Protein AF-A0A1F5WDE4-F1 (afdb_monomer)

InterPro domains:
  IPR002477 Peptidoglycan binding-like [PF01471] (78-134)
  IPR011635 CARDB domain [PF07705] (246-343)
  IPR011635 CARDB domain [PF07705] (358-455)
  IPR013783 Immunoglobulin-like fold [G3DSA:2.60.40.10] (234-352)
  IPR013783 Immunoglobulin-like fold [G3DSA:2.60.40.10] (353-461)
  IPR036365 PGBD-like superfamily [SSF47090] (69-139)
  IPR036366 PGBD superfamily [G3DSA:1.10.101.10] (63-140)

Nearest PDB structures (foldseek):
  3idu-assembly2_B  TM=8.963E-01  e=6.014E-08  Pyrococcus furiosus
  3idu-assembly1_A  TM=8.481E-01  e=1.273E-07  Pyrococcus furiosus
  2l0d-assembly1_A  TM=8.863E-01  e=2.561E-05  Methanosarcina acetivorans
  5axg-assembly1_A  TM=6.428E-01  e=1.672E-03  Thermoanaerobacter pseudethanolicus ATCC 33223
  5x7h-assembly1_A  TM=6.843E-01  e=3.184E-02  Paenibacillus sp. 598K

Foldseek 3Di:
DDDDDDDDDDDPDPDPDDDDDDDDDDDDDDPVVVVVVVVVVVVVVVVVVVVVVVVVVVVVVVLVQLQQDDKDAAADADVNQLSLLCLLLVPCVLQVVSDRPSHCHPSQLSSLLSVCVVVVHHSPSMCDPVNSVVSNVVSCVVVPQPKFKKFQADDPHNVPTFIDIDGPVCVVVRVVVPIGTDGDDDDDDDDDDQQDFDWDKDDWDAQDPQKTFIDIDRPRPNVDCPPPDDGMDGHDHDPPPDPAFWAKAFPDWDWQAQAAPDWIKIKTKMFTQHQAKAAWFWKKWKDKQNHTDDIDTGHGIHHHGGIDIDIDIDHHNDWAKIKMKMFTNPVVPGPHPDPPRRMDIDIGGHDHADQAFWAKAFPDWDWDDFAAQDKTKIKTKIAGQGNHKWAKKKKWKDKQNHTQDMDIDHGIHHHGGIDIDIGIDHHHDFFKMKMKMFIRPVVPGDHPDNPRRMDIDIDGHD

Organism: NCBI:txid1798338

Secondary structure (DSSP, 8-state):
--------------------------S---THHHHHHHHHHHHHHHHHHHHHHHHHHHHHHHHHTT---S-B-TT-BSHHHHHHHHHHHT-TTT-TT----SB--HHHHHHHHHHHHHTT----S-B-HHHHHHHHHHHHHTT---EEEEEE--TT-GGG-EEEEEEGGGHHHHHHTT-EESSPPPP-PPPPS-----EEEPPPPP-BTTEEE--EEETT--S--TTPPPSEEE-PPP-------B-EEEEEEEES--BTTSEEEEEEEEEE-SSSPBPTT-EEEEEETTEEEEEEE--S-B-TT-EEEEEEEEE-SS-EEEEEEEEESTT--S-BS-STTSEEEEEEEEBPPPSS---EEEEEEEEES--TTSEEEEEEEEEE-SSSPB--EEEEEEETTEEEEEEEE-S-B-TT-EEEEEEEEE--SSEEEEEEEETTTT--S--S-STTSEEEEEEEE-

Solvent-accessible surface area (backbone atoms only — not comparable to full-atom values): 26679 Å² total; per-residue (Å²): 136,83,90,85,81,84,87,85,91,90,78,93,73,90,77,80,83,76,84,80,78,85,76,89,77,90,85,83,90,58,79,63,60,60,52,50,50,51,53,51,52,51,53,51,51,50,52,52,50,53,51,51,53,52,53,50,50,55,52,52,54,58,51,66,74,47,61,67,85,72,73,48,45,72,78,45,71,43,70,60,45,24,32,51,30,52,59,43,35,75,37,53,92,48,24,69,80,54,68,66,77,22,56,28,42,73,66,54,31,51,21,44,19,46,48,23,54,76,68,78,38,84,59,73,32,56,38,38,72,71,54,39,52,53,50,48,50,57,70,51,46,78,77,60,60,56,69,40,48,25,17,42,36,50,89,96,40,68,87,68,49,41,66,46,78,43,49,53,86,53,44,65,64,42,48,75,66,66,29,41,87,35,69,56,83,75,81,88,75,83,86,81,70,90,64,70,75,43,73,49,61,56,72,70,46,75,55,53,96,42,32,22,44,38,59,67,46,47,78,63,66,54,87,72,71,92,82,63,73,82,46,65,47,80,41,81,58,73,83,76,78,68,84,81,34,28,22,55,33,50,78,46,76,46,69,66,50,54,38,28,76,37,81,20,40,40,30,40,27,35,33,23,79,17,74,33,69,40,70,49,60,51,39,35,39,36,24,50,72,84,40,80,75,50,73,47,63,41,89,55,65,39,43,52,65,35,66,51,73,49,71,48,77,49,63,40,80,62,57,47,79,42,43,41,34,44,28,46,44,78,80,66,81,66,78,53,78,49,81,83,44,23,62,46,76,47,80,43,72,27,37,73,74,53,80,70,32,14,20,58,27,55,72,44,78,47,68,68,69,71,47,50,76,34,82,24,47,40,35,40,31,36,28,24,75,26,58,9,65,33,57,44,41,32,36,36,38,27,47,70,88,39,83,73,52,71,52,72,48,81,58,71,40,48,49,73,40,71,48,78,46,79,46,77,48,63,42,85,62,67,40,83,42,42,36,38,40,30,44,42,70,76,66,69,52,78,53,76,52,80,85,51,15,60,40,75,48,78,47,64,38,88

Sequence (462 aa):
MKNKLIYGFLAIFIVGLLSLSFVSAENAAPAADLQALVQQLQNQIKELQDQLAKLKTEVQEAKEELKLTKNLRKGLSDDEVKGLQKFLSQYQEIYPEGLITGFYGSLTEKAVKKFQEKFDIPATGLVGPLTREKINESLAREEKEEKIVICHVPLGSPALKHTLTIGKLALEAHLAHGDAIGACPAEPTPAPTPCTESWSCGGWSSCINSAQTRTCADANNCGTTNSKPPLNQSCTPTPVSTPKGTDLEISNLYPAHNYAGQSNNFIAGIMNRGSTVIPKGFVIKFYINNAYIGEYAHPVDLLPGWGGGFGINYTFINPGIYEVKAVVDGNNAVAELSEDNNTIIAKLNIITPSSSLPDLQVTGLSMMHIYANQPNTIIASIKNVGLGTAGSFTAKLYVDGGYVGEETRPGTTSPGSSVGMATKYTFTTVGPHELKVIVDSNSAVVEESEENNVMVRTTYLQ

Mean predicted aligned error: 21.18 Å

Structure (mmCIF, N/CA/C/O backbone):
data_AF-A0A1F5WDE4-F1
#
_entry.id   AF-A0A1F5WDE4-F1
#
loop_
_atom_site.group_PDB
_atom_site.id
_atom_site.type_symbol
_atom_site.label_atom_id
_atom_site.label_alt_id
_atom_site.label_comp_id
_atom_site.label_asym_id
_atom_site.label_entity_id
_atom_site.label_seq_id
_atom_site.pdbx_PDB_ins_code
_atom_site.Cartn_x
_atom_site.Cartn_y
_atom_site.Cartn_z
_atom_site.occupancy
_atom_site.B_iso_or_equiv
_atom_site.auth_seq_id
_atom_site.auth_comp_id
_atom_site.auth_asym_id
_atom_site.auth_atom_id
_atom_site.pdbx_PDB_model_num
ATOM 1 N N . MET A 1 1 ? -43.520 -9.078 1.872 1.00 31.61 1 MET A N 1
ATOM 2 C CA . MET A 1 1 ? -43.748 -9.064 0.412 1.00 31.61 1 MET A CA 1
ATOM 3 C C . MET A 1 1 ? -42.507 -8.505 -0.260 1.00 31.61 1 MET A C 1
ATOM 5 O O . MET A 1 1 ? -42.055 -7.449 0.147 1.00 31.61 1 MET A O 1
ATOM 9 N N . LYS A 1 2 ? -42.009 -9.236 -1.264 1.00 34.47 2 LYS A N 1
ATOM 10 C CA . LYS A 1 2 ? -40.993 -8.858 -2.266 1.00 34.47 2 LYS A CA 1
ATOM 11 C C . LYS A 1 2 ? -39.571 -8.568 -1.758 1.00 34.47 2 LYS A C 1
ATOM 13 O O . LYS A 1 2 ? -39.118 -7.432 -1.720 1.00 34.47 2 LYS A O 1
ATOM 18 N N . ASN A 1 3 ? -38.853 -9.669 -1.525 1.00 29.14 3 ASN A N 1
ATOM 19 C CA . ASN A 1 3 ? -37.402 -9.758 -1.686 1.00 29.14 3 ASN A CA 1
ATOM 20 C C . ASN A 1 3 ? -37.007 -9.484 -3.147 1.00 29.14 3 ASN A C 1
ATOM 22 O O . ASN A 1 3 ? -37.536 -10.120 -4.061 1.00 29.14 3 ASN A O 1
ATOM 26 N N . LYS A 1 4 ? -36.019 -8.611 -3.345 1.00 36.94 4 LYS A N 1
ATOM 27 C CA . LYS A 1 4 ? -35.109 -8.617 -4.497 1.00 36.94 4 LYS A CA 1
ATOM 28 C C . LYS A 1 4 ? -33.691 -8.334 -3.981 1.00 36.94 4 LYS A C 1
ATOM 30 O O . LYS A 1 4 ? -33.322 -7.181 -3.828 1.00 36.94 4 LYS A O 1
ATOM 35 N N . LEU A 1 5 ? -32.923 -9.389 -3.722 1.00 30.73 5 LEU A N 1
ATOM 36 C CA . LEU A 1 5 ? -31.454 -9.392 -3.760 1.00 30.73 5 LEU A CA 1
ATOM 37 C C . LEU A 1 5 ? -31.103 -10.551 -4.706 1.00 30.73 5 LEU A C 1
ATOM 39 O O . LEU A 1 5 ? -31.500 -11.680 -4.441 1.00 30.73 5 LEU A O 1
ATOM 43 N N . ILE A 1 6 ? -30.727 -10.291 -5.960 1.00 33.00 6 ILE A N 1
ATOM 44 C CA . ILE A 1 6 ? -29.409 -9.834 -6.441 1.00 33.00 6 ILE A CA 1
ATOM 45 C C . ILE A 1 6 ? -28.349 -10.909 -6.177 1.00 33.00 6 ILE A C 1
ATOM 47 O O . ILE A 1 6 ? -27.672 -10.923 -5.155 1.00 33.00 6 ILE A O 1
ATOM 51 N N . TYR A 1 7 ? -28.252 -11.812 -7.153 1.00 35.22 7 TYR A N 1
ATOM 52 C CA . TYR A 1 7 ? -27.047 -12.562 -7.482 1.00 35.22 7 TYR A CA 1
ATOM 53 C C . TYR A 1 7 ? -26.042 -11.595 -8.115 1.00 35.22 7 TYR A C 1
ATOM 55 O O . TYR A 1 7 ? -26.404 -10.859 -9.033 1.00 35.22 7 TYR A O 1
ATOM 63 N N . GLY A 1 8 ? -24.788 -11.614 -7.675 1.00 30.58 8 GLY A N 1
ATOM 64 C CA . GLY A 1 8 ? -23.728 -10.857 -8.328 1.00 30.58 8 GLY A CA 1
ATOM 65 C C . GLY A 1 8 ? -22.364 -11.275 -7.816 1.00 30.58 8 GLY A C 1
ATOM 66 O O . GLY A 1 8 ? -21.957 -10.773 -6.785 1.00 30.58 8 GLY A O 1
ATOM 67 N N . PHE A 1 9 ? -21.718 -12.213 -8.513 1.00 33.16 9 PHE A N 1
ATOM 68 C CA . PHE A 1 9 ? -20.261 -12.313 -8.702 1.00 33.16 9 PHE A CA 1
ATOM 69 C C . PHE A 1 9 ? -19.960 -13.562 -9.551 1.00 33.16 9 PHE A C 1
ATOM 71 O O . PHE A 1 9 ? -19.715 -14.627 -9.003 1.00 33.16 9 PHE A O 1
ATOM 78 N N . LEU A 1 10 ? -20.062 -13.442 -10.884 1.00 34.03 10 LEU A N 1
ATOM 79 C CA . LEU A 1 10 ? -19.120 -14.010 -11.870 1.00 34.03 10 LEU A CA 1
ATOM 80 C C . LEU A 1 10 ? -19.593 -13.671 -13.299 1.00 34.03 10 LEU A C 1
ATOM 82 O O . LEU A 1 10 ? -20.362 -14.408 -13.905 1.00 34.03 10 LEU A O 1
ATOM 86 N N . ALA A 1 11 ? -19.155 -12.530 -13.826 1.00 31.77 11 ALA A N 1
ATOM 87 C CA . ALA A 1 11 ? -19.095 -12.260 -15.264 1.00 31.77 11 ALA A CA 1
ATOM 88 C C . ALA A 1 11 ? -18.238 -11.007 -15.479 1.00 31.77 11 ALA A C 1
ATOM 90 O O . ALA A 1 11 ? -18.737 -9.884 -15.474 1.00 31.77 11 ALA A O 1
ATOM 91 N N . ILE A 1 12 ? -16.932 -11.199 -15.650 1.00 39.88 12 ILE A N 1
ATOM 92 C CA . ILE A 1 12 ? -16.099 -10.206 -16.328 1.00 39.88 12 ILE A CA 1
ATOM 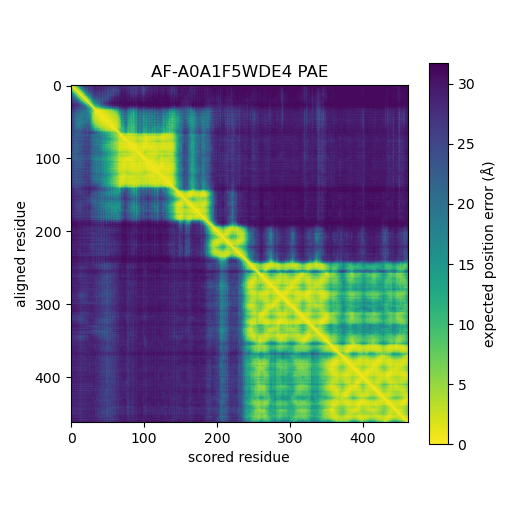93 C C . ILE A 1 12 ? -16.459 -10.337 -17.810 1.00 39.88 12 ILE A C 1
ATOM 95 O O . ILE A 1 12 ? -16.015 -11.260 -18.484 1.00 39.88 12 ILE A O 1
ATOM 99 N N . PHE A 1 13 ? -17.333 -9.456 -18.292 1.00 31.52 13 PHE A N 1
ATOM 100 C CA . PHE A 1 13 ? -17.608 -9.275 -19.714 1.00 31.52 13 PHE A CA 1
ATOM 101 C C . PHE A 1 13 ? -17.116 -7.875 -20.088 1.00 31.52 13 PHE A C 1
ATOM 103 O O . PHE A 1 13 ? -17.825 -6.880 -19.946 1.00 31.52 13 PHE A O 1
ATOM 110 N N . ILE A 1 14 ? -15.858 -7.795 -20.518 1.00 39.03 14 ILE A N 1
ATOM 111 C CA . ILE A 1 14 ? -15.346 -6.638 -21.250 1.00 39.03 14 ILE A CA 1
ATOM 112 C C . ILE A 1 14 ? -15.974 -6.716 -22.644 1.00 39.03 14 ILE A C 1
ATOM 114 O O . ILE A 1 14 ? -15.509 -7.461 -23.499 1.00 39.03 14 ILE A O 1
ATOM 118 N N . VAL A 1 15 ? -17.049 -5.965 -22.872 1.00 41.06 15 VAL A N 1
ATOM 119 C CA . VAL A 1 15 ? -17.476 -5.570 -24.222 1.00 41.06 15 VAL A CA 1
ATOM 120 C C . VAL A 1 15 ? -17.612 -4.054 -24.218 1.00 41.06 15 VAL A C 1
ATOM 122 O O . VAL A 1 15 ? -18.696 -3.490 -24.106 1.00 41.06 15 VAL A O 1
ATOM 125 N N . GLY A 1 16 ? -16.460 -3.390 -24.295 1.00 34.75 16 GLY A N 1
ATOM 126 C CA . GLY A 1 16 ? -16.365 -2.037 -24.820 1.00 34.75 16 GLY A CA 1
ATOM 127 C C . GLY A 1 16 ? -16.233 -2.143 -26.333 1.00 34.75 16 GLY A C 1
ATOM 128 O O . GLY A 1 16 ? -15.166 -2.473 -26.841 1.00 34.75 16 GLY A O 1
ATOM 129 N N . LEU A 1 17 ? -17.342 -1.930 -27.036 1.00 42.53 17 LEU A N 1
ATOM 130 C CA . LEU A 1 17 ? -17.407 -1.818 -28.490 1.00 42.53 17 LEU A CA 1
ATOM 131 C C . LEU A 1 17 ? -16.527 -0.629 -28.930 1.00 42.53 17 LEU A C 1
ATOM 133 O O . LEU A 1 17 ? -16.941 0.522 -28.803 1.00 42.53 17 LEU A O 1
ATOM 137 N N . LEU A 1 18 ? -15.318 -0.881 -29.441 1.00 37.09 18 LEU A N 1
ATOM 138 C CA . LEU A 1 18 ? -14.608 0.118 -30.240 1.00 37.09 18 LEU A CA 1
ATOM 139 C C . LEU A 1 18 ? -15.264 0.159 -31.623 1.00 37.09 18 LEU A C 1
ATOM 141 O O . LEU A 1 18 ? -15.162 -0.784 -32.407 1.00 37.09 18 LEU A O 1
ATOM 145 N N . SER A 1 19 ? -15.945 1.260 -31.928 1.00 40.28 19 SER A N 1
ATOM 146 C CA . SER A 1 19 ? -16.335 1.603 -33.291 1.00 40.28 19 SER A CA 1
ATOM 147 C C . SER A 1 19 ? -15.074 1.882 -34.117 1.00 40.28 19 SER A C 1
ATOM 149 O O . SER A 1 19 ? -14.467 2.944 -33.980 1.00 40.28 19 SER A O 1
ATOM 151 N N . LEU A 1 20 ? -14.670 0.931 -34.962 1.00 38.94 20 LEU A N 1
ATOM 152 C CA . LEU A 1 20 ? -13.635 1.148 -35.972 1.00 38.94 20 LEU A CA 1
ATOM 153 C C . LEU A 1 20 ? -14.230 1.915 -37.157 1.00 38.94 20 LEU A C 1
ATOM 155 O O . LEU A 1 20 ? -14.944 1.355 -37.988 1.00 38.94 20 LEU A O 1
ATOM 159 N N . SER A 1 21 ? -13.907 3.201 -37.247 1.00 33.91 21 SER A N 1
ATOM 160 C CA . SER A 1 21 ? -13.988 3.939 -38.506 1.00 33.91 21 SER A CA 1
ATOM 161 C C . SER A 1 21 ? -12.798 3.528 -39.373 1.00 33.91 21 SER A C 1
ATOM 163 O O . SER A 1 21 ? -11.649 3.763 -39.005 1.00 33.91 21 SER A O 1
ATOM 165 N N . PHE A 1 22 ? -13.068 2.899 -40.517 1.00 33.88 22 PHE A N 1
ATOM 166 C CA . PHE A 1 22 ? -12.050 2.541 -41.502 1.00 33.88 22 PHE A CA 1
ATOM 167 C C . PHE A 1 22 ? -11.510 3.806 -42.182 1.00 33.88 22 PHE A C 1
ATOM 169 O O . PHE A 1 22 ? -12.182 4.400 -43.024 1.00 33.88 22 PHE A O 1
ATOM 176 N N . VAL A 1 23 ? -10.279 4.201 -41.852 1.00 38.50 23 VAL A N 1
ATOM 177 C CA . VAL A 1 23 ? -9.452 5.006 -42.757 1.00 38.50 23 VAL A CA 1
ATOM 178 C C . VAL A 1 23 ? -8.727 4.026 -43.667 1.00 38.50 23 VAL A C 1
ATOM 180 O O . VAL A 1 23 ? -7.985 3.163 -43.205 1.00 38.50 23 VAL A O 1
ATOM 183 N N . SER A 1 24 ? -8.987 4.130 -44.967 1.00 43.12 24 SER A N 1
ATOM 184 C CA . SER A 1 24 ? -8.226 3.394 -45.973 1.00 43.12 24 SER A CA 1
ATOM 185 C C . SER A 1 24 ? -6.853 4.044 -46.103 1.00 43.12 24 SER A C 1
ATOM 187 O O . SER A 1 24 ? -6.768 5.218 -46.459 1.00 43.12 24 SER A O 1
ATOM 189 N N . ALA A 1 25 ? -5.793 3.291 -45.823 1.00 32.91 25 ALA A N 1
ATOM 190 C CA . ALA A 1 25 ? -4.439 3.650 -46.211 1.00 32.91 25 ALA A CA 1
ATOM 191 C C . ALA A 1 25 ? -3.831 2.471 -46.969 1.00 32.91 25 ALA A C 1
ATOM 193 O O . ALA A 1 25 ? -3.690 1.360 -46.464 1.00 32.91 25 ALA A O 1
ATOM 194 N N . GLU A 1 26 ? -3.564 2.740 -48.234 1.00 43.22 26 GLU A N 1
ATOM 195 C CA . GLU A 1 26 ? -2.925 1.871 -49.200 1.00 43.22 26 GLU A CA 1
ATOM 196 C C . GLU A 1 26 ? -1.421 1.742 -48.879 1.00 43.22 26 GLU A C 1
ATOM 198 O O . GLU A 1 26 ? -0.786 2.729 -48.507 1.00 43.22 26 GLU A O 1
ATOM 203 N N . ASN A 1 27 ? -0.874 0.542 -49.126 1.00 42.53 27 ASN A N 1
ATOM 204 C CA . ASN A 1 27 ? 0.539 0.182 -49.365 1.00 42.53 27 ASN A CA 1
ATOM 205 C C . ASN A 1 27 ? 1.353 -0.559 -48.275 1.00 42.53 27 ASN A C 1
ATOM 207 O O . ASN A 1 27 ? 1.664 -0.042 -47.212 1.00 42.53 27 ASN A O 1
ATOM 211 N N . ALA A 1 28 ? 1.793 -1.760 -48.692 1.00 41.56 28 ALA A N 1
ATOM 212 C CA . ALA A 1 28 ? 2.953 -2.560 -48.273 1.00 41.56 28 ALA A CA 1
ATOM 213 C C . ALA A 1 28 ? 3.104 -2.907 -46.776 1.00 41.56 28 ALA A C 1
ATOM 215 O O . ALA A 1 28 ? 3.766 -2.201 -46.024 1.00 41.56 28 ALA A O 1
ATOM 216 N N . ALA A 1 29 ? 2.595 -4.078 -46.372 1.00 41.12 29 ALA A N 1
ATOM 217 C CA . ALA A 1 29 ? 2.851 -4.660 -45.051 1.00 41.12 29 ALA A CA 1
ATOM 218 C C . ALA A 1 29 ? 4.331 -5.092 -44.902 1.00 41.12 29 ALA A C 1
ATOM 220 O O . ALA A 1 29 ? 4.785 -5.951 -45.668 1.00 41.12 29 ALA A O 1
ATOM 221 N N . PRO A 1 30 ? 5.101 -4.550 -43.937 1.00 52.47 30 PRO A N 1
ATOM 222 C CA . PRO A 1 30 ? 6.461 -4.992 -43.669 1.00 52.47 30 PRO A CA 1
ATOM 223 C C . PRO A 1 30 ? 6.475 -6.048 -42.551 1.00 52.47 30 PRO A C 1
ATOM 225 O O . PRO A 1 30 ? 5.633 -6.050 -41.657 1.00 52.47 30 PRO A O 1
ATOM 228 N N . ALA A 1 31 ? 7.492 -6.912 -42.541 1.00 52.69 31 ALA A N 1
ATOM 229 C CA . ALA A 1 31 ? 7.738 -7.945 -41.521 1.00 52.69 31 ALA A CA 1
ATOM 230 C C . ALA A 1 31 ? 7.778 -7.442 -40.051 1.00 52.69 31 ALA A C 1
ATOM 232 O O . ALA A 1 31 ? 7.810 -8.252 -39.124 1.00 52.69 31 ALA A O 1
ATOM 233 N N . ALA A 1 32 ? 7.755 -6.123 -39.837 1.00 53.97 32 ALA A N 1
ATOM 234 C CA . ALA A 1 32 ? 7.656 -5.472 -38.535 1.00 53.97 32 ALA A CA 1
ATOM 235 C C . ALA A 1 32 ? 6.317 -5.739 -37.821 1.00 53.97 32 ALA A C 1
ATOM 237 O O . ALA A 1 32 ? 6.298 -5.850 -36.597 1.00 53.97 32 ALA A O 1
ATOM 238 N N . ASP A 1 33 ? 5.220 -5.917 -38.565 1.00 62.19 33 ASP A N 1
ATOM 239 C CA . ASP A 1 33 ? 3.880 -6.093 -37.979 1.00 62.19 33 ASP A CA 1
ATOM 240 C C . ASP A 1 33 ? 3.717 -7.475 -37.314 1.00 62.19 33 ASP A C 1
ATOM 242 O O . ASP A 1 33 ? 3.095 -7.630 -36.263 1.00 62.19 33 ASP A O 1
ATOM 246 N N . LEU A 1 34 ? 4.377 -8.498 -37.873 1.00 60.53 34 LEU A N 1
ATOM 247 C CA . LEU A 1 34 ? 4.372 -9.849 -37.309 1.00 60.53 34 LEU A CA 1
ATOM 248 C C . LEU A 1 34 ? 5.267 -9.954 -36.064 1.00 60.53 34 LEU A C 1
ATOM 250 O O . LEU A 1 34 ? 4.920 -10.654 -35.116 1.00 60.53 34 LEU A O 1
ATOM 254 N N . GLN A 1 35 ? 6.397 -9.239 -36.036 1.00 76.62 35 GLN A N 1
ATOM 255 C CA . GLN A 1 35 ? 7.259 -9.171 -34.850 1.00 76.62 35 GLN A CA 1
ATOM 256 C C . GLN A 1 35 ? 6.594 -8.404 -33.703 1.00 76.62 35 GLN A C 1
ATOM 258 O O . GLN A 1 35 ? 6.699 -8.832 -32.553 1.00 76.62 35 GLN A O 1
ATOM 263 N N . ALA A 1 36 ? 5.850 -7.335 -34.007 1.00 73.94 36 ALA A N 1
ATOM 264 C CA . ALA A 1 36 ? 5.044 -6.622 -33.020 1.00 73.94 36 ALA A CA 1
ATOM 265 C C . ALA A 1 36 ? 3.968 -7.533 -32.404 1.00 73.94 36 ALA A C 1
ATOM 267 O O . ALA A 1 36 ? 3.820 -7.575 -31.181 1.00 73.94 36 ALA A O 1
ATOM 268 N N . LEU A 1 37 ? 3.289 -8.340 -33.228 1.00 79.81 37 LEU A N 1
ATOM 269 C CA . LEU A 1 37 ? 2.297 -9.302 -32.748 1.00 79.81 37 LEU A CA 1
ATOM 270 C C . LEU A 1 37 ? 2.920 -10.414 -31.887 1.00 79.81 37 LEU A C 1
ATOM 272 O O . LEU A 1 37 ? 2.361 -10.779 -30.853 1.00 79.81 37 LEU A O 1
ATOM 276 N N . VAL A 1 38 ? 4.094 -10.933 -32.264 1.00 84.38 38 VAL A N 1
ATOM 277 C CA . VAL A 1 38 ? 4.822 -11.927 -31.455 1.00 84.38 38 VAL A CA 1
ATOM 278 C C . VAL A 1 38 ? 5.229 -11.340 -30.103 1.00 84.38 38 VAL A C 1
ATOM 280 O O . VAL A 1 38 ? 5.039 -11.999 -29.081 1.00 84.38 38 VAL A O 1
ATOM 283 N N . GLN A 1 39 ? 5.715 -10.097 -30.067 1.00 76.50 39 GLN A N 1
ATOM 284 C CA . GLN A 1 39 ? 6.073 -9.427 -28.815 1.00 76.50 39 GLN A CA 1
ATOM 285 C C . GLN A 1 39 ? 4.845 -9.192 -27.925 1.00 76.50 39 GLN A C 1
ATOM 287 O O . GLN A 1 39 ? 4.905 -9.391 -26.711 1.00 76.50 39 GLN A O 1
ATOM 292 N N . GLN A 1 40 ? 3.710 -8.822 -28.522 1.00 86.38 40 GLN A N 1
ATOM 293 C CA . GLN A 1 40 ? 2.447 -8.668 -27.805 1.00 86.38 40 GLN A CA 1
ATOM 294 C C . GLN A 1 40 ? 1.979 -9.996 -27.194 1.00 86.38 40 GLN A C 1
ATOM 296 O O . GLN A 1 40 ? 1.622 -10.035 -26.016 1.00 86.38 40 GLN A O 1
ATOM 301 N N . LEU A 1 41 ? 2.031 -11.093 -27.955 1.00 85.00 41 LEU A N 1
ATOM 302 C CA . LEU A 1 41 ? 1.676 -12.425 -27.460 1.00 85.00 41 LEU A CA 1
ATOM 303 C C . LEU A 1 41 ? 2.631 -12.896 -26.353 1.00 85.00 41 LEU A C 1
ATOM 305 O O . LEU A 1 41 ? 2.186 -13.480 -25.369 1.00 85.00 41 LEU A O 1
ATOM 309 N N . GLN A 1 42 ? 3.929 -12.602 -26.459 1.00 87.06 42 GLN A N 1
ATOM 310 C CA . GLN A 1 42 ? 4.905 -12.915 -25.410 1.00 87.06 42 GLN A CA 1
ATOM 311 C C . GLN A 1 42 ? 4.627 -12.152 -24.110 1.00 87.06 42 GLN A C 1
ATOM 313 O O . GLN A 1 42 ? 4.688 -12.743 -23.031 1.00 87.06 42 GLN A O 1
ATOM 318 N N . ASN A 1 43 ? 4.260 -10.871 -24.200 1.00 85.88 43 ASN A N 1
ATOM 319 C CA . ASN A 1 43 ? 3.881 -10.076 -23.032 1.00 85.88 43 ASN A CA 1
ATOM 320 C C . ASN A 1 43 ? 2.597 -10.611 -22.380 1.00 85.88 43 ASN A C 1
ATOM 322 O O . ASN A 1 43 ? 2.521 -10.698 -21.157 1.00 85.88 43 ASN A O 1
ATOM 326 N N . GLN A 1 44 ? 1.618 -11.040 -23.184 1.00 87.25 44 GLN A N 1
ATOM 327 C CA . GLN A 1 44 ? 0.400 -11.677 -22.675 1.00 87.25 44 GLN A CA 1
ATOM 328 C C . GLN A 1 44 ? 0.682 -13.019 -21.987 1.00 87.25 44 GLN A C 1
ATOM 330 O O . GLN A 1 44 ? 0.114 -13.293 -20.934 1.00 87.25 44 GLN A O 1
ATOM 335 N N . ILE A 1 45 ? 1.574 -13.850 -22.538 1.00 89.12 45 ILE A N 1
ATOM 336 C CA . ILE A 1 45 ? 1.975 -15.118 -21.907 1.00 89.12 45 ILE A CA 1
ATOM 337 C C . ILE A 1 45 ? 2.656 -14.857 -20.563 1.00 89.12 45 ILE A C 1
ATOM 339 O O . ILE A 1 45 ? 2.364 -15.559 -19.598 1.00 89.12 45 ILE A O 1
ATOM 343 N N . LYS A 1 46 ? 3.525 -13.844 -20.488 1.00 88.25 46 LYS A N 1
ATOM 344 C CA . LYS A 1 46 ? 4.198 -13.465 -19.243 1.00 88.25 46 LYS A CA 1
ATOM 345 C C . LYS A 1 46 ? 3.197 -13.029 -18.172 1.00 88.25 46 LYS A C 1
ATOM 347 O O . LYS A 1 46 ? 3.228 -13.559 -17.070 1.00 88.25 46 LYS A O 1
ATOM 352 N N . GLU A 1 47 ? 2.265 -12.150 -18.528 1.00 88.19 47 GLU A N 1
ATOM 353 C CA . GLU A 1 47 ? 1.207 -11.700 -17.617 1.00 88.19 47 GLU A CA 1
ATOM 354 C C . GLU A 1 47 ? 0.363 -12.880 -17.109 1.00 88.19 47 GLU A C 1
ATOM 356 O O . GLU A 1 47 ? 0.121 -13.019 -15.912 1.00 88.19 47 GLU A O 1
ATOM 361 N N . LEU A 1 48 ? -0.031 -13.795 -18.001 1.00 84.25 48 LEU A N 1
ATOM 362 C CA . LEU A 1 48 ? -0.778 -14.993 -17.612 1.00 84.25 48 LEU A CA 1
ATOM 363 C C . LEU A 1 48 ? 0.037 -15.926 -16.707 1.00 84.25 48 LEU A C 1
ATOM 365 O O . LEU A 1 48 ? -0.529 -16.547 -15.808 1.00 84.25 48 LEU A O 1
ATOM 369 N N . GLN A 1 49 ? 1.349 -16.039 -16.922 1.00 87.62 49 GLN A N 1
ATOM 370 C CA . GLN A 1 49 ? 2.243 -16.822 -16.066 1.00 87.62 49 GLN A CA 1
ATOM 371 C C . GLN A 1 49 ? 2.383 -16.202 -14.671 1.00 87.62 49 GLN A C 1
ATOM 373 O O . GLN A 1 49 ? 2.315 -16.936 -13.682 1.00 87.62 49 GLN A O 1
ATOM 378 N N . ASP A 1 50 ? 2.503 -14.878 -14.586 1.00 83.62 50 ASP A N 1
ATOM 379 C CA . ASP A 1 50 ? 2.587 -14.139 -13.323 1.00 83.62 50 ASP A CA 1
ATOM 380 C C . ASP A 1 50 ? 1.268 -14.246 -12.535 1.00 83.62 50 ASP A C 1
ATOM 382 O O . ASP A 1 50 ? 1.273 -14.530 -11.332 1.00 83.62 50 ASP A O 1
ATOM 386 N N . GLN A 1 51 ? 0.123 -14.157 -13.220 1.00 87.81 51 GLN A N 1
ATOM 387 C CA . GLN A 1 51 ? -1.196 -14.410 -12.628 1.00 87.81 51 GLN A CA 1
ATOM 388 C C . GLN A 1 51 ? -1.329 -15.848 -12.101 1.00 87.81 51 GLN A C 1
ATOM 390 O O . GLN A 1 51 ? -1.835 -16.060 -10.998 1.00 87.81 51 GLN A O 1
ATOM 395 N N . LEU A 1 52 ? -0.839 -16.844 -12.847 1.00 80.81 52 LEU A N 1
ATOM 396 C CA . LEU A 1 52 ? -0.835 -18.250 -12.424 1.00 80.81 52 LEU A CA 1
ATOM 397 C C . LEU A 1 52 ? 0.063 -18.492 -11.206 1.00 80.81 52 LEU A C 1
ATOM 399 O O . LEU A 1 52 ? -0.276 -19.318 -10.358 1.00 80.81 52 LEU A O 1
ATOM 403 N N . ALA A 1 53 ? 1.200 -17.800 -11.114 1.00 80.94 53 ALA A N 1
ATOM 404 C CA . ALA A 1 53 ? 2.093 -17.880 -9.964 1.00 80.94 53 ALA A CA 1
ATOM 405 C C . ALA A 1 53 ? 1.433 -17.286 -8.714 1.00 80.94 53 ALA A C 1
ATOM 407 O O . ALA A 1 53 ? 1.398 -17.943 -7.675 1.00 80.94 53 ALA A O 1
ATOM 408 N N . LYS A 1 54 ? 0.830 -16.099 -8.839 1.00 82.19 54 LYS A N 1
ATOM 409 C CA . LYS A 1 54 ? 0.105 -15.440 -7.747 1.00 82.19 54 LYS A CA 1
ATOM 410 C C . LYS A 1 54 ? -1.058 -16.291 -7.239 1.00 82.19 54 LYS A C 1
ATOM 412 O O . LYS A 1 54 ? -1.149 -16.550 -6.043 1.00 82.19 54 LYS A O 1
ATOM 417 N N . LEU A 1 55 ? -1.893 -16.796 -8.148 1.00 79.50 55 LEU A N 1
ATOM 418 C CA . LEU A 1 55 ? -3.046 -17.619 -7.785 1.00 79.50 55 LEU A CA 1
ATOM 419 C C . LEU A 1 55 ? -2.624 -18.931 -7.106 1.00 79.50 55 LEU A C 1
ATOM 421 O O . LEU A 1 55 ? -3.292 -19.389 -6.185 1.00 79.50 55 LEU A O 1
ATOM 425 N N . LYS A 1 56 ? -1.500 -19.537 -7.516 1.00 75.50 56 LYS A N 1
ATOM 426 C CA . LYS A 1 56 ? -0.950 -20.724 -6.839 1.00 75.50 56 LYS A CA 1
ATOM 427 C C . LYS A 1 56 ? -0.505 -20.422 -5.410 1.00 75.50 56 LYS A C 1
ATOM 429 O O . LYS A 1 56 ? -0.764 -21.242 -4.534 1.00 75.50 56 LYS A O 1
ATOM 434 N N . THR A 1 57 ? 0.132 -19.277 -5.175 1.00 70.81 57 THR A N 1
ATOM 435 C CA . THR A 1 57 ? 0.531 -18.847 -3.827 1.00 70.81 57 THR A CA 1
ATOM 436 C C . THR A 1 57 ? -0.692 -18.599 -2.947 1.00 70.81 57 THR A C 1
ATOM 438 O O . THR A 1 57 ? -0.765 -19.149 -1.855 1.00 70.81 57 THR A O 1
ATOM 441 N N . GLU A 1 58 ? -1.703 -17.890 -3.455 1.00 73.38 58 GLU A N 1
ATOM 442 C CA . GLU A 1 58 ? -2.960 -17.645 -2.729 1.00 73.38 58 GLU A CA 1
ATOM 443 C C . GLU A 1 58 ? -3.710 -18.952 -2.408 1.00 73.38 58 GLU A C 1
ATOM 445 O O . GLU A 1 58 ? -4.263 -19.111 -1.320 1.00 73.38 58 GLU A O 1
ATOM 450 N N . VAL A 1 59 ? -3.703 -19.927 -3.326 1.00 71.88 59 VAL A N 1
ATOM 451 C CA . VAL A 1 59 ? -4.267 -21.267 -3.085 1.00 71.88 59 VAL A CA 1
ATOM 452 C C . VAL A 1 59 ? -3.479 -22.021 -2.013 1.00 71.88 59 VAL A C 1
ATOM 454 O O . VAL A 1 59 ? -4.093 -22.698 -1.189 1.00 71.88 59 VAL A O 1
ATOM 457 N N . GLN A 1 60 ? -2.148 -21.905 -1.997 1.00 61.84 60 GLN A N 1
ATOM 458 C CA . GLN A 1 60 ? -1.306 -22.547 -0.987 1.00 61.84 60 GLN A CA 1
ATOM 459 C C . GLN A 1 60 ? -1.531 -21.939 0.404 1.00 61.84 60 GLN A C 1
ATOM 461 O O . GLN A 1 60 ? -1.700 -22.675 1.374 1.00 61.84 60 GLN A O 1
ATOM 466 N N . GLU A 1 61 ? -1.609 -20.611 0.500 1.00 63.66 61 GLU A N 1
ATOM 467 C CA . GLU A 1 61 ? -1.882 -19.890 1.750 1.00 63.66 61 GLU A CA 1
ATOM 468 C C . GLU A 1 61 ? -3.288 -20.213 2.285 1.00 63.66 61 GLU A C 1
ATOM 470 O O . GLU A 1 61 ? -3.446 -20.577 3.450 1.00 63.66 61 GLU A O 1
ATOM 475 N N . ALA A 1 62 ? -4.303 -20.235 1.413 1.00 60.03 62 ALA A N 1
ATOM 476 C CA . ALA A 1 62 ? -5.665 -20.629 1.779 1.00 60.03 62 ALA A CA 1
ATOM 477 C C . ALA A 1 62 ? -5.803 -22.118 2.169 1.00 60.03 62 ALA A C 1
ATOM 479 O O . ALA A 1 62 ? -6.803 -22.509 2.780 1.00 60.03 62 ALA A O 1
ATOM 480 N N . LYS A 1 63 ? -4.839 -22.968 1.789 1.00 59.38 63 LYS A N 1
ATOM 481 C CA . LYS A 1 63 ? -4.800 -24.397 2.134 1.00 59.38 63 LYS A CA 1
ATOM 482 C C . LYS A 1 63 ? -4.170 -24.638 3.506 1.00 59.38 63 LYS A C 1
ATOM 484 O O . LYS A 1 63 ? -4.663 -25.490 4.245 1.00 59.38 63 LYS A O 1
ATOM 489 N N . GLU A 1 64 ? -3.150 -23.863 3.869 1.00 57.06 64 GLU A N 1
ATOM 490 C CA . GLU A 1 64 ? -2.559 -23.871 5.216 1.00 57.06 64 GLU A CA 1
ATOM 491 C C . GLU A 1 64 ? -3.561 -23.378 6.280 1.00 57.06 64 GLU A C 1
ATOM 493 O O . GLU A 1 64 ? -3.644 -23.955 7.366 1.00 57.06 64 GLU A O 1
ATOM 498 N N . GLU A 1 65 ? -4.421 -22.408 5.944 1.00 58.12 65 GLU A N 1
ATOM 499 C CA . GLU A 1 65 ? -5.521 -21.953 6.816 1.00 58.12 65 GLU A CA 1
ATOM 500 C C . GLU A 1 65 ? -6.655 -22.986 6.999 1.00 58.12 65 GLU A C 1
ATOM 502 O O . GLU A 1 65 ? -7.456 -22.875 7.928 1.00 58.12 65 GLU A O 1
ATOM 507 N N . LEU A 1 66 ? -6.741 -24.020 6.151 1.00 63.75 66 LEU A N 1
ATOM 508 C CA . LEU A 1 66 ? -7.828 -25.010 6.181 1.00 63.75 66 LEU A CA 1
ATOM 509 C C . LEU A 1 66 ? -7.558 -26.199 7.122 1.00 63.75 66 LEU A C 1
ATOM 511 O O . LEU A 1 66 ? -8.384 -27.110 7.237 1.00 63.75 66 LEU A O 1
ATOM 515 N N . LYS A 1 67 ? -6.405 -26.231 7.797 1.00 76.75 67 LYS A N 1
ATOM 516 C CA . LYS A 1 67 ? -6.046 -27.337 8.687 1.00 76.75 67 LYS A CA 1
ATOM 517 C C . LYS A 1 67 ? -6.888 -27.292 9.956 1.00 76.75 67 LYS A C 1
ATOM 519 O O . LYS A 1 67 ? -6.779 -26.383 10.772 1.00 76.75 67 LYS A O 1
ATOM 524 N N . LEU A 1 68 ? -7.685 -28.332 10.171 1.00 85.25 68 LEU A N 1
ATOM 525 C CA . LEU A 1 68 ? -8.446 -28.468 11.406 1.00 85.25 68 LEU A CA 1
ATOM 526 C C . LEU A 1 68 ? -7.475 -28.828 12.538 1.00 85.25 68 LEU A C 1
ATOM 528 O O . LEU A 1 68 ? -6.703 -29.787 12.404 1.00 85.25 68 LEU A O 1
ATOM 532 N N . THR A 1 69 ? -7.523 -28.105 13.661 1.00 86.62 69 THR A N 1
ATOM 533 C CA . THR A 1 69 ? -6.618 -28.296 14.812 1.00 86.62 69 THR A CA 1
ATOM 534 C C . THR A 1 69 ? -7.347 -28.630 16.110 1.00 86.62 69 THR A C 1
ATOM 536 O O . THR A 1 69 ? -6.817 -29.383 16.933 1.00 86.62 69 THR A O 1
ATOM 539 N N . LYS A 1 70 ? -8.593 -28.172 16.280 1.00 88.44 70 LYS A N 1
ATOM 540 C CA . LYS A 1 70 ? -9.405 -28.423 17.486 1.00 88.44 70 LYS A CA 1
ATOM 541 C C . LYS A 1 70 ? -10.589 -29.345 17.209 1.00 88.44 70 LYS A C 1
ATOM 543 O O . LYS A 1 70 ? -10.817 -29.791 16.086 1.00 88.44 70 LYS A O 1
ATOM 548 N N . ASN A 1 71 ? -11.282 -29.756 18.272 1.00 91.38 71 ASN A N 1
ATOM 549 C CA . ASN A 1 71 ? -12.467 -30.602 18.141 1.00 91.38 71 ASN A CA 1
ATOM 550 C C . ASN A 1 71 ? -13.688 -29.729 17.835 1.00 91.38 71 ASN A C 1
ATOM 552 O O . ASN A 1 71 ? -13.966 -28.797 18.591 1.00 91.38 71 ASN A O 1
ATOM 556 N N . LEU A 1 72 ? -14.444 -30.061 16.786 1.00 93.19 72 LEU A N 1
ATOM 557 C CA . LEU A 1 72 ? -15.613 -29.282 16.362 1.00 93.19 72 LEU A CA 1
ATOM 558 C C . LEU A 1 72 ? -16.913 -30.029 16.661 1.00 93.19 72 LEU A C 1
ATOM 560 O O . LEU A 1 72 ? -17.028 -31.226 16.400 1.00 93.19 72 LEU A O 1
ATOM 564 N N . ARG A 1 73 ? -17.903 -29.320 17.207 1.00 92.75 73 ARG A N 1
ATOM 565 C CA . ARG A 1 73 ? -19.207 -29.865 17.600 1.00 92.75 73 ARG A CA 1
ATOM 566 C C . ARG A 1 73 ? -20.318 -28.856 17.354 1.00 92.75 73 ARG A C 1
ATOM 568 O O . ARG A 1 73 ? -20.063 -27.656 17.265 1.00 92.75 73 ARG A O 1
ATOM 575 N N . LYS A 1 74 ? -21.553 -29.353 17.345 1.00 91.94 74 LYS A N 1
ATOM 576 C CA . LYS A 1 74 ? -22.760 -28.532 17.241 1.00 91.94 74 LYS A CA 1
ATOM 577 C C . LYS A 1 74 ? -22.765 -27.380 18.250 1.00 91.94 74 LYS A C 1
ATOM 579 O O . LYS A 1 74 ? -22.489 -27.588 19.431 1.00 91.94 74 LYS A O 1
ATOM 584 N N . GLY A 1 75 ? -23.120 -26.189 17.773 1.00 86.94 75 GLY A N 1
ATOM 585 C CA . GLY A 1 75 ? -23.194 -24.963 18.568 1.00 86.94 75 GLY A CA 1
ATOM 586 C C . GLY A 1 75 ? -21.922 -24.111 18.559 1.00 86.94 75 GLY A C 1
ATOM 587 O O . GLY A 1 75 ? -21.955 -23.012 19.100 1.00 86.94 75 GLY A O 1
ATOM 588 N N . LEU A 1 76 ? -20.824 -24.577 17.953 1.00 91.31 76 LEU A N 1
ATOM 589 C CA . LEU A 1 76 ? -19.618 -23.763 17.765 1.00 91.31 76 LEU A CA 1
ATOM 590 C C . LEU A 1 76 ? -19.736 -22.852 16.538 1.00 91.31 76 LEU A C 1
ATOM 592 O O . LEU A 1 76 ? -20.274 -23.271 15.513 1.00 91.31 76 LEU A O 1
ATOM 596 N N . SER A 1 77 ? -19.180 -21.644 16.643 1.00 92.81 77 SER A N 1
ATOM 597 C CA . SER A 1 77 ? -19.003 -20.702 15.533 1.00 92.81 77 SER A CA 1
ATOM 598 C C . SER A 1 77 ? -17.552 -20.245 15.478 1.00 92.81 77 SER A C 1
ATOM 600 O O . SER A 1 77 ? -17.109 -19.581 16.412 1.00 92.81 77 SER A O 1
ATOM 602 N N . ASP A 1 78 ? -16.821 -20.595 14.423 1.00 89.12 78 ASP A N 1
ATOM 603 C CA . ASP A 1 78 ? -15.444 -20.142 14.196 1.00 89.12 78 ASP A CA 1
ATOM 604 C C . ASP A 1 78 ? -14.972 -20.428 12.755 1.00 89.12 78 ASP A C 1
ATOM 606 O O . ASP A 1 78 ? -15.693 -21.015 11.940 1.00 89.12 78 ASP A O 1
ATOM 610 N N . ASP A 1 79 ? -13.743 -20.014 12.442 1.00 87.69 79 ASP A N 1
ATOM 611 C CA . ASP A 1 79 ? -13.144 -20.192 11.117 1.00 87.69 79 ASP A CA 1
ATOM 612 C C . ASP A 1 79 ? -12.789 -21.654 10.792 1.00 87.69 79 ASP A C 1
ATOM 614 O O . ASP A 1 79 ? -12.861 -22.054 9.631 1.00 87.69 79 ASP A O 1
ATOM 618 N N . GLU A 1 80 ? -12.523 -22.510 11.787 1.00 89.81 80 GLU A N 1
ATOM 619 C CA . GLU A 1 80 ? -12.313 -23.947 11.546 1.00 89.81 80 GLU A CA 1
ATOM 620 C C . GLU A 1 80 ? -13.627 -24.656 11.185 1.00 89.81 80 GLU A C 1
ATOM 622 O O . GLU A 1 80 ? -13.637 -25.574 10.364 1.00 89.81 80 GLU A O 1
ATOM 627 N N . VAL A 1 81 ? -14.767 -24.210 11.724 1.00 92.88 81 VAL A N 1
ATOM 628 C CA . VAL A 1 81 ? -16.097 -24.658 11.281 1.00 92.88 81 VAL A CA 1
ATOM 629 C C . VAL A 1 81 ? -16.353 -24.234 9.836 1.00 92.88 81 VAL A C 1
ATOM 631 O O . VAL A 1 81 ? -16.900 -25.014 9.052 1.00 92.88 81 VAL A O 1
ATOM 634 N N . LYS A 1 82 ? -15.933 -23.023 9.461 1.00 91.00 82 LYS A N 1
ATOM 635 C CA . LYS A 1 82 ? -15.998 -22.537 8.077 1.00 91.00 82 LYS A CA 1
ATOM 636 C C . LYS A 1 82 ? -15.146 -23.412 7.156 1.00 91.00 82 LYS A C 1
ATOM 638 O O . LYS A 1 82 ? -15.613 -23.824 6.092 1.00 91.00 82 LYS A O 1
ATOM 643 N N . GLY A 1 83 ? -13.946 -23.771 7.607 1.00 89.00 83 GLY A N 1
ATOM 644 C CA . GLY A 1 83 ? -13.052 -24.686 6.910 1.00 89.00 83 GLY A CA 1
ATOM 645 C C . GLY A 1 83 ? -13.637 -26.088 6.736 1.00 89.00 83 GLY A C 1
ATOM 646 O O . GLY A 1 83 ? -13.690 -26.616 5.625 1.00 89.00 83 GLY A O 1
ATOM 647 N N . LEU A 1 84 ? -14.191 -26.657 7.807 1.00 91.38 84 LEU A N 1
ATOM 648 C CA . LEU A 1 84 ? -14.905 -27.932 7.776 1.00 91.38 84 LEU A CA 1
ATOM 649 C C . LEU A 1 84 ? -16.064 -27.915 6.767 1.00 91.38 84 LEU A C 1
ATOM 651 O O . LEU A 1 84 ? -16.215 -28.846 5.981 1.00 91.38 84 LEU A O 1
ATOM 655 N N . GLN A 1 85 ? -16.893 -26.869 6.779 1.00 93.44 85 GLN A N 1
ATOM 656 C CA . GLN A 1 85 ? -18.032 -26.739 5.866 1.00 93.44 85 GLN A CA 1
ATOM 657 C C . GLN A 1 85 ? -17.586 -26.619 4.409 1.00 93.44 85 GLN A C 1
ATOM 659 O O . GLN A 1 85 ? -18.194 -27.242 3.539 1.00 93.44 85 GLN A O 1
ATOM 664 N N . LYS A 1 86 ? -16.507 -25.872 4.150 1.00 89.38 86 LYS A N 1
ATOM 665 C CA . LYS A 1 86 ? -15.887 -25.768 2.826 1.00 89.38 86 LYS A CA 1
ATOM 666 C C . LYS A 1 86 ? -15.396 -27.130 2.339 1.00 89.38 86 LYS A C 1
ATOM 668 O O . LYS A 1 86 ? -15.728 -27.515 1.223 1.00 89.38 86 LYS A O 1
ATOM 673 N N . PHE A 1 87 ? -14.707 -27.896 3.183 1.00 89.12 87 PHE A N 1
ATOM 674 C CA . PHE A 1 87 ? -14.280 -29.257 2.847 1.00 89.12 87 PHE A CA 1
ATOM 675 C C . PHE A 1 87 ? -15.477 -30.173 2.545 1.00 89.12 87 PHE A C 1
ATOM 677 O O . PHE A 1 87 ? -15.543 -30.799 1.492 1.00 89.12 87 PHE A O 1
ATOM 684 N N . LEU A 1 88 ? -16.476 -30.209 3.432 1.00 88.88 88 LEU A N 1
ATOM 685 C CA . LEU A 1 88 ? -17.656 -31.058 3.254 1.00 88.88 88 LEU A CA 1
ATOM 686 C C . LEU A 1 88 ? -18.486 -30.673 2.019 1.00 88.88 88 LEU A C 1
ATOM 688 O O . LEU A 1 88 ? -19.079 -31.556 1.403 1.00 88.88 88 LEU A O 1
ATOM 692 N N . SER A 1 89 ? -18.501 -29.391 1.631 1.00 87.94 89 SER A N 1
ATOM 693 C CA . SER A 1 89 ? -19.226 -28.894 0.449 1.00 87.94 89 SER A CA 1
ATOM 694 C C . SER A 1 89 ? -18.731 -29.487 -0.872 1.00 87.94 89 SER A C 1
ATOM 696 O O . SER A 1 89 ? -19.481 -29.512 -1.844 1.00 87.94 89 SER A O 1
ATOM 698 N N . GLN A 1 90 ? -17.509 -30.030 -0.902 1.00 83.94 90 GLN A N 1
ATOM 699 C CA . GLN A 1 90 ? -16.972 -30.736 -2.069 1.00 83.94 90 GLN A CA 1
ATOM 700 C C . GLN A 1 90 ? -17.699 -32.065 -2.328 1.00 83.94 90 GLN A C 1
ATOM 702 O O . GLN A 1 90 ? -17.684 -32.588 -3.440 1.00 83.94 90 GLN A O 1
ATOM 707 N N . TYR A 1 91 ? -18.363 -32.616 -1.310 1.00 84.12 91 TYR A N 1
ATOM 708 C CA . TYR A 1 91 ? -19.063 -33.889 -1.375 1.00 84.12 91 TYR A CA 1
ATOM 709 C C . TYR A 1 91 ? -20.570 -33.652 -1.372 1.00 84.12 91 TYR A C 1
ATOM 711 O O . TYR A 1 91 ? -21.226 -33.767 -0.336 1.00 84.12 91 TYR A O 1
ATOM 719 N N . GLN A 1 92 ? -21.141 -33.363 -2.540 1.00 84.44 92 GLN A N 1
ATOM 720 C CA . GLN A 1 92 ? -22.564 -33.028 -2.673 1.00 84.44 92 GLN A CA 1
ATOM 721 C C . GLN A 1 92 ? -23.512 -34.132 -2.147 1.00 84.44 92 GLN A C 1
ATOM 723 O O . GLN A 1 92 ? -24.601 -33.839 -1.666 1.00 84.44 92 GLN A O 1
ATOM 728 N N . GLU A 1 93 ? -23.089 -35.400 -2.145 1.00 85.81 93 GLU A N 1
ATOM 729 C CA . GLU A 1 93 ? -23.838 -36.521 -1.542 1.00 85.81 93 GLU A CA 1
ATOM 730 C C . GLU A 1 93 ? -23.861 -36.484 0.005 1.00 85.81 93 GLU A C 1
ATOM 732 O O . GLU A 1 93 ? -24.810 -36.941 0.662 1.00 85.81 93 GLU A O 1
ATOM 737 N N . ILE A 1 94 ? -22.803 -35.929 0.600 1.00 88.75 94 ILE A N 1
ATOM 738 C CA . ILE A 1 94 ? -22.593 -35.834 2.049 1.00 88.75 94 ILE A CA 1
ATOM 739 C C . ILE A 1 94 ? -23.218 -34.545 2.582 1.00 88.75 94 ILE A C 1
ATOM 741 O O . ILE A 1 94 ? -23.975 -34.598 3.554 1.00 88.75 94 ILE A O 1
ATOM 745 N N . TYR A 1 95 ? -22.943 -33.415 1.925 1.00 92.06 95 TYR A N 1
ATOM 746 C CA . TYR A 1 95 ? -23.396 -32.085 2.321 1.00 92.06 95 TYR A CA 1
ATOM 747 C C . TYR A 1 95 ? -24.048 -31.328 1.149 1.00 92.06 95 TYR A C 1
ATOM 749 O O . TYR A 1 95 ? -23.475 -30.366 0.633 1.00 92.06 95 TYR A O 1
ATOM 757 N N . PRO A 1 96 ? -25.247 -31.751 0.707 1.00 84.69 96 PRO A N 1
ATOM 758 C CA . PRO A 1 96 ? -25.918 -31.171 -0.458 1.00 84.69 96 PRO A CA 1
ATOM 759 C C . PRO A 1 96 ? -26.282 -29.698 -0.272 1.00 84.69 96 PRO A C 1
ATOM 761 O O . PRO A 1 96 ? -26.418 -28.970 -1.250 1.00 84.69 96 PRO A O 1
ATOM 764 N N . GLU A 1 97 ? -26.452 -29.252 0.973 1.00 89.06 97 GLU A N 1
ATOM 765 C CA . GLU A 1 97 ? -26.781 -27.866 1.283 1.00 89.06 97 GLU A CA 1
ATOM 766 C C . GLU A 1 97 ? -25.597 -26.920 1.035 1.00 89.06 97 GLU A C 1
ATOM 768 O O . GLU A 1 97 ? -25.821 -25.742 0.770 1.00 89.06 97 GLU A O 1
ATOM 773 N N . GLY A 1 98 ? -24.352 -27.409 1.125 1.00 85.88 98 GLY A N 1
ATOM 774 C CA . GLY A 1 98 ? -23.142 -26.655 0.770 1.00 85.88 98 GLY A CA 1
ATOM 775 C C . GLY A 1 98 ? -22.943 -25.326 1.514 1.00 85.88 98 GLY A C 1
ATOM 776 O O . GLY A 1 98 ? -22.188 -24.473 1.055 1.00 85.88 98 GLY A O 1
ATOM 777 N N . LEU A 1 99 ? -23.626 -25.107 2.643 1.00 88.62 99 LEU A N 1
ATOM 778 C CA . LEU A 1 99 ? -23.615 -23.823 3.344 1.00 88.62 99 LEU A CA 1
ATOM 779 C C . LEU A 1 99 ? -22.321 -23.644 4.152 1.00 88.62 99 LEU A C 1
ATOM 781 O O . LEU A 1 99 ? -22.042 -24.422 5.068 1.00 88.62 99 LEU A O 1
ATOM 785 N N . ILE A 1 100 ? -21.574 -22.578 3.859 1.00 92.56 100 ILE A N 1
ATOM 786 C CA . ILE A 1 100 ? -20.323 -22.201 4.537 1.00 92.56 100 ILE A CA 1
ATOM 787 C C . ILE A 1 100 ? -20.590 -20.963 5.400 1.00 92.56 100 ILE A C 1
ATOM 789 O O . ILE A 1 100 ? -20.298 -19.829 5.029 1.00 92.56 100 ILE A O 1
ATOM 793 N N . THR A 1 101 ? -21.231 -21.180 6.543 1.00 91.44 101 THR A N 1
ATOM 794 C CA . THR A 1 101 ? -21.688 -20.111 7.447 1.00 91.44 101 THR A CA 1
ATOM 795 C C . THR A 1 101 ? -20.707 -19.820 8.577 1.00 91.44 101 THR A C 1
ATOM 797 O O . THR A 1 101 ? -20.834 -18.794 9.235 1.00 91.44 101 THR A O 1
ATOM 800 N N . GLY A 1 102 ? -19.760 -20.726 8.837 1.00 89.94 102 GLY A N 1
ATOM 801 C CA . GLY A 1 102 ? -18.908 -20.679 10.026 1.00 89.94 102 GLY A CA 1
ATOM 802 C C . GLY A 1 102 ? -19.616 -21.120 11.311 1.00 89.94 102 GLY A C 1
ATOM 803 O O . GLY A 1 102 ? -18.976 -21.160 12.352 1.00 89.94 102 GLY A O 1
ATOM 804 N N . PHE A 1 103 ? -20.904 -21.494 11.262 1.00 93.56 103 PHE A N 1
ATOM 805 C CA . PHE A 1 103 ? -21.661 -22.009 12.408 1.00 93.56 103 PHE A CA 1
ATOM 806 C C . PHE A 1 103 ? -21.978 -23.499 12.268 1.00 93.56 103 PHE A C 1
ATOM 808 O O . PHE A 1 103 ? -22.580 -23.938 11.286 1.00 93.56 103 PHE A O 1
ATOM 815 N N . TYR A 1 104 ? -21.635 -24.285 13.287 1.00 94.25 104 TYR A N 1
ATOM 816 C CA . TYR A 1 104 ? -21.844 -25.725 13.314 1.00 94.25 104 TYR A CA 1
ATOM 817 C C . TYR A 1 104 ? -23.284 -26.023 13.754 1.00 94.25 104 TYR A C 1
ATOM 819 O O . TYR A 1 104 ? -23.577 -26.286 14.925 1.00 94.25 104 TYR A O 1
ATOM 827 N N . GLY A 1 105 ? -24.199 -25.989 12.786 1.00 91.69 105 GLY A N 1
ATOM 828 C CA . GLY A 1 105 ? -25.616 -26.300 12.972 1.00 91.69 105 GLY A CA 1
ATOM 829 C C . GLY A 1 105 ? -25.966 -27.784 12.800 1.00 91.69 105 GLY A C 1
ATOM 830 O O . GLY A 1 105 ? -25.107 -28.652 12.648 1.00 91.69 105 GLY A O 1
ATOM 831 N N . SER A 1 106 ? -27.267 -28.085 12.782 1.00 92.62 106 SER A N 1
ATOM 832 C CA . SER A 1 106 ? -27.794 -29.444 12.562 1.00 92.62 106 SER A CA 1
ATOM 833 C C . SER A 1 106 ? -27.440 -30.026 11.189 1.00 92.62 106 SER A C 1
ATOM 835 O O . SER A 1 106 ? -27.235 -31.233 11.077 1.00 92.62 106 SER A O 1
ATOM 837 N N . LEU A 1 107 ? -27.348 -29.187 10.153 1.00 92.56 107 LEU A N 1
ATOM 838 C CA . LEU A 1 107 ? -26.984 -29.615 8.799 1.00 92.56 107 LEU A CA 1
ATOM 839 C C . LEU A 1 107 ? -25.513 -30.037 8.724 1.00 92.56 107 LEU A C 1
ATOM 841 O O . LEU A 1 107 ? -25.207 -31.109 8.210 1.00 92.56 107 LEU A O 1
ATOM 845 N N . THR A 1 108 ? -24.616 -29.252 9.326 1.00 94.75 108 THR A N 1
ATOM 846 C CA . THR A 1 108 ? -23.189 -29.591 9.426 1.00 94.75 108 THR A CA 1
ATOM 847 C C . THR A 1 108 ? -22.975 -30.855 10.259 1.00 94.75 108 THR A C 1
ATOM 849 O O . THR A 1 108 ? -22.209 -31.722 9.858 1.00 94.75 108 THR A O 1
ATOM 852 N N . GLU A 1 109 ? -23.713 -31.027 11.362 1.00 95.62 109 GLU A N 1
ATOM 853 C CA . GLU A 1 109 ? -23.684 -32.259 12.168 1.00 95.62 109 GLU A CA 1
ATOM 854 C C . GLU A 1 109 ? -24.086 -33.492 11.355 1.00 95.62 109 GLU A C 1
ATOM 856 O O . GLU A 1 109 ? -23.420 -34.527 11.405 1.00 95.62 109 GLU A O 1
ATOM 861 N N . LYS A 1 110 ? -25.167 -33.381 10.577 1.00 94.56 110 LYS A N 1
ATOM 862 C CA . LYS A 1 110 ? -25.647 -34.458 9.708 1.00 94.56 110 LYS A CA 1
ATOM 863 C C . LYS A 1 110 ? -24.622 -34.803 8.625 1.00 94.56 110 LYS A C 1
ATOM 865 O O . LYS A 1 110 ? -24.385 -35.982 8.377 1.00 94.56 110 LYS A O 1
ATOM 870 N N . ALA A 1 111 ? -24.000 -33.793 8.019 1.00 94.62 111 ALA A N 1
ATOM 871 C CA . ALA A 1 111 ? -22.938 -33.979 7.036 1.00 94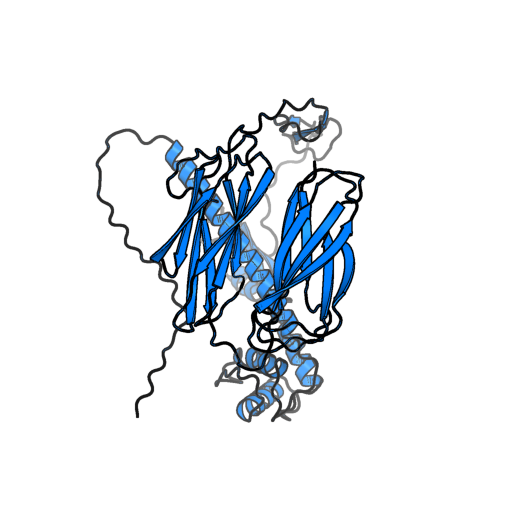.62 111 ALA A CA 1
ATOM 872 C C . ALA A 1 111 ? -21.704 -34.662 7.647 1.00 94.62 111 ALA A C 1
ATOM 874 O O . ALA A 1 111 ? -21.165 -35.592 7.055 1.00 94.62 111 ALA A O 1
ATOM 875 N N . VAL A 1 112 ? -21.298 -34.277 8.862 1.00 95.69 112 VAL A N 1
ATOM 876 C CA . VAL A 1 112 ? -20.184 -34.931 9.563 1.00 95.69 112 VAL A CA 1
ATOM 877 C C . VAL A 1 112 ? -20.500 -36.384 9.900 1.00 95.69 112 VAL A C 1
ATOM 879 O O . VAL A 1 112 ? -19.633 -37.227 9.704 1.00 95.69 112 VAL A O 1
ATOM 882 N N . LYS A 1 113 ? -21.724 -36.713 10.335 1.00 93.56 113 LYS A N 1
ATOM 883 C CA . LYS A 1 113 ? -22.120 -38.115 10.573 1.00 93.56 113 LYS A CA 1
ATOM 884 C C . LYS A 1 113 ? -22.028 -38.950 9.300 1.00 93.56 113 LYS A C 1
ATOM 886 O O . LYS A 1 113 ? -21.384 -39.989 9.313 1.00 93.56 113 LYS A O 1
ATOM 891 N N . LYS A 1 114 ? -22.560 -38.447 8.184 1.00 93.69 114 LYS A N 1
ATOM 892 C CA . LYS A 1 114 ? -22.446 -39.108 6.874 1.00 93.69 114 LYS A CA 1
ATOM 893 C C . LYS A 1 114 ? -20.997 -39.275 6.417 1.00 93.69 114 LYS A C 1
ATOM 895 O O . LYS A 1 114 ? -20.639 -40.302 5.854 1.00 93.69 114 LYS A O 1
ATOM 900 N N . PHE A 1 115 ? -20.162 -38.260 6.635 1.00 93.94 115 PHE A N 1
ATOM 901 C CA . PHE A 1 115 ? -18.735 -38.345 6.343 1.00 93.94 115 PHE A CA 1
ATOM 902 C C . PHE A 1 115 ? -18.074 -39.434 7.194 1.00 93.94 115 PHE A C 1
ATOM 904 O O . PHE A 1 115 ? -17.360 -40.276 6.666 1.00 93.94 115 PHE A O 1
ATOM 911 N N . GLN A 1 116 ? -18.350 -39.453 8.496 1.00 95.50 116 GLN A N 1
ATOM 912 C CA . GLN A 1 116 ? -17.834 -40.467 9.410 1.00 95.50 116 GLN A CA 1
ATOM 913 C C . GLN A 1 116 ? -18.256 -41.877 8.979 1.00 95.50 116 GLN A C 1
ATOM 915 O O . GLN A 1 116 ? -17.392 -42.735 8.852 1.00 95.50 116 GLN A O 1
ATOM 920 N N . GLU A 1 117 ? -19.533 -42.084 8.646 1.00 93.38 117 GLU A N 1
ATOM 921 C CA . GLU A 1 117 ? -20.050 -43.353 8.110 1.00 93.38 117 GLU A CA 1
ATOM 922 C C . GLU A 1 117 ? -19.324 -43.774 6.828 1.00 93.38 117 GLU A C 1
ATOM 924 O O . GLU A 1 117 ? -18.917 -44.923 6.702 1.00 93.38 117 GLU A O 1
ATOM 929 N N . LYS A 1 118 ? -19.109 -42.841 5.891 1.00 91.25 118 LYS A N 1
ATOM 930 C CA . LYS A 1 118 ? -18.435 -43.121 4.613 1.00 91.25 118 LYS A CA 1
ATOM 931 C C . LYS A 1 118 ? -16.980 -43.568 4.779 1.00 91.25 118 LYS A C 1
ATOM 933 O O . LYS A 1 118 ? -16.464 -44.266 3.912 1.00 91.25 118 LYS A O 1
ATOM 938 N N . PHE A 1 119 ? -16.316 -43.133 5.846 1.00 88.50 119 PHE A N 1
ATOM 939 C CA . PHE A 1 119 ? -14.908 -43.429 6.115 1.00 88.50 119 PHE A CA 1
ATOM 940 C C . PHE A 1 119 ? -14.712 -44.387 7.300 1.00 88.50 119 PHE A C 1
ATOM 942 O O . PHE A 1 119 ? -13.622 -44.418 7.869 1.00 88.50 119 PHE A O 1
ATOM 949 N N . ASP A 1 120 ? -15.749 -45.145 7.672 1.00 91.69 120 ASP A N 1
ATOM 950 C CA . ASP A 1 120 ? -15.726 -46.142 8.753 1.00 91.69 120 ASP A CA 1
ATOM 951 C C . ASP A 1 120 ? -15.287 -45.577 10.123 1.00 91.69 120 ASP A C 1
ATOM 953 O O . ASP A 1 120 ? -14.680 -46.252 10.956 1.00 91.69 120 ASP A O 1
A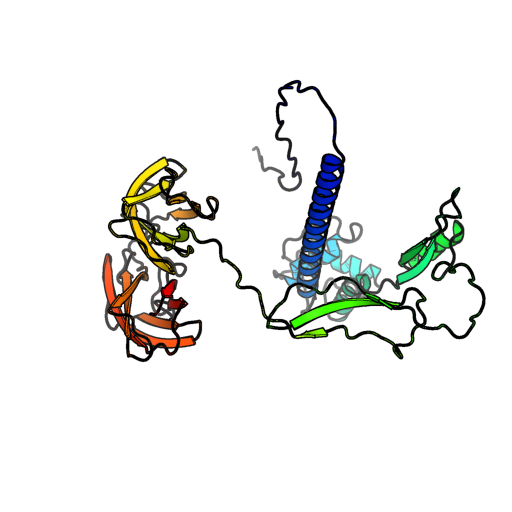TOM 957 N N . ILE A 1 121 ? -15.614 -44.309 10.381 1.00 92.56 121 ILE A N 1
ATOM 958 C CA . ILE A 1 121 ? -15.403 -43.620 11.658 1.00 92.56 121 ILE A CA 1
ATOM 959 C C . ILE A 1 121 ? -16.723 -43.645 12.445 1.00 92.56 121 ILE A C 1
ATOM 961 O O . ILE A 1 121 ? -17.787 -43.461 11.851 1.00 92.56 121 ILE A O 1
ATOM 965 N N . PRO A 1 122 ? -16.711 -43.798 13.786 1.00 91.31 122 PRO A N 1
ATOM 966 C CA . PRO A 1 122 ? -17.931 -43.702 14.583 1.00 91.31 122 PRO A CA 1
ATOM 967 C C . PRO A 1 122 ? -18.721 -42.411 14.302 1.00 91.31 122 PRO A C 1
ATOM 969 O O . PRO A 1 122 ? -18.225 -41.305 14.542 1.00 91.31 122 PRO A O 1
ATOM 972 N N . ALA A 1 123 ? -19.963 -42.570 13.829 1.00 92.62 123 ALA A N 1
ATOM 973 C CA . ALA A 1 123 ? -20.870 -41.517 13.354 1.00 92.62 123 ALA A CA 1
ATOM 974 C C . ALA A 1 123 ? -21.473 -40.664 14.487 1.00 92.62 123 ALA A C 1
ATOM 976 O O . ALA A 1 123 ? -22.685 -40.524 14.656 1.00 92.62 123 ALA A O 1
ATOM 977 N N . THR A 1 124 ? -20.605 -40.104 15.320 1.00 89.56 124 THR A N 1
ATOM 978 C CA . THR A 1 124 ? -20.970 -39.332 16.512 1.00 89.56 124 THR A CA 1
ATOM 979 C C . THR A 1 124 ? -21.441 -37.918 16.177 1.00 89.56 124 THR A C 1
ATOM 981 O O . THR A 1 124 ? -22.138 -37.298 16.977 1.00 89.56 124 THR A O 1
ATOM 984 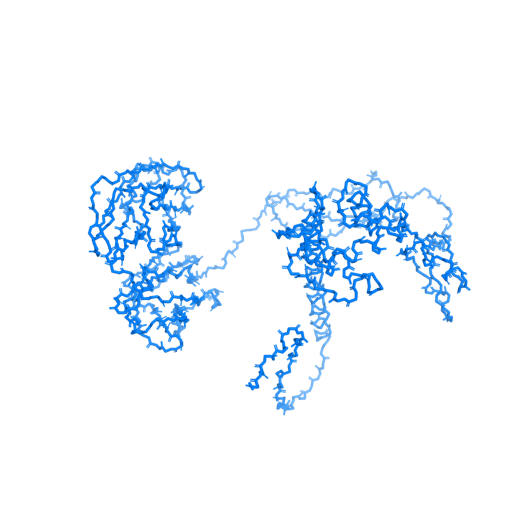N N . GLY A 1 125 ? -21.076 -37.387 15.005 1.00 87.88 125 GLY A N 1
ATOM 985 C CA . GLY A 1 125 ? -21.276 -35.979 14.650 1.00 87.88 125 GLY A CA 1
ATOM 986 C C . GLY A 1 125 ? -20.333 -35.024 15.381 1.00 87.88 125 GLY A C 1
ATOM 987 O O . GLY A 1 125 ? -20.480 -33.813 15.266 1.00 87.88 125 GLY A O 1
ATOM 988 N N . LEU A 1 126 ? -19.367 -35.548 16.139 1.00 92.31 126 LEU A N 1
ATOM 989 C CA . LEU A 1 126 ? -18.275 -34.790 16.737 1.00 92.31 126 LEU A CA 1
ATOM 990 C C . LEU A 1 126 ? -17.044 -34.925 15.841 1.00 92.31 126 LEU A C 1
ATOM 992 O O . LEU A 1 126 ? -16.581 -36.037 15.601 1.00 92.31 126 LEU A O 1
ATOM 996 N N . VAL A 1 127 ? -16.460 -33.810 15.403 1.00 93.12 127 VAL A N 1
ATOM 997 C CA . VAL A 1 127 ? -15.158 -33.818 14.722 1.00 93.12 127 VAL A CA 1
ATOM 998 C C . VAL A 1 127 ? -14.071 -33.934 15.785 1.00 93.12 127 VAL A C 1
ATOM 1000 O O . VAL A 1 127 ? -13.523 -32.938 16.250 1.00 93.12 127 VAL A O 1
ATOM 1003 N N . GLY A 1 128 ? -13.830 -35.162 16.239 1.00 88.44 128 GLY A N 1
ATOM 1004 C CA . GLY A 1 128 ? -12.747 -35.505 17.160 1.00 88.44 128 GLY A CA 1
ATOM 1005 C C . GLY A 1 128 ? -11.431 -35.815 16.432 1.00 88.44 128 GLY A C 1
ATOM 1006 O O . GLY A 1 128 ? -11.366 -35.688 15.208 1.00 88.44 128 GLY A O 1
ATOM 1007 N N . PRO A 1 129 ? -10.392 -36.279 17.154 1.00 88.19 129 PRO A N 1
ATOM 1008 C CA . PRO A 1 129 ? -9.071 -36.553 16.585 1.00 88.19 129 PRO A CA 1
ATOM 1009 C C . PRO A 1 129 ? -9.088 -37.461 15.347 1.00 88.19 129 PRO A C 1
ATOM 1011 O O . PRO A 1 129 ? -8.478 -37.103 14.349 1.00 88.19 129 PRO A O 1
ATOM 1014 N N . LEU A 1 130 ? -9.855 -38.559 15.365 1.00 88.56 13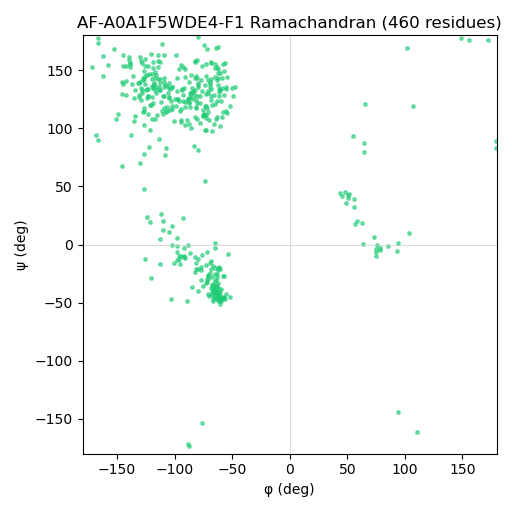0 LEU A N 1
ATOM 1015 C CA . LEU A 1 130 ? -9.949 -39.500 14.235 1.00 88.56 130 LEU A CA 1
ATOM 1016 C C . LEU A 1 130 ? -10.578 -38.866 12.986 1.00 88.56 130 LEU A C 1
ATOM 1018 O O . LEU A 1 130 ? -10.085 -39.016 11.873 1.00 88.56 130 LEU A O 1
ATOM 1022 N N . THR A 1 131 ? -11.672 -38.118 13.162 1.00 92.12 131 THR A N 1
ATOM 1023 C CA . THR A 1 131 ? -12.333 -37.418 12.050 1.00 92.12 131 THR A CA 1
ATOM 1024 C C . THR A 1 131 ? -11.444 -36.311 11.498 1.00 92.12 131 THR A C 1
ATOM 1026 O O . THR A 1 131 ? -11.346 -36.145 10.288 1.00 92.12 131 THR A O 1
ATOM 1029 N N . ARG A 1 132 ? -10.758 -35.580 12.380 1.00 90.81 132 ARG A N 1
ATOM 1030 C CA . ARG A 1 132 ? -9.829 -34.512 12.013 1.00 90.81 132 ARG A CA 1
ATOM 1031 C C . ARG A 1 132 ? -8.623 -35.034 11.244 1.00 90.81 132 ARG A C 1
ATOM 1033 O O . ARG A 1 132 ? -8.266 -34.451 10.228 1.00 90.81 132 ARG A O 1
ATOM 1040 N N . GLU A 1 133 ? -8.027 -36.129 11.703 1.00 86.75 133 GLU A N 1
ATOM 1041 C CA . GLU A 1 133 ? -6.934 -36.800 11.002 1.00 86.75 133 GLU A CA 1
ATOM 1042 C C . GLU A 1 133 ? -7.364 -37.194 9.589 1.00 86.75 133 GLU A C 1
ATOM 1044 O O . GLU A 1 133 ? -6.670 -36.860 8.633 1.00 86.75 133 GLU A O 1
ATOM 1049 N N . LYS A 1 134 ? -8.560 -37.778 9.430 1.00 88.56 134 LYS A N 1
ATOM 1050 C CA . LYS A 1 134 ? -9.055 -38.175 8.109 1.00 88.56 134 LYS A CA 1
ATOM 1051 C C . LYS A 1 134 ? -9.321 -36.999 7.169 1.00 88.56 134 LYS A C 1
ATOM 1053 O O . LYS A 1 134 ? -9.031 -37.083 5.975 1.00 88.56 134 LYS A O 1
ATOM 1058 N N . ILE A 1 135 ? -9.873 -35.905 7.692 1.00 87.62 135 ILE A N 1
ATOM 1059 C CA . ILE A 1 135 ? -10.118 -34.682 6.916 1.00 87.62 135 ILE A CA 1
ATOM 1060 C C . ILE A 1 135 ? -8.788 -34.049 6.503 1.00 87.62 135 ILE A C 1
ATOM 1062 O O . ILE A 1 135 ? -8.590 -33.782 5.322 1.00 87.62 135 ILE A O 1
ATOM 1066 N N . ASN A 1 136 ? -7.846 -33.891 7.435 1.00 84.81 136 ASN A N 1
ATOM 1067 C CA . ASN A 1 136 ? -6.525 -33.338 7.139 1.00 84.81 136 ASN A CA 1
ATOM 1068 C C . ASN A 1 136 ? -5.735 -34.230 6.159 1.00 84.81 136 ASN A C 1
ATOM 1070 O O . ASN A 1 136 ? -5.060 -33.709 5.277 1.00 84.81 136 ASN A O 1
ATOM 1074 N N . GLU A 1 137 ? -5.858 -35.561 6.248 1.00 82.19 137 GLU A N 1
ATOM 1075 C CA . GLU A 1 137 ? -5.305 -36.498 5.257 1.00 82.19 137 GLU A CA 1
ATOM 1076 C C . GLU A 1 137 ? -5.933 -36.277 3.872 1.00 82.19 137 GLU A C 1
ATOM 1078 O O . GLU A 1 137 ? -5.226 -36.250 2.868 1.00 82.19 137 GLU A O 1
ATOM 1083 N N . SER A 1 138 ? -7.254 -36.085 3.813 1.00 80.31 138 SER A N 1
ATOM 1084 C CA . SER A 1 138 ? -7.986 -35.855 2.562 1.00 80.31 138 SER A CA 1
ATOM 1085 C C . SER A 1 138 ? -7.595 -34.524 1.912 1.00 80.31 138 SER A C 1
ATOM 1087 O O . SER A 1 138 ? -7.418 -34.479 0.699 1.00 80.31 138 SER A O 1
ATOM 1089 N N . LEU A 1 139 ? -7.368 -33.478 2.714 1.00 74.81 139 LEU A N 1
ATOM 1090 C CA . LEU A 1 139 ? -6.842 -32.182 2.266 1.00 74.81 139 LEU A CA 1
ATOM 1091 C C . LEU A 1 139 ? -5.390 -32.276 1.761 1.00 74.81 139 LEU A C 1
ATOM 1093 O O . LEU A 1 139 ? -5.010 -31.596 0.809 1.00 74.81 139 LEU A O 1
ATOM 1097 N N . ALA A 1 140 ? -4.578 -33.150 2.362 1.00 66.00 140 ALA A N 1
ATOM 1098 C CA . ALA A 1 140 ? -3.201 -33.401 1.934 1.00 66.00 140 ALA A CA 1
ATOM 1099 C C . ALA A 1 140 ? -3.104 -34.335 0.709 1.00 66.00 140 ALA A C 1
ATOM 1101 O O . ALA A 1 140 ? -2.096 -34.336 0.003 1.00 66.00 140 ALA A O 1
ATOM 1102 N N . ARG A 1 141 ? -4.135 -35.141 0.422 1.00 59.47 141 ARG A N 1
ATOM 1103 C CA . ARG A 1 141 ? -4.116 -36.131 -0.669 1.00 59.47 141 ARG A CA 1
ATOM 1104 C C . ARG A 1 141 ? -4.112 -35.508 -2.066 1.00 59.47 141 ARG A C 1
ATOM 1106 O O . ARG A 1 141 ? -3.574 -36.134 -2.973 1.00 59.47 141 ARG A O 1
ATOM 1113 N N . GLU A 1 142 ? -4.606 -34.278 -2.226 1.00 55.19 142 GLU A N 1
ATOM 1114 C CA . GLU A 1 142 ? -4.485 -33.516 -3.483 1.00 55.19 142 GLU A CA 1
ATOM 1115 C C . GLU A 1 142 ? -3.018 -33.229 -3.873 1.00 55.19 142 GLU A C 1
ATOM 1117 O O . GLU A 1 142 ? -2.723 -33.005 -5.042 1.00 55.19 142 GLU A O 1
ATOM 1122 N N . GLU A 1 143 ? -2.068 -33.303 -2.931 1.00 53.09 143 GLU A N 1
ATOM 1123 C CA . GLU A 1 143 ? -0.625 -33.160 -3.207 1.00 53.09 143 GLU A CA 1
ATOM 1124 C C . GLU A 1 143 ? 0.090 -34.489 -3.489 1.00 53.09 143 GLU A C 1
ATOM 1126 O O . GLU A 1 143 ? 1.239 -34.491 -3.930 1.00 53.09 143 GLU A O 1
ATOM 1131 N N . LYS A 1 144 ? -0.578 -35.628 -3.265 1.00 48.53 144 LYS A N 1
ATOM 1132 C CA . LYS A 1 144 ? -0.020 -36.979 -3.442 1.00 48.53 144 LYS A CA 1
ATOM 1133 C C . LYS A 1 144 ? -0.651 -37.748 -4.600 1.00 48.53 144 LYS A C 1
ATOM 1135 O O . LYS A 1 144 ? -0.636 -38.980 -4.594 1.00 48.53 144 LYS A O 1
ATOM 1140 N N . GLU A 1 145 ? -1.184 -37.067 -5.612 1.00 60.28 145 GLU A N 1
ATOM 1141 C CA . GLU A 1 145 ? -1.371 -37.751 -6.887 1.00 60.28 145 GLU A CA 1
ATOM 1142 C C . GLU A 1 145 ? 0.018 -38.122 -7.420 1.00 60.28 145 GLU A C 1
ATOM 1144 O O . GLU A 1 145 ? 0.817 -37.259 -7.782 1.00 60.28 145 GLU A O 1
ATOM 1149 N N . GLU A 1 146 ? 0.341 -39.416 -7.384 1.00 71.38 146 GLU A N 1
ATOM 1150 C CA . GLU A 1 146 ? 1.584 -39.941 -7.935 1.00 71.38 146 GLU A CA 1
ATOM 1151 C C . GLU A 1 146 ? 1.610 -39.579 -9.423 1.00 71.38 146 GLU A C 1
ATOM 1153 O O . GLU A 1 146 ? 0.789 -40.056 -10.208 1.00 71.38 146 GLU A O 1
ATOM 1158 N N . LYS A 1 147 ? 2.495 -38.657 -9.797 1.00 81.38 147 LYS A N 1
ATOM 1159 C CA . LYS A 1 147 ? 2.631 -38.214 -11.182 1.00 81.38 147 LYS A CA 1
ATOM 1160 C C . LYS A 1 147 ? 3.537 -39.180 -11.923 1.00 81.38 147 LYS A C 1
ATOM 1162 O O . LYS A 1 147 ? 4.618 -39.509 -11.441 1.00 81.38 147 LYS A O 1
ATOM 1167 N N . ILE A 1 148 ? 3.104 -39.609 -13.101 1.00 87.25 148 ILE A N 1
ATOM 1168 C CA . ILE A 1 148 ? 3.866 -40.494 -13.975 1.00 87.25 148 ILE A CA 1
ATOM 1169 C C . ILE A 1 148 ? 4.166 -39.791 -15.295 1.00 87.25 148 ILE A C 1
ATOM 1171 O O . ILE A 1 148 ? 3.332 -39.073 -15.848 1.00 87.25 148 ILE A O 1
ATOM 1175 N N . VAL A 1 149 ? 5.389 -39.985 -15.778 1.00 89.50 149 VAL A N 1
ATOM 1176 C CA . VAL A 1 149 ? 5.825 -39.505 -17.088 1.00 89.50 149 VAL A CA 1
ATOM 1177 C C . VAL A 1 149 ? 5.464 -40.553 -18.134 1.00 89.50 149 VAL A C 1
ATOM 1179 O O . VAL A 1 149 ? 5.786 -41.731 -17.960 1.00 89.50 149 VAL A O 1
ATOM 1182 N N . ILE A 1 150 ? 4.826 -40.124 -19.218 1.00 92.06 150 ILE A N 1
ATOM 1183 C CA . ILE A 1 150 ? 4.472 -40.963 -20.364 1.00 92.06 150 ILE A CA 1
ATOM 1184 C C . ILE A 1 150 ? 4.956 -40.332 -21.674 1.00 92.06 150 ILE A C 1
ATOM 1186 O O . ILE A 1 150 ? 5.121 -39.114 -21.776 1.00 92.06 150 ILE A O 1
ATOM 1190 N N . CYS A 1 151 ? 5.149 -41.163 -22.691 1.00 89.75 151 CYS A N 1
ATOM 1191 C CA . CYS A 1 151 ? 5.321 -40.764 -24.073 1.00 89.75 151 CYS A CA 1
ATOM 1192 C C . CYS A 1 151 ? 3.952 -40.840 -24.738 1.00 89.75 151 CYS A C 1
ATOM 1194 O O . CYS A 1 151 ? 3.447 -41.937 -24.986 1.00 89.75 151 CYS A O 1
ATOM 1196 N N . HIS A 1 152 ? 3.359 -39.676 -24.983 1.00 87.25 152 HIS A N 1
ATOM 1197 C CA . HIS A 1 152 ? 2.064 -39.569 -25.630 1.00 87.25 152 HIS A CA 1
ATOM 1198 C C . HIS A 1 152 ? 2.222 -39.622 -27.149 1.00 87.25 152 HIS A C 1
ATOM 1200 O O . HIS A 1 152 ? 3.053 -38.898 -27.707 1.00 87.25 152 HIS A O 1
ATOM 1206 N N . VAL A 1 153 ? 1.432 -40.462 -27.818 1.00 87.75 153 VAL A N 1
ATOM 1207 C CA . VAL A 1 153 ? 1.468 -40.675 -29.269 1.00 87.75 153 VAL A CA 1
ATOM 1208 C C . VAL A 1 153 ? 0.091 -40.346 -29.863 1.00 87.75 153 VAL A C 1
ATOM 1210 O O . VAL A 1 153 ? -0.810 -41.185 -29.843 1.00 87.75 153 VAL A O 1
ATOM 1213 N N . PRO A 1 154 ? -0.100 -39.141 -30.437 1.00 83.25 154 PRO A N 1
ATOM 1214 C CA . PRO A 1 154 ? -1.387 -38.741 -30.998 1.00 83.25 154 PRO A CA 1
ATOM 1215 C C . PRO A 1 154 ? -1.857 -39.663 -32.134 1.00 83.25 154 PRO A C 1
ATOM 1217 O O . PRO A 1 154 ? -1.114 -39.947 -33.083 1.00 83.25 154 PRO A O 1
ATOM 1220 N N . LEU A 1 155 ? -3.126 -40.080 -32.080 1.00 76.44 155 LEU A N 1
ATOM 1221 C CA . LEU A 1 155 ? -3.753 -40.889 -33.127 1.00 76.44 155 LEU A CA 1
ATOM 1222 C C . LEU A 1 155 ? -3.719 -40.145 -34.471 1.00 76.44 155 LEU A C 1
ATOM 1224 O O . LEU A 1 155 ? -4.204 -39.023 -34.594 1.00 76.44 155 LEU A O 1
ATOM 1228 N N . GLY A 1 156 ? -3.130 -40.778 -35.487 1.00 73.31 156 GLY A N 1
ATOM 1229 C CA . GLY A 1 156 ? -2.962 -40.192 -36.821 1.00 73.31 156 GLY A CA 1
ATOM 1230 C C . GLY A 1 156 ? -1.712 -39.322 -36.997 1.00 73.31 156 GLY A C 1
ATOM 1231 O O . GLY A 1 156 ? -1.466 -38.847 -38.102 1.00 73.31 156 GLY A O 1
ATOM 1232 N N . SER A 1 157 ? -0.885 -39.122 -35.962 1.00 76.69 157 SER A N 1
ATOM 1233 C CA . SER A 1 157 ? 0.404 -38.416 -36.085 1.00 76.69 157 SER A CA 1
ATOM 1234 C C . SER A 1 157 ? 1.491 -38.969 -35.144 1.00 76.69 157 SER A C 1
ATOM 1236 O O . SER A 1 157 ? 1.956 -38.255 -34.254 1.00 76.69 157 SER A O 1
ATOM 1238 N N . PRO A 1 158 ? 1.979 -40.210 -35.364 1.00 78.44 158 PRO A N 1
ATOM 1239 C CA . PRO A 1 158 ? 2.964 -40.850 -34.480 1.00 78.44 158 PRO A CA 1
ATOM 1240 C C . PRO A 1 158 ? 4.318 -40.127 -34.391 1.00 78.44 158 PRO A C 1
ATOM 1242 O O . PRO A 1 158 ? 5.055 -40.291 -33.421 1.00 78.44 158 PRO A O 1
ATOM 1245 N N . ALA A 1 159 ? 4.649 -39.314 -35.399 1.00 74.81 159 ALA A N 1
ATOM 1246 C CA . ALA A 1 159 ? 5.868 -38.508 -35.437 1.00 74.81 159 ALA A CA 1
ATOM 1247 C C . ALA A 1 159 ? 5.840 -37.309 -34.468 1.00 74.81 159 ALA A C 1
ATOM 1249 O O . ALA A 1 159 ? 6.893 -36.781 -34.133 1.00 74.81 159 ALA A O 1
ATOM 1250 N N . LEU A 1 160 ? 4.658 -36.899 -33.988 1.00 79.25 160 LEU A N 1
ATOM 1251 C CA . LEU A 1 160 ? 4.485 -35.801 -33.024 1.00 79.25 160 LEU A CA 1
ATOM 1252 C C . LEU A 1 160 ? 4.466 -36.289 -31.569 1.00 79.25 160 LEU A C 1
ATOM 1254 O O . LEU A 1 160 ? 3.910 -35.621 -30.690 1.00 79.25 160 LEU A O 1
ATOM 1258 N N . LYS A 1 161 ? 5.051 -37.468 -31.319 1.00 83.31 161 LYS A N 1
ATOM 1259 C CA . LYS A 1 161 ? 5.167 -38.024 -29.973 1.00 83.31 161 LYS A CA 1
ATOM 1260 C C . LYS A 1 161 ? 5.867 -37.025 -29.051 1.00 83.31 161 LYS A C 1
ATOM 1262 O O . LYS A 1 161 ? 6.892 -36.447 -29.415 1.00 83.31 161 LYS A O 1
ATOM 1267 N N . HIS A 1 162 ? 5.324 -36.820 -27.861 1.00 87.62 162 HIS A N 1
ATOM 1268 C CA . HIS A 1 162 ? 5.907 -35.904 -26.888 1.00 87.62 162 HIS A CA 1
ATOM 1269 C C . HIS A 1 162 ? 5.720 -36.414 -25.463 1.00 87.62 162 HIS A C 1
ATOM 1271 O O . HIS A 1 162 ? 4.806 -37.176 -25.154 1.00 87.62 162 HIS A O 1
ATOM 1277 N N . THR A 1 163 ? 6.631 -36.003 -24.589 1.00 89.88 163 THR A N 1
ATOM 1278 C CA . THR A 1 163 ? 6.642 -36.425 -23.191 1.00 89.88 163 THR A CA 1
ATOM 1279 C C . THR A 1 163 ? 5.639 -35.596 -22.386 1.00 89.88 163 THR A C 1
ATOM 1281 O O . THR A 1 163 ? 5.740 -34.370 -22.364 1.00 89.88 163 THR A O 1
ATOM 1284 N N . LEU A 1 164 ? 4.703 -36.258 -21.701 1.00 87.06 164 LEU A N 1
ATOM 1285 C CA . LEU A 1 164 ? 3.721 -35.645 -20.800 1.00 87.06 164 LEU A CA 1
ATOM 1286 C C . LEU A 1 164 ? 3.890 -36.165 -19.368 1.00 87.06 164 LEU A C 1
ATOM 1288 O O . LEU A 1 164 ? 4.296 -37.306 -19.156 1.00 87.06 164 LEU A O 1
ATOM 1292 N N . THR A 1 165 ? 3.519 -35.342 -18.386 1.00 89.00 165 THR A N 1
ATOM 1293 C CA . THR A 1 165 ? 3.397 -35.747 -16.977 1.00 89.00 165 THR A CA 1
ATOM 1294 C C . THR A 1 165 ? 1.923 -35.740 -16.596 1.00 89.00 165 THR A C 1
ATOM 1296 O O . THR A 1 165 ? 1.300 -34.679 -16.576 1.00 89.00 165 THR A O 1
ATOM 1299 N N . ILE A 1 166 ? 1.376 -36.911 -16.278 1.00 85.00 166 ILE A N 1
ATOM 1300 C CA . ILE A 1 166 ? -0.040 -37.102 -15.943 1.00 85.00 166 ILE A CA 1
ATOM 1301 C C . ILE A 1 166 ? -0.195 -37.673 -14.532 1.00 85.00 166 ILE A C 1
ATOM 1303 O O . ILE A 1 166 ? 0.755 -38.197 -13.946 1.00 85.00 166 ILE A O 1
ATOM 1307 N N . GLY A 1 167 ? -1.402 -37.597 -13.981 1.00 83.00 167 GLY A N 1
ATOM 1308 C CA . GLY A 1 167 ? -1.756 -38.329 -12.770 1.00 83.00 167 GLY A CA 1
ATOM 1309 C C . GLY A 1 167 ? -1.823 -39.838 -13.015 1.00 83.00 167 GLY A C 1
ATOM 1310 O O . GLY A 1 167 ? -2.337 -40.275 -14.045 1.00 83.00 167 GLY A O 1
ATOM 1311 N N . LYS A 1 168 ? -1.332 -40.664 -12.080 1.00 82.19 168 LYS A N 1
ATOM 1312 C CA . LYS A 1 168 ? -1.311 -42.136 -12.218 1.00 82.19 168 LYS A CA 1
ATOM 1313 C C . LYS A 1 168 ? -2.692 -42.755 -12.452 1.00 82.19 168 LYS A C 1
ATOM 1315 O O . LYS A 1 168 ? -2.776 -43.789 -13.105 1.00 82.19 168 LYS A O 1
ATOM 1320 N N . LEU A 1 169 ? -3.772 -42.117 -11.995 1.00 80.56 169 LEU A N 1
ATOM 1321 C CA . LEU A 1 169 ? -5.145 -42.566 -12.266 1.00 80.56 169 LEU A CA 1
ATOM 1322 C C . LEU A 1 169 ? -5.521 -42.484 -13.755 1.00 80.56 169 LEU A C 1
ATOM 1324 O O . LEU A 1 169 ? -6.365 -43.248 -14.212 1.00 80.56 169 LEU A O 1
ATOM 1328 N N . ALA A 1 170 ? -4.880 -41.598 -14.521 1.00 84.12 170 ALA A N 1
ATOM 1329 C CA . ALA A 1 170 ? -5.102 -41.456 -15.957 1.00 84.12 170 ALA A CA 1
ATOM 1330 C C . ALA A 1 170 ? -4.229 -42.402 -16.805 1.00 84.12 170 ALA A C 1
ATOM 1332 O O . ALA A 1 170 ? -4.420 -42.472 -18.020 1.00 84.12 170 ALA A O 1
ATOM 1333 N N . LEU A 1 171 ? -3.285 -43.131 -16.194 1.00 86.50 171 LEU A N 1
ATOM 1334 C CA . LEU A 1 171 ? -2.316 -43.972 -16.904 1.00 86.50 171 LEU A CA 1
ATOM 1335 C C . LEU A 1 171 ? -2.983 -45.083 -17.720 1.00 86.50 171 LEU A C 1
ATOM 1337 O O . LEU A 1 171 ? -2.646 -45.265 -18.884 1.00 86.50 171 LEU A O 1
ATOM 1341 N N . GLU A 1 172 ? -3.943 -45.793 -17.127 1.00 85.56 172 GLU A N 1
ATOM 1342 C CA . GLU A 1 172 ? -4.673 -46.889 -17.782 1.00 85.56 172 GLU A CA 1
ATOM 1343 C C . GLU A 1 172 ? -5.335 -46.432 -19.091 1.00 85.56 172 GLU A C 1
ATOM 1345 O O . GLU A 1 172 ? -5.231 -47.105 -20.114 1.00 85.56 172 GLU A O 1
ATOM 1350 N N . ALA A 1 173 ? -5.950 -45.245 -19.087 1.00 84.00 173 ALA A N 1
ATOM 1351 C CA . ALA A 1 173 ? -6.602 -44.688 -20.269 1.00 84.00 173 ALA A CA 1
ATOM 1352 C C . ALA A 1 173 ? -5.599 -44.313 -21.376 1.00 84.00 173 ALA A C 1
ATOM 1354 O O . ALA A 1 173 ? -5.870 -44.544 -22.551 1.00 84.00 173 ALA A O 1
ATOM 1355 N N . HIS A 1 174 ? -4.433 -43.774 -21.011 1.00 83.31 174 HIS A N 1
ATOM 1356 C CA . HIS A 1 174 ? -3.388 -43.407 -21.975 1.00 83.31 174 HIS A CA 1
ATOM 1357 C C . HIS A 1 174 ? -2.729 -44.656 -22.583 1.00 83.31 174 HIS A C 1
ATOM 1359 O O . HIS A 1 174 ? -2.576 -44.752 -23.802 1.00 83.31 174 HIS A O 1
ATOM 1365 N N . LEU A 1 175 ? -2.434 -45.668 -21.758 1.00 86.94 175 LEU A N 1
ATOM 1366 C CA . LEU A 1 175 ? -1.919 -46.959 -22.225 1.00 86.94 175 LEU A CA 1
ATOM 1367 C C . LEU A 1 175 ? -2.895 -47.657 -23.183 1.00 86.94 175 LEU A C 1
ATOM 1369 O O . LEU A 1 175 ? -2.471 -48.230 -24.185 1.00 86.94 175 LEU A O 1
ATOM 1373 N N . ALA A 1 176 ? -4.203 -47.570 -22.920 1.00 82.81 176 ALA A N 1
ATOM 1374 C CA . ALA A 1 176 ? -5.232 -48.151 -23.780 1.00 82.81 176 ALA A CA 1
ATOM 1375 C C . ALA A 1 176 ? -5.305 -47.511 -25.182 1.00 82.81 176 ALA A C 1
ATOM 1377 O O . ALA A 1 176 ? -5.829 -48.134 -26.105 1.00 82.81 176 ALA A O 1
ATOM 1378 N N . HIS A 1 177 ? -4.771 -46.296 -25.361 1.00 74.38 177 HIS A N 1
ATOM 1379 C CA . HIS A 1 177 ? -4.812 -45.549 -26.623 1.00 74.38 177 HIS A CA 1
ATOM 1380 C C . HIS A 1 177 ? -3.441 -45.422 -27.317 1.00 74.38 177 HIS A C 1
ATOM 1382 O O . HIS A 1 177 ? -3.333 -44.704 -28.310 1.00 74.38 177 HIS A O 1
ATOM 1388 N N . GLY A 1 178 ? -2.432 -46.184 -26.871 1.00 77.44 178 GLY A N 1
ATOM 1389 C CA . GLY A 1 178 ? -1.151 -46.339 -27.576 1.00 77.44 178 GLY A CA 1
ATOM 1390 C C . GLY A 1 178 ? 0.028 -45.558 -26.993 1.00 77.44 178 GLY A C 1
ATOM 1391 O O . GLY A 1 178 ? 1.091 -45.527 -27.616 1.00 77.44 178 GLY A O 1
ATOM 1392 N N . ASP A 1 179 ? -0.132 -44.968 -25.808 1.00 90.06 179 ASP A N 1
ATOM 1393 C CA . ASP A 1 179 ? 0.952 -44.283 -25.106 1.00 90.06 179 ASP A CA 1
ATOM 1394 C C . ASP A 1 179 ? 1.859 -45.274 -24.364 1.00 90.06 179 ASP A C 1
ATOM 1396 O O . ASP A 1 179 ? 1.468 -46.397 -24.040 1.00 90.06 179 ASP A O 1
ATOM 1400 N N . ALA A 1 180 ? 3.087 -44.851 -24.063 1.00 89.12 180 ALA A N 1
ATOM 1401 C CA . ALA A 1 180 ? 4.062 -45.666 -23.340 1.00 89.12 180 ALA A CA 1
ATOM 1402 C C . ALA A 1 180 ? 4.490 -45.004 -22.026 1.00 89.12 180 ALA A C 1
ATOM 1404 O O . ALA A 1 180 ? 4.601 -43.784 -21.942 1.00 89.12 180 ALA A O 1
ATOM 1405 N N . ILE A 1 181 ? 4.781 -45.805 -20.998 1.00 88.75 181 ILE A N 1
ATOM 1406 C CA . ILE A 1 181 ? 5.383 -45.302 -19.753 1.00 88.75 181 ILE A CA 1
ATOM 1407 C C . ILE A 1 181 ? 6.826 -44.859 -20.024 1.00 88.75 181 ILE A C 1
ATOM 1409 O O . ILE A 1 181 ? 7.598 -45.593 -20.641 1.00 88.75 181 ILE A O 1
ATOM 1413 N N . GLY A 1 182 ? 7.201 -43.692 -19.497 1.00 87.38 182 GLY A N 1
ATOM 1414 C CA . GLY A 1 182 ? 8.529 -43.096 -19.646 1.00 87.38 182 GLY A CA 1
ATOM 1415 C C . GLY A 1 182 ? 8.574 -41.983 -20.693 1.00 87.38 182 GLY A C 1
ATOM 1416 O O . GLY A 1 182 ? 7.631 -41.771 -21.444 1.00 87.38 182 GLY A O 1
ATOM 1417 N N . ALA A 1 183 ? 9.675 -41.232 -20.732 1.00 84.56 183 ALA A N 1
ATOM 1418 C CA . ALA A 1 183 ? 9.869 -40.196 -21.745 1.00 84.56 183 ALA A CA 1
ATOM 1419 C C . ALA A 1 183 ? 9.972 -40.806 -23.153 1.00 84.56 183 ALA A C 1
ATOM 1421 O O . ALA A 1 183 ? 10.439 -41.935 -23.315 1.00 84.56 183 ALA A O 1
ATOM 1422 N N . CYS A 1 184 ? 9.577 -40.056 -24.186 1.00 84.81 184 CYS A N 1
ATOM 1423 C CA . CYS A 1 184 ? 9.729 -40.533 -25.558 1.00 84.81 184 CYS A CA 1
ATOM 1424 C C . CYS A 1 184 ? 11.210 -40.798 -25.889 1.00 84.81 184 CYS A C 1
ATOM 1426 O O . CYS A 1 184 ? 12.047 -39.933 -25.619 1.00 84.81 184 CYS A O 1
ATOM 1428 N N . PRO A 1 185 ? 11.558 -41.954 -26.493 1.00 78.75 185 PRO A N 1
ATOM 1429 C CA . PRO A 1 185 ? 12.938 -42.252 -26.851 1.00 78.75 185 PRO A CA 1
ATOM 1430 C C . PRO A 1 185 ? 13.431 -41.238 -27.885 1.00 78.75 185 PRO A C 1
ATOM 1432 O O . PRO A 1 185 ? 12.815 -41.087 -28.950 1.00 78.75 185 PRO A O 1
ATOM 1435 N N . ALA A 1 186 ? 14.526 -40.554 -27.546 1.00 64.56 186 ALA A N 1
ATOM 1436 C CA . ALA A 1 186 ? 15.301 -39.756 -28.485 1.00 64.56 186 ALA A CA 1
ATOM 1437 C C . ALA A 1 186 ? 15.863 -40.685 -29.573 1.00 64.56 186 ALA A C 1
ATOM 1439 O O . ALA A 1 186 ? 16.284 -41.805 -29.276 1.00 64.56 186 ALA A O 1
ATOM 1440 N N . GLU A 1 187 ? 15.816 -40.254 -30.833 1.00 58.16 187 GLU A N 1
ATOM 1441 C CA . GLU A 1 187 ? 16.357 -41.038 -31.947 1.00 58.16 187 GLU A CA 1
ATOM 1442 C C . GLU A 1 187 ? 17.859 -41.320 -31.749 1.00 58.16 187 GLU A C 1
ATOM 1444 O O . GLU A 1 187 ? 18.581 -40.461 -31.235 1.00 58.16 187 GLU A O 1
ATOM 1449 N N . PRO A 1 188 ? 18.352 -42.513 -32.132 1.00 49.44 188 PRO A N 1
ATOM 1450 C CA . PRO A 1 188 ? 19.740 -42.886 -31.908 1.00 49.44 188 PRO A CA 1
ATOM 1451 C C . PRO A 1 188 ? 20.667 -42.154 -32.887 1.00 49.44 188 PRO A C 1
ATOM 1453 O O . PRO A 1 188 ? 20.698 -42.453 -34.080 1.00 49.44 188 PRO A O 1
ATOM 1456 N N . THR A 1 189 ? 21.475 -41.230 -32.374 1.00 48.06 189 THR A N 1
ATOM 1457 C CA . THR A 1 189 ? 22.688 -40.744 -33.043 1.00 48.06 189 THR A CA 1
ATOM 1458 C C . THR A 1 189 ? 23.857 -41.724 -32.823 1.00 48.06 189 THR A C 1
ATOM 1460 O O . THR A 1 189 ? 23.942 -42.351 -31.763 1.00 48.06 189 THR A O 1
ATOM 1463 N N . PRO A 1 190 ? 24.761 -41.905 -33.808 1.00 42.00 190 PRO A N 1
ATOM 1464 C CA . PRO A 1 190 ? 25.828 -42.905 -33.739 1.00 42.00 190 PRO A CA 1
ATOM 1465 C C . PRO A 1 190 ? 26.955 -42.527 -32.756 1.00 42.00 190 PRO A C 1
ATOM 1467 O O . PRO A 1 190 ? 27.177 -41.355 -32.464 1.00 42.00 190 PRO A O 1
ATOM 1470 N N . ALA A 1 191 ? 27.662 -43.550 -32.252 1.00 41.34 191 ALA A N 1
ATOM 1471 C CA . ALA A 1 191 ? 28.689 -43.472 -31.204 1.00 41.34 191 ALA A CA 1
ATOM 1472 C C . ALA A 1 191 ? 29.936 -42.631 -31.586 1.00 41.34 191 ALA A C 1
ATOM 1474 O O . ALA A 1 191 ? 30.270 -42.538 -32.770 1.00 41.34 191 ALA A O 1
ATOM 1475 N N . PRO A 1 192 ? 30.647 -42.039 -30.601 1.00 48.97 192 PRO A N 1
ATOM 1476 C CA . PRO A 1 192 ? 31.436 -40.833 -30.817 1.00 48.97 192 PRO A CA 1
ATOM 1477 C C . PRO A 1 192 ? 32.905 -41.119 -31.155 1.00 48.97 192 PRO A C 1
ATOM 1479 O O . PRO A 1 192 ? 33.609 -41.850 -30.457 1.00 48.97 192 PRO A O 1
ATOM 1482 N N . THR A 1 193 ? 33.401 -40.447 -32.189 1.00 54.53 193 THR A N 1
ATOM 1483 C CA . THR A 1 193 ? 34.787 -39.965 -32.247 1.00 54.53 193 THR A CA 1
ATOM 1484 C C . THR A 1 193 ? 35.060 -39.055 -31.042 1.00 54.53 193 THR A C 1
ATOM 1486 O O . THR A 1 193 ? 34.127 -38.396 -30.577 1.00 54.53 193 THR A O 1
A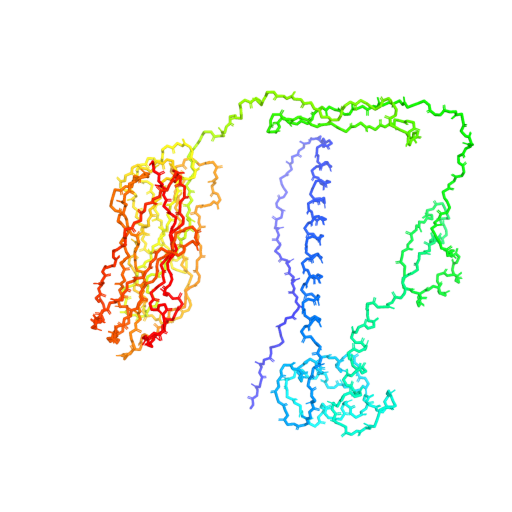TOM 1489 N N . PRO A 1 194 ? 36.300 -38.979 -30.509 1.00 61.91 194 PRO A N 1
ATOM 1490 C CA . PRO A 1 194 ? 36.606 -38.047 -29.428 1.00 61.91 194 PRO A CA 1
ATOM 1491 C C . PRO A 1 194 ? 36.212 -36.641 -29.878 1.00 61.91 194 PRO A C 1
ATOM 1493 O O . PRO A 1 194 ? 36.711 -36.126 -30.878 1.00 61.91 194 PRO A O 1
ATOM 1496 N N . CYS A 1 195 ? 35.228 -36.084 -29.182 1.00 67.62 195 CYS A N 1
ATOM 1497 C CA . CYS A 1 195 ? 34.594 -34.841 -29.563 1.00 67.62 195 CYS A CA 1
ATOM 1498 C C . CYS A 1 195 ? 35.553 -33.696 -29.232 1.00 67.62 195 CYS A C 1
ATOM 1500 O O . CYS A 1 195 ? 35.861 -33.447 -28.067 1.00 67.62 195 CYS A O 1
ATOM 1502 N N . THR A 1 196 ? 36.074 -33.039 -30.265 1.00 73.75 196 THR A N 1
ATOM 1503 C CA . THR A 1 196 ? 36.867 -31.820 -30.105 1.00 73.75 196 THR A CA 1
ATOM 1504 C C . THR A 1 196 ? 35.906 -30.650 -29.932 1.00 73.75 196 THR A C 1
ATOM 1506 O O . THR A 1 196 ? 35.111 -30.370 -30.832 1.00 73.75 196 THR A O 1
ATOM 1509 N N . GLU A 1 197 ? 35.974 -29.977 -28.782 1.00 78.00 197 GLU A N 1
ATOM 1510 C CA . GLU A 1 197 ? 35.132 -28.815 -28.475 1.00 78.00 197 GLU A CA 1
ATOM 1511 C C . GLU A 1 197 ? 35.314 -27.718 -29.538 1.00 78.00 197 GLU A C 1
ATOM 1513 O O . GLU A 1 197 ? 36.437 -27.305 -29.833 1.00 78.00 197 GLU A O 1
ATOM 1518 N N . SER A 1 198 ? 34.210 -27.219 -30.096 1.00 83.06 198 SER A N 1
ATOM 1519 C CA . SER A 1 198 ? 34.198 -26.128 -31.074 1.00 83.06 198 SER A CA 1
ATOM 1520 C C . SER A 1 198 ? 33.329 -24.993 -30.547 1.00 83.06 198 SER A C 1
ATOM 1522 O O . SER A 1 198 ? 32.142 -24.880 -30.859 1.00 83.06 198 SER A O 1
ATOM 1524 N N . TRP A 1 199 ? 33.926 -24.145 -29.714 1.00 82.75 199 TRP A N 1
ATOM 1525 C CA . TRP A 1 199 ? 33.214 -23.078 -29.022 1.00 82.75 199 TRP A CA 1
ATOM 1526 C C . TRP A 1 199 ? 32.819 -21.936 -29.957 1.00 82.75 199 TRP A C 1
ATOM 1528 O O . TRP A 1 199 ? 33.668 -21.236 -30.506 1.00 82.75 199 TRP A O 1
ATOM 1538 N N . SER A 1 200 ? 31.514 -21.697 -30.054 1.00 84.19 200 SER A N 1
ATOM 1539 C CA . SER A 1 200 ? 30.942 -20.482 -30.622 1.00 84.19 200 SER A CA 1
ATOM 1540 C C . SER A 1 200 ? 30.452 -19.597 -29.481 1.00 84.19 200 SER A C 1
ATOM 1542 O O . SER A 1 200 ? 29.575 -19.978 -28.702 1.00 84.19 200 SER A O 1
ATOM 1544 N N . CYS A 1 201 ? 31.057 -18.422 -29.337 1.00 87.50 201 CYS A N 1
ATOM 1545 C CA . CYS A 1 201 ? 30.679 -17.463 -28.309 1.00 87.50 201 CYS A CA 1
ATOM 1546 C C . CYS A 1 201 ? 29.833 -16.344 -28.903 1.00 87.50 201 CYS A C 1
ATOM 1548 O O . CYS A 1 201 ? 30.191 -15.771 -29.931 1.00 87.50 201 CYS A O 1
ATOM 1550 N N . GLY A 1 202 ? 28.751 -15.993 -28.208 1.00 82.31 202 GLY A N 1
ATOM 1551 C CA . GLY A 1 202 ? 28.033 -14.750 -28.460 1.00 82.31 202 GLY A CA 1
ATOM 1552 C C . GLY A 1 202 ? 28.900 -13.526 -28.152 1.00 82.31 202 GLY A C 1
ATOM 1553 O O . GLY A 1 202 ? 29.975 -13.628 -27.548 1.00 82.31 202 GLY A O 1
ATOM 1554 N N . GLY A 1 203 ? 28.413 -12.353 -28.558 1.00 86.25 203 GLY A N 1
ATOM 1555 C CA . GLY A 1 203 ? 29.014 -11.083 -28.158 1.00 86.25 203 GLY A CA 1
ATOM 1556 C C . GLY A 1 203 ? 29.053 -10.926 -26.635 1.00 86.25 203 GLY A C 1
ATOM 1557 O O . GLY A 1 203 ? 28.265 -11.532 -25.907 1.00 86.25 203 GLY A O 1
ATOM 1558 N N . TRP A 1 204 ? 29.987 -10.111 -26.153 1.00 85.50 204 TRP A N 1
ATOM 1559 C CA . TRP A 1 204 ? 30.026 -9.703 -24.751 1.00 85.50 204 TRP A CA 1
ATOM 1560 C C . TRP A 1 204 ? 28.776 -8.896 -24.384 1.00 85.50 204 TRP A C 1
ATOM 1562 O O . TRP A 1 204 ? 28.302 -8.085 -25.179 1.00 85.50 204 TRP A O 1
ATOM 1572 N N . SER A 1 205 ? 28.258 -9.113 -23.176 1.00 80.31 205 SER A N 1
ATOM 1573 C CA . SER A 1 205 ? 27.146 -8.361 -22.601 1.00 80.31 205 SER A CA 1
ATOM 1574 C C . SER A 1 205 ? 27.507 -6.886 -22.431 1.00 80.31 205 SER A C 1
ATOM 1576 O O . SER A 1 205 ? 28.672 -6.488 -22.508 1.00 80.31 205 SER A O 1
ATOM 1578 N N . SER A 1 206 ? 26.514 -6.061 -22.109 1.00 76.19 206 SER A N 1
ATOM 1579 C CA . SER A 1 206 ? 26.764 -4.705 -21.618 1.00 76.19 206 SER A CA 1
ATOM 1580 C C . SER A 1 206 ? 27.691 -4.734 -20.398 1.00 76.19 206 SER A C 1
ATOM 1582 O O . SER A 1 206 ? 27.637 -5.660 -19.585 1.00 76.19 206 SER A O 1
ATOM 1584 N N . CYS A 1 207 ? 28.561 -3.729 -20.297 1.00 77.88 207 CYS A N 1
ATOM 1585 C CA . CYS A 1 207 ? 29.486 -3.573 -19.181 1.00 77.88 207 CYS A CA 1
ATOM 1586 C C . CYS A 1 207 ? 28.717 -3.130 -17.929 1.00 77.88 207 CYS A C 1
ATOM 1588 O O . CYS A 1 207 ? 28.217 -2.007 -17.885 1.00 77.88 207 CYS A O 1
ATOM 1590 N N . ILE A 1 208 ? 28.614 -4.002 -16.924 1.00 69.44 208 ILE A N 1
ATOM 1591 C CA . ILE A 1 208 ? 27.933 -3.734 -15.649 1.00 69.44 208 ILE A CA 1
ATOM 1592 C C . ILE A 1 208 ? 28.954 -3.963 -14.531 1.00 69.44 208 ILE A C 1
ATOM 1594 O O . ILE A 1 208 ? 29.594 -5.010 -14.494 1.00 69.44 208 ILE A O 1
ATOM 1598 N N . ASN A 1 209 ? 29.138 -2.992 -13.628 1.00 71.62 209 ASN A N 1
ATOM 1599 C CA . ASN A 1 209 ? 30.106 -3.076 -12.518 1.00 71.62 209 ASN A CA 1
ATOM 1600 C C . ASN A 1 209 ? 31.528 -3.491 -12.962 1.00 71.62 209 ASN A C 1
ATOM 1602 O O . ASN A 1 209 ? 32.174 -4.319 -12.322 1.00 71.62 209 ASN A O 1
ATOM 1606 N N . SER A 1 210 ? 32.004 -2.933 -14.081 1.00 76.25 210 SER A N 1
ATOM 1607 C CA . SER A 1 210 ? 33.315 -3.229 -14.689 1.00 76.25 210 SER A CA 1
ATOM 1608 C C . SER A 1 210 ? 33.518 -4.678 -15.162 1.00 76.25 210 SER A C 1
ATOM 1610 O O . SER A 1 210 ? 34.655 -5.089 -15.407 1.00 76.25 210 SER A O 1
ATOM 1612 N N . ALA A 1 211 ? 32.437 -5.444 -15.346 1.00 79.25 211 ALA A N 1
ATOM 1613 C CA . ALA A 1 211 ? 32.470 -6.799 -15.887 1.00 79.25 211 ALA A CA 1
ATOM 1614 C C . ALA A 1 211 ? 31.499 -6.973 -17.068 1.00 79.25 211 ALA A C 1
ATOM 1616 O O . ALA A 1 211 ? 30.384 -6.450 -17.077 1.00 79.25 211 ALA A O 1
ATOM 1617 N N . GLN A 1 212 ? 31.929 -7.740 -18.069 1.00 83.94 212 GLN A N 1
ATOM 1618 C CA . GLN A 1 212 ? 31.077 -8.261 -19.137 1.00 83.94 212 GLN A CA 1
ATOM 1619 C C . GLN A 1 212 ? 31.071 -9.775 -19.078 1.00 83.94 212 GLN A C 1
ATOM 1621 O O . GLN A 1 212 ? 32.102 -10.402 -18.819 1.00 83.94 212 GLN A O 1
ATOM 1626 N N . THR A 1 213 ? 29.918 -10.353 -19.376 1.00 84.62 213 THR A N 1
ATOM 1627 C CA . THR A 1 213 ? 29.748 -11.793 -19.495 1.00 84.62 213 THR A CA 1
ATOM 1628 C C . THR A 1 213 ? 29.405 -12.146 -20.933 1.00 84.62 213 THR A C 1
ATOM 1630 O O . THR A 1 213 ? 28.876 -11.332 -21.684 1.00 84.62 213 THR A O 1
ATOM 1633 N N . ARG A 1 214 ? 29.735 -13.353 -21.371 1.00 87.06 214 ARG A N 1
ATOM 1634 C CA . ARG A 1 214 ? 29.249 -13.883 -22.646 1.00 87.06 214 ARG A CA 1
ATOM 1635 C C . ARG A 1 214 ? 28.866 -15.331 -22.475 1.00 87.06 214 ARG A C 1
ATOM 1637 O O . ARG A 1 214 ? 29.403 -16.034 -21.621 1.00 87.06 214 ARG A O 1
ATOM 1644 N N . THR A 1 215 ? 27.978 -15.794 -23.334 1.00 84.12 215 THR A N 1
ATOM 1645 C CA . THR A 1 215 ? 27.636 -17.207 -23.422 1.00 84.12 215 THR A CA 1
ATOM 1646 C C . THR A 1 215 ? 28.431 -17.834 -24.552 1.00 84.12 215 THR A C 1
ATOM 1648 O O . THR A 1 215 ? 28.376 -17.372 -25.691 1.00 84.12 215 THR A O 1
ATOM 1651 N N . CYS A 1 216 ? 29.161 -18.895 -24.237 1.00 82.81 216 CYS A N 1
ATOM 1652 C CA . CYS A 1 216 ? 29.771 -19.757 -25.234 1.00 82.81 216 CYS A CA 1
ATOM 1653 C C . CYS A 1 216 ? 29.028 -21.084 -25.230 1.00 82.81 216 CYS A C 1
ATOM 1655 O O . CYS A 1 216 ? 28.868 -21.693 -24.169 1.00 82.81 216 CYS A O 1
ATOM 1657 N N . ALA A 1 217 ? 28.581 -21.504 -26.405 1.00 83.06 217 ALA A N 1
ATOM 1658 C CA . ALA A 1 217 ? 28.046 -22.832 -26.634 1.00 83.06 217 ALA A CA 1
ATOM 1659 C C . ALA A 1 217 ? 29.107 -23.638 -27.380 1.00 83.06 217 ALA A C 1
ATOM 1661 O O . ALA A 1 217 ? 29.724 -23.145 -28.327 1.00 83.06 217 ALA A O 1
ATOM 1662 N N . ASP A 1 218 ? 29.345 -24.863 -26.934 1.00 81.19 218 ASP A N 1
ATOM 1663 C CA . ASP A 1 218 ? 30.120 -25.805 -27.723 1.00 81.19 218 ASP A CA 1
ATOM 1664 C C . ASP A 1 218 ? 29.220 -26.289 -28.856 1.00 81.19 218 ASP A C 1
ATOM 1666 O O . ASP A 1 218 ? 28.233 -26.974 -28.609 1.00 81.19 218 ASP A O 1
ATOM 1670 N N . ALA A 1 219 ? 29.533 -25.916 -30.096 1.00 79.56 219 ALA A N 1
ATOM 1671 C CA . ALA A 1 219 ? 28.737 -26.314 -31.252 1.00 79.56 219 ALA A CA 1
ATOM 1672 C C . ALA A 1 219 ? 28.681 -27.842 -31.422 1.00 79.56 219 ALA A C 1
ATOM 1674 O O . ALA A 1 219 ? 27.751 -28.353 -32.042 1.00 79.56 219 ALA A O 1
ATOM 1675 N N . ASN A 1 220 ? 29.647 -28.562 -30.842 1.00 76.38 220 ASN A N 1
ATOM 1676 C CA . ASN A 1 220 ? 29.730 -30.015 -30.897 1.00 76.38 220 ASN A CA 1
ATOM 1677 C C . ASN A 1 220 ? 29.154 -30.703 -29.643 1.00 76.38 220 ASN A C 1
ATOM 1679 O O . ASN A 1 220 ? 29.123 -31.931 -29.601 1.00 76.38 220 ASN A O 1
ATOM 1683 N N . ASN A 1 221 ? 28.671 -29.944 -28.644 1.00 73.88 221 ASN A N 1
ATOM 1684 C CA . ASN A 1 221 ? 28.085 -30.449 -27.393 1.00 73.88 221 ASN A CA 1
ATOM 1685 C C . ASN A 1 221 ? 28.901 -31.584 -26.731 1.00 73.88 221 ASN A C 1
ATOM 1687 O O . ASN A 1 221 ? 28.341 -32.551 -26.212 1.00 73.88 221 ASN A O 1
ATOM 1691 N N . CYS A 1 222 ? 30.230 -31.466 -26.713 1.00 75.88 222 CYS A N 1
ATOM 1692 C CA . CYS A 1 222 ? 31.147 -32.517 -26.274 1.00 75.88 222 CYS A CA 1
ATOM 1693 C C . CYS A 1 222 ? 31.078 -32.827 -24.766 1.00 75.88 222 CYS A C 1
ATOM 1695 O O . CYS A 1 222 ? 31.619 -33.836 -24.320 1.00 75.88 222 CYS A O 1
ATOM 1697 N N . GLY A 1 223 ? 30.440 -31.967 -23.961 1.00 70.25 223 GLY A N 1
ATOM 1698 C CA . GLY A 1 223 ? 30.256 -32.155 -22.514 1.00 70.25 223 GLY A CA 1
ATOM 1699 C C . GLY A 1 223 ? 31.510 -31.915 -21.663 1.00 70.25 223 GLY A C 1
ATOM 1700 O O . GLY A 1 223 ? 31.436 -31.949 -20.436 1.00 70.25 223 GLY A O 1
ATOM 1701 N N . THR A 1 224 ? 32.650 -31.637 -22.293 1.00 72.69 224 THR A N 1
ATOM 1702 C CA . THR A 1 224 ? 33.910 -31.261 -21.645 1.00 72.69 224 THR A CA 1
ATOM 1703 C C . THR A 1 224 ? 34.106 -29.734 -21.674 1.00 72.69 224 THR A C 1
ATOM 1705 O O . THR A 1 224 ? 33.417 -29.020 -22.403 1.00 72.69 224 THR A O 1
ATOM 1708 N N . THR A 1 225 ? 35.003 -29.194 -20.837 1.00 77.69 225 THR A N 1
ATOM 1709 C CA . THR A 1 225 ? 35.317 -27.744 -20.785 1.00 77.69 225 THR A CA 1
ATOM 1710 C C . THR A 1 225 ? 36.805 -27.444 -20.982 1.00 77.69 225 THR A C 1
ATOM 1712 O O . THR A 1 225 ? 37.301 -26.420 -20.512 1.00 77.69 225 THR A O 1
ATOM 1715 N N . ASN A 1 226 ? 37.536 -28.350 -21.627 1.00 73.50 226 ASN A N 1
ATOM 1716 C CA . ASN A 1 226 ? 38.995 -28.340 -21.720 1.00 73.50 226 ASN A CA 1
ATOM 1717 C C . ASN A 1 226 ? 39.538 -27.169 -22.555 1.00 73.50 226 ASN A C 1
ATOM 1719 O O . ASN A 1 226 ? 40.649 -26.713 -22.304 1.00 73.50 226 ASN A O 1
ATOM 1723 N N . SER A 1 227 ? 38.770 -26.669 -23.528 1.00 77.12 227 SER A N 1
ATOM 1724 C CA . SER A 1 227 ? 39.138 -25.547 -24.410 1.00 77.12 227 SER A CA 1
ATOM 1725 C C . SER A 1 227 ? 38.153 -24.375 -24.319 1.00 77.12 227 SER A C 1
ATOM 1727 O O . SER A 1 227 ? 38.092 -23.541 -25.224 1.00 77.12 227 SER A O 1
ATOM 1729 N N . LYS A 1 228 ? 37.363 -24.304 -23.237 1.00 82.75 228 LYS A N 1
ATOM 1730 C CA . LYS A 1 228 ? 36.294 -23.312 -23.080 1.00 82.75 228 LYS A CA 1
ATOM 1731 C C . LYS A 1 228 ? 36.845 -21.882 -23.004 1.00 82.75 228 LYS A C 1
ATOM 1733 O O . LYS A 1 228 ? 37.594 -21.573 -22.075 1.00 82.75 228 LYS A O 1
ATOM 1738 N N . PRO A 1 229 ? 36.443 -20.976 -23.916 1.00 83.88 229 PRO A N 1
ATOM 1739 C CA . PRO A 1 229 ? 36.836 -19.579 -23.846 1.00 83.88 229 PRO A CA 1
ATOM 1740 C C . PRO A 1 229 ? 36.316 -18.912 -22.563 1.00 83.88 229 PRO A C 1
ATOM 1742 O O . PRO A 1 229 ? 35.249 -19.283 -22.063 1.00 83.88 229 PRO A O 1
ATOM 1745 N N . PRO A 1 230 ? 37.015 -17.887 -22.042 1.00 82.38 230 PRO A N 1
ATOM 1746 C CA . PRO A 1 230 ? 36.590 -17.184 -20.838 1.00 82.38 230 PRO A CA 1
ATOM 1747 C C . PRO A 1 230 ? 35.200 -16.579 -21.036 1.00 82.38 230 PRO A C 1
ATOM 1749 O O . PRO A 1 230 ? 34.918 -15.971 -22.075 1.00 82.38 230 PRO A O 1
ATOM 1752 N N . LEU A 1 231 ? 34.344 -16.766 -20.031 1.00 86.94 231 LEU A N 1
ATOM 1753 C CA . LEU A 1 231 ? 32.969 -16.263 -20.020 1.00 86.94 231 LEU A CA 1
ATOM 1754 C C . LEU A 1 231 ? 32.841 -14.884 -19.377 1.00 86.94 231 LEU A C 1
ATOM 1756 O O . LEU A 1 231 ? 31.785 -14.279 -19.502 1.00 86.94 231 LEU A O 1
ATOM 1760 N N . ASN A 1 232 ? 33.901 -14.400 -18.726 1.00 85.88 232 ASN A N 1
ATOM 1761 C CA . ASN A 1 232 ? 33.941 -13.115 -18.037 1.00 85.88 232 ASN A CA 1
ATOM 1762 C C . ASN A 1 232 ? 35.180 -12.332 -18.479 1.00 85.88 232 ASN A C 1
ATOM 1764 O O . ASN A 1 232 ? 36.260 -12.917 -18.600 1.00 85.88 232 ASN A O 1
ATOM 1768 N N . GLN A 1 233 ? 35.035 -11.022 -18.675 1.00 86.19 233 GLN A N 1
ATOM 1769 C CA . GLN A 1 233 ? 36.158 -10.107 -18.877 1.00 86.19 233 GLN A CA 1
ATOM 1770 C C . GLN A 1 233 ? 35.917 -8.767 -18.183 1.00 86.19 233 GLN A C 1
ATOM 1772 O O . GLN A 1 233 ? 34.773 -8.342 -18.003 1.00 86.19 233 GLN A O 1
ATOM 1777 N N . SER A 1 234 ? 37.007 -8.093 -17.825 1.00 84.25 234 SER A N 1
ATOM 1778 C CA . SER A 1 234 ? 36.973 -6.725 -17.315 1.00 84.25 234 SER A CA 1
ATOM 1779 C C . SER A 1 234 ? 36.625 -5.750 -18.438 1.00 84.25 234 SER A C 1
ATOM 1781 O O . SER A 1 234 ? 37.106 -5.891 -19.562 1.00 84.25 234 SER A O 1
ATOM 1783 N N . CYS A 1 235 ? 35.835 -4.731 -18.127 1.00 77.19 235 CYS A N 1
ATOM 1784 C CA . CYS A 1 235 ? 35.477 -3.664 -19.055 1.00 77.19 235 CYS A CA 1
ATOM 1785 C C . CYS A 1 235 ? 35.496 -2.311 -18.343 1.00 77.19 235 CYS A C 1
ATOM 1787 O O . CYS A 1 235 ? 35.314 -2.226 -17.130 1.00 77.19 235 CYS A O 1
ATOM 1789 N N . THR A 1 236 ? 35.683 -1.242 -19.107 1.00 68.69 236 THR A N 1
ATOM 1790 C CA . THR A 1 236 ? 35.461 0.130 -18.649 1.00 68.69 236 THR A CA 1
ATOM 1791 C C . THR A 1 236 ? 34.040 0.536 -19.041 1.00 68.69 236 THR A C 1
ATOM 1793 O O . THR A 1 236 ? 33.745 0.561 -20.240 1.00 68.69 236 THR A O 1
ATOM 1796 N N . PRO A 1 237 ? 33.133 0.820 -18.084 1.00 59.47 237 PRO A N 1
ATOM 1797 C CA . PRO A 1 237 ? 31.774 1.218 -18.423 1.00 59.47 237 PRO A CA 1
ATOM 1798 C C . PRO A 1 237 ? 31.807 2.516 -19.227 1.00 59.47 237 PRO A C 1
ATOM 1800 O O . PRO A 1 237 ? 32.433 3.501 -18.833 1.00 59.47 237 PRO A O 1
ATOM 1803 N N . THR A 1 238 ? 31.143 2.505 -20.382 1.00 51.94 238 THR A N 1
ATOM 1804 C CA . THR A 1 238 ? 30.847 3.724 -21.135 1.00 51.94 238 THR A CA 1
ATOM 1805 C C . THR A 1 238 ? 29.973 4.610 -20.243 1.00 51.94 238 THR A C 1
ATOM 1807 O O . THR A 1 238 ? 29.046 4.077 -19.629 1.00 51.94 238 THR A O 1
ATOM 1810 N N . PRO A 1 239 ? 30.244 5.922 -20.112 1.00 51.94 239 PRO A N 1
ATOM 1811 C CA . PRO A 1 239 ? 29.417 6.789 -19.283 1.00 51.94 239 PRO A CA 1
ATOM 1812 C C . PRO A 1 239 ? 27.974 6.725 -19.787 1.00 51.94 239 PRO A C 1
ATOM 1814 O O . PRO A 1 239 ? 27.682 7.126 -20.913 1.00 51.94 239 PRO A O 1
ATOM 1817 N N . VAL A 1 240 ? 27.084 6.172 -18.961 1.00 46.91 240 VAL A N 1
ATOM 1818 C CA . VAL A 1 240 ? 25.645 6.189 -19.206 1.00 46.91 240 VAL A CA 1
ATOM 1819 C C . VAL A 1 240 ? 25.237 7.655 -19.192 1.00 46.91 240 VAL A C 1
ATOM 1821 O O . VAL A 1 240 ? 25.285 8.300 -18.146 1.00 46.91 240 VAL A O 1
ATOM 1824 N N . SER A 1 241 ? 24.872 8.207 -20.348 1.00 49.09 241 SER A N 1
ATOM 1825 C CA . SER A 1 241 ? 24.130 9.460 -20.368 1.00 49.09 241 SER A CA 1
ATOM 1826 C C . SER A 1 241 ? 22.759 9.160 -19.772 1.00 49.09 241 SER A C 1
ATOM 1828 O O . SER A 1 241 ? 21.885 8.622 -20.452 1.00 49.09 241 SER A O 1
ATOM 1830 N N . THR A 1 242 ? 22.583 9.445 -18.485 1.00 57.34 242 THR A N 1
ATOM 1831 C CA . THR A 1 242 ? 21.247 9.536 -17.904 1.00 57.34 242 THR A CA 1
ATOM 1832 C C . THR A 1 242 ? 20.451 10.560 -18.717 1.00 57.34 242 THR A C 1
ATOM 1834 O O . THR A 1 242 ? 21.010 11.605 -19.075 1.00 57.34 242 THR A O 1
ATOM 1837 N N . PRO A 1 243 ? 19.184 10.277 -19.070 1.00 58.66 243 PRO A N 1
ATOM 1838 C CA . PRO A 1 243 ? 18.336 11.264 -19.722 1.00 58.66 243 PRO A CA 1
ATOM 1839 C C . PRO A 1 243 ? 18.305 12.519 -18.854 1.00 58.66 243 PRO A C 1
ATOM 1841 O O . PRO A 1 243 ? 17.839 12.494 -17.716 1.00 58.66 243 PRO A O 1
ATOM 1844 N N . LYS A 1 244 ? 18.886 13.607 -19.362 1.00 73.38 244 LYS A N 1
ATOM 1845 C CA . LYS A 1 244 ? 18.910 14.879 -18.654 1.00 73.38 244 LYS A CA 1
ATOM 1846 C C . LYS A 1 244 ? 17.579 15.575 -18.910 1.00 73.38 244 LYS A C 1
ATOM 1848 O O . LYS A 1 244 ? 17.347 16.020 -20.028 1.00 73.38 244 LYS A O 1
ATOM 1853 N N . GLY A 1 245 ? 16.736 15.678 -17.890 1.00 81.62 245 GLY A N 1
ATOM 1854 C CA . GLY A 1 245 ? 15.411 16.289 -18.012 1.00 81.62 245 GLY A CA 1
ATOM 1855 C C . GLY A 1 245 ? 14.768 16.591 -16.664 1.00 81.62 245 GLY A C 1
ATOM 1856 O O . GLY A 1 245 ? 15.346 16.307 -15.611 1.00 81.62 245 GLY A O 1
ATOM 1857 N N . THR A 1 246 ? 13.626 17.264 -16.697 1.00 87.31 246 THR A N 1
ATOM 1858 C CA . THR A 1 246 ? 12.725 17.481 -15.557 1.00 87.31 246 THR A CA 1
ATOM 1859 C C . THR A 1 246 ? 11.777 16.289 -15.443 1.00 87.31 246 THR A C 1
ATOM 1861 O O . THR A 1 246 ? 11.429 15.696 -16.457 1.00 87.31 246 THR A O 1
ATOM 1864 N N . ASP A 1 247 ? 11.399 15.906 -14.228 1.00 87.88 247 ASP A N 1
ATOM 1865 C CA . ASP A 1 247 ? 10.419 14.837 -13.980 1.00 87.88 247 ASP A CA 1
ATOM 1866 C C . ASP A 1 247 ? 9.730 15.166 -12.659 1.00 87.88 247 ASP A C 1
ATOM 1868 O O . ASP A 1 247 ? 10.374 15.178 -11.611 1.00 87.88 247 ASP A O 1
ATOM 1872 N N . LEU A 1 248 ? 8.474 15.572 -12.732 1.00 88.50 248 LEU A N 1
ATOM 1873 C CA . LEU A 1 248 ? 7.611 15.971 -11.640 1.00 88.50 248 LEU A CA 1
ATOM 1874 C C . LEU A 1 248 ? 6.736 14.771 -11.291 1.00 88.50 248 LEU A C 1
ATOM 1876 O O . LEU A 1 248 ? 6.152 14.103 -12.128 1.00 88.50 248 LEU A O 1
ATOM 1880 N N . GLU A 1 249 ? 6.665 14.466 -10.008 1.00 89.06 249 GLU A N 1
ATOM 1881 C CA . GLU A 1 249 ? 5.894 13.336 -9.519 1.00 89.06 249 GLU A CA 1
ATOM 1882 C C . GLU A 1 249 ? 5.038 13.800 -8.353 1.00 89.06 249 GLU A C 1
ATOM 1884 O O . GLU A 1 249 ? 5.503 14.523 -7.462 1.00 89.06 249 GLU A O 1
ATOM 1889 N N . ILE A 1 250 ? 3.796 13.326 -8.307 1.00 87.19 250 ILE A N 1
ATOM 1890 C CA . ILE A 1 250 ? 2.975 13.424 -7.107 1.00 87.19 250 ILE A CA 1
ATOM 1891 C C . ILE A 1 250 ? 3.159 12.166 -6.238 1.00 87.19 250 ILE A C 1
ATOM 1893 O O . ILE A 1 250 ? 2.646 11.086 -6.503 1.00 87.19 250 ILE A O 1
ATOM 1897 N N . SER A 1 251 ? 3.942 12.314 -5.173 1.00 79.81 251 SER A N 1
ATOM 1898 C CA . SER A 1 251 ? 4.384 11.220 -4.297 1.00 79.81 251 SER A CA 1
ATOM 1899 C C . SER A 1 251 ? 3.318 10.721 -3.316 1.00 79.81 251 SER A C 1
ATOM 1901 O O . SER A 1 251 ? 3.342 9.562 -2.907 1.00 79.81 251 SER A O 1
ATOM 1903 N N . ASN A 1 252 ? 2.408 11.594 -2.875 1.00 76.62 252 ASN A N 1
ATOM 1904 C CA . ASN A 1 252 ? 1.358 11.252 -1.917 1.00 76.62 252 ASN A CA 1
ATOM 1905 C C . ASN A 1 252 ? 0.222 12.280 -1.923 1.00 76.62 252 ASN A C 1
ATOM 1907 O O . ASN A 1 252 ? 0.370 13.413 -2.385 1.00 76.62 252 ASN A O 1
ATOM 1911 N N . LEU A 1 253 ? -0.918 11.863 -1.379 1.00 80.25 253 LEU A N 1
ATOM 1912 C CA . LEU A 1 253 ? -2.066 12.712 -1.106 1.00 80.25 253 LEU A CA 1
ATOM 1913 C C . LEU A 1 253 ? -2.583 12.368 0.289 1.00 80.25 253 LEU A C 1
ATOM 1915 O O . LEU A 1 253 ? -3.179 11.312 0.494 1.00 80.25 253 LEU A O 1
ATOM 1919 N N . TYR A 1 254 ? -2.334 13.256 1.246 1.00 70.19 254 TYR A N 1
ATOM 1920 C CA . TYR A 1 254 ? -2.787 13.104 2.623 1.00 70.19 254 TYR A CA 1
ATOM 1921 C C . TYR A 1 254 ? -3.999 14.002 2.873 1.00 70.19 254 TYR A C 1
ATOM 1923 O O . TYR A 1 254 ? -3.890 15.223 2.714 1.00 70.19 254 TYR A O 1
ATOM 1931 N N . PRO A 1 255 ? -5.147 13.470 3.315 1.00 62.03 255 PRO A N 1
ATOM 1932 C CA . PRO A 1 255 ? -6.117 14.291 4.015 1.00 62.03 255 PRO A CA 1
ATOM 1933 C C . PRO A 1 255 ? -5.658 14.499 5.460 1.00 62.03 255 PRO A C 1
ATOM 1935 O O . PRO A 1 255 ? -5.367 13.553 6.190 1.00 62.03 255 PRO A O 1
ATOM 1938 N N . ALA A 1 256 ? -5.615 15.753 5.890 1.00 55.38 256 ALA A N 1
ATOM 1939 C CA . ALA A 1 256 ? -5.304 16.107 7.264 1.00 55.38 256 ALA A CA 1
ATOM 1940 C C . ALA A 1 256 ? -6.500 15.938 8.221 1.00 55.38 256 ALA A C 1
ATOM 1942 O O . ALA A 1 256 ? -6.293 16.157 9.402 1.00 55.38 256 ALA A O 1
ATOM 1943 N N . HIS A 1 257 ? -7.733 15.746 7.715 1.00 66.38 257 HIS A N 1
ATOM 1944 C CA . HIS A 1 257 ? -9.023 15.639 8.435 1.00 66.38 257 HIS A CA 1
ATOM 1945 C C . HIS A 1 257 ? -10.047 14.991 7.464 1.00 66.38 257 HIS A C 1
ATOM 1947 O O . HIS A 1 257 ? -9.989 15.299 6.270 1.00 66.38 257 HIS A O 1
ATOM 1953 N N . ASN A 1 258 ? -10.987 14.152 7.930 1.00 73.19 258 ASN A N 1
ATOM 1954 C CA . ASN A 1 258 ? -12.057 13.554 7.100 1.00 73.19 258 ASN A CA 1
ATOM 1955 C C . ASN A 1 258 ? -13.458 13.794 7.697 1.00 73.19 258 ASN A C 1
ATOM 1957 O O . ASN A 1 258 ? -14.273 12.878 7.815 1.00 73.19 258 ASN A O 1
ATOM 1961 N N . TYR A 1 259 ? -13.750 15.036 8.083 1.00 83.56 259 TYR A N 1
ATOM 1962 C CA . TYR A 1 259 ? -14.981 15.377 8.797 1.00 83.56 259 TYR A CA 1
ATOM 1963 C C . TYR A 1 259 ? -15.912 16.268 7.983 1.00 83.56 259 TYR A C 1
ATOM 1965 O O . TYR A 1 259 ? -15.516 17.300 7.427 1.00 83.56 259 TYR A O 1
ATOM 1973 N N . ALA A 1 260 ? -17.189 15.892 7.960 1.00 84.38 260 ALA A N 1
ATOM 1974 C CA . ALA A 1 260 ? -18.246 16.747 7.445 1.00 84.38 260 ALA A CA 1
ATOM 1975 C C . ALA A 1 260 ? -18.447 17.959 8.372 1.00 84.38 260 ALA A C 1
ATOM 1977 O O . ALA A 1 260 ? -18.354 17.857 9.595 1.00 84.38 260 ALA A O 1
ATOM 1978 N N . GLY A 1 261 ? -18.723 19.122 7.786 1.00 82.06 261 GLY A N 1
ATOM 1979 C CA . GLY A 1 261 ? -18.943 20.384 8.494 1.00 82.06 261 GLY A CA 1
ATOM 1980 C C . GLY A 1 261 ? -17.670 21.092 8.970 1.00 82.06 261 GLY A C 1
ATOM 1981 O O . GLY A 1 261 ? -17.764 22.215 9.460 1.00 82.06 261 GLY A O 1
ATOM 1982 N N . GLN A 1 262 ? -16.491 20.488 8.797 1.00 80.12 262 GLN A N 1
ATOM 1983 C CA . GLN A 1 262 ? -15.200 21.083 9.148 1.00 80.12 262 GLN A CA 1
ATOM 1984 C C . GLN A 1 262 ? -14.354 21.390 7.904 1.00 80.12 262 GLN A C 1
ATOM 1986 O O . GLN A 1 262 ? -14.544 20.799 6.842 1.00 80.12 262 GLN A O 1
ATOM 1991 N N . SER A 1 263 ? -13.405 22.322 8.034 1.00 82.50 263 SER A N 1
ATOM 1992 C CA . SER A 1 263 ? -12.421 22.605 6.983 1.00 82.50 263 SER A CA 1
ATOM 1993 C C . SER A 1 263 ? -11.367 21.499 6.956 1.00 82.50 263 SER A C 1
ATOM 1995 O O . SER A 1 263 ? -10.539 21.418 7.862 1.00 82.50 263 SER A O 1
ATOM 1997 N N . ASN A 1 264 ? -11.364 20.687 5.901 1.00 81.31 264 ASN A N 1
ATOM 1998 C CA . ASN A 1 264 ? -10.395 19.614 5.698 1.00 81.31 264 ASN A CA 1
ATOM 1999 C C . ASN A 1 264 ? -9.238 20.134 4.843 1.00 81.31 264 ASN A C 1
ATOM 2001 O O . ASN A 1 264 ? -9.470 20.801 3.837 1.00 81.31 264 ASN A O 1
ATOM 2005 N N . ASN A 1 265 ? -7.997 19.855 5.240 1.00 79.81 265 ASN A N 1
ATOM 2006 C CA . ASN A 1 265 ? -6.808 20.272 4.497 1.00 79.81 265 ASN A CA 1
ATOM 2007 C C . ASN A 1 265 ? -6.249 19.079 3.706 1.00 79.81 265 ASN A C 1
ATOM 2009 O O . ASN A 1 265 ? -5.905 18.061 4.303 1.00 79.81 265 ASN A O 1
ATOM 2013 N N . PHE A 1 266 ? -6.191 19.190 2.380 1.00 79.75 266 PHE A N 1
ATOM 2014 C CA . PHE A 1 266 ? -5.675 18.157 1.476 1.00 79.75 266 PHE A CA 1
ATOM 2015 C C . PHE A 1 266 ? -4.285 18.531 1.034 1.00 79.75 266 PHE A C 1
ATOM 2017 O O . PHE A 1 266 ? -4.150 19.536 0.344 1.00 79.75 266 PHE A O 1
ATOM 2024 N N . ILE A 1 267 ? -3.288 17.724 1.383 1.00 80.00 267 ILE A N 1
ATOM 2025 C CA . ILE A 1 267 ? -1.888 17.983 1.057 1.00 80.00 267 ILE A CA 1
ATOM 2026 C C . ILE A 1 267 ? -1.432 16.989 -0.006 1.00 80.00 267 ILE A C 1
ATOM 2028 O O . ILE A 1 267 ? -1.389 15.787 0.245 1.00 80.00 267 ILE A O 1
ATOM 2032 N N . ALA A 1 268 ? -1.059 17.499 -1.176 1.00 85.44 268 ALA A N 1
ATOM 2033 C CA . ALA A 1 268 ? -0.351 16.749 -2.204 1.00 85.44 268 ALA A CA 1
ATOM 2034 C C . ALA A 1 268 ? 1.161 16.906 -2.009 1.00 85.44 268 ALA A C 1
ATOM 2036 O O . ALA A 1 268 ? 1.667 18.031 -2.007 1.00 85.44 268 ALA A O 1
ATOM 2037 N N . GLY A 1 269 ? 1.888 15.804 -1.839 1.00 83.31 269 GLY A N 1
ATOM 2038 C CA . GLY A 1 269 ? 3.347 15.807 -1.829 1.00 83.31 269 GLY A CA 1
ATOM 2039 C C . GLY A 1 269 ? 3.892 15.682 -3.238 1.00 83.31 269 GLY A C 1
ATOM 2040 O O . GLY A 1 269 ? 3.575 14.730 -3.943 1.00 83.31 269 GLY A O 1
ATOM 2041 N N . ILE A 1 270 ? 4.747 16.613 -3.627 1.00 86.38 270 ILE A N 1
ATOM 2042 C CA . ILE A 1 270 ? 5.317 16.719 -4.969 1.00 86.38 270 ILE A CA 1
ATOM 2043 C C . ILE A 1 270 ? 6.814 16.525 -4.879 1.00 86.38 270 ILE A C 1
ATOM 2045 O O . ILE A 1 270 ? 7.420 16.977 -3.907 1.00 86.38 270 ILE A O 1
ATOM 2049 N N . MET A 1 271 ? 7.413 15.913 -5.892 1.00 84.75 271 MET A N 1
ATOM 2050 C CA . MET A 1 271 ? 8.849 15.727 -5.975 1.00 84.75 271 MET A CA 1
ATOM 2051 C C . MET A 1 271 ? 9.365 15.899 -7.408 1.00 84.75 271 MET A C 1
ATOM 2053 O O . MET A 1 271 ? 8.746 15.421 -8.346 1.00 84.75 271 MET A O 1
ATOM 2057 N N . ASN A 1 272 ? 10.526 16.539 -7.570 1.00 88.00 272 ASN A N 1
ATOM 2058 C CA . ASN A 1 272 ? 11.285 16.519 -8.818 1.00 88.00 272 ASN A CA 1
ATOM 2059 C C . ASN A 1 272 ? 12.223 15.299 -8.827 1.00 88.00 272 ASN A C 1
ATOM 2061 O O . ASN A 1 272 ? 13.249 15.294 -8.145 1.00 88.00 272 ASN A O 1
ATOM 2065 N N . ARG A 1 273 ? 11.878 14.257 -9.578 1.00 84.44 273 ARG A N 1
ATOM 2066 C CA . ARG A 1 273 ? 12.705 13.068 -9.846 1.00 84.44 273 ARG A CA 1
ATOM 2067 C C . ARG A 1 273 ? 13.720 13.277 -10.969 1.00 84.44 273 ARG A C 1
ATOM 2069 O O . ARG A 1 273 ? 14.622 12.457 -11.144 1.00 84.44 273 ARG A O 1
ATOM 2076 N N . GLY A 1 274 ? 13.601 14.382 -11.695 1.00 85.06 274 GLY A N 1
ATOM 2077 C CA . GLY A 1 274 ? 14.458 14.719 -12.817 1.00 85.06 274 GLY A CA 1
ATOM 2078 C C . GLY A 1 274 ? 15.839 15.181 -12.373 1.00 85.06 274 GLY A C 1
ATOM 2079 O O . GLY A 1 274 ? 16.118 15.429 -11.202 1.00 85.06 274 GLY A O 1
ATOM 2080 N N . SER A 1 275 ? 16.728 15.349 -13.346 1.00 82.25 275 SER A N 1
ATOM 2081 C CA . SER A 1 275 ? 18.095 15.835 -13.143 1.00 82.25 275 SER A CA 1
ATOM 2082 C C . SER A 1 275 ? 18.251 17.335 -13.429 1.00 82.25 275 SER A C 1
ATOM 2084 O O . SER A 1 275 ? 19.374 17.842 -13.481 1.00 82.25 275 SER A O 1
ATOM 2086 N N . THR A 1 276 ? 17.157 18.045 -13.713 1.00 87.06 276 THR A N 1
ATOM 2087 C CA . THR A 1 276 ? 17.160 19.487 -14.004 1.00 87.06 276 THR A CA 1
ATOM 2088 C C . THR A 1 276 ? 16.128 20.233 -13.163 1.00 87.06 276 THR A C 1
ATOM 2090 O O . THR A 1 276 ? 15.205 19.633 -12.622 1.00 87.06 276 THR A O 1
ATOM 2093 N N . VAL A 1 277 ? 16.337 21.538 -12.987 1.00 86.06 277 VAL A N 1
ATOM 2094 C CA . VAL A 1 277 ? 15.474 22.394 -12.163 1.00 86.06 277 VAL A CA 1
ATOM 2095 C C . VAL A 1 277 ? 14.132 22.598 -12.858 1.00 86.06 277 VAL A C 1
ATOM 2097 O O . VAL A 1 277 ? 14.106 22.982 -14.025 1.00 86.06 277 VAL A O 1
ATOM 2100 N N . ILE A 1 278 ? 13.037 22.394 -12.128 1.00 88.19 278 ILE A N 1
ATOM 2101 C CA . ILE A 1 278 ? 11.688 22.728 -12.587 1.00 88.19 278 ILE A CA 1
ATOM 2102 C C . ILE A 1 278 ? 11.412 24.195 -12.222 1.00 88.19 278 ILE A C 1
ATOM 2104 O O . ILE A 1 278 ? 11.515 24.549 -11.042 1.00 88.19 278 ILE A O 1
ATOM 2108 N N . PRO A 1 279 ? 11.090 25.069 -13.193 1.00 87.12 279 PRO A N 1
ATOM 2109 C CA . PRO A 1 279 ? 10.807 26.475 -12.922 1.00 87.12 279 PRO A CA 1
ATOM 2110 C C . PRO A 1 279 ? 9.591 26.659 -12.011 1.00 87.12 279 PRO A C 1
ATOM 2112 O O . PRO A 1 279 ? 8.622 25.905 -12.088 1.00 87.12 279 PRO A O 1
ATOM 2115 N N . LYS A 1 280 ? 9.600 27.706 -11.186 1.00 87.38 280 LYS A N 1
ATOM 2116 C CA . LYS A 1 280 ? 8.433 28.121 -10.399 1.00 87.38 280 LYS A CA 1
ATOM 2117 C C . LYS A 1 280 ? 7.211 28.395 -11.279 1.00 87.38 280 LYS A C 1
ATOM 2119 O O . LYS A 1 280 ? 7.330 28.802 -12.433 1.00 87.38 280 LYS A O 1
ATOM 2124 N N . GLY A 1 281 ? 6.030 28.296 -10.681 1.00 82.56 281 GLY A N 1
ATOM 2125 C CA . GLY A 1 281 ? 4.761 28.640 -11.319 1.00 82.56 281 GLY A CA 1
ATOM 2126 C C . GLY A 1 281 ? 4.032 27.467 -11.970 1.00 82.56 281 GLY A C 1
ATOM 2127 O O . GLY A 1 281 ? 2.941 27.682 -12.491 1.00 82.56 281 GLY A O 1
ATOM 2128 N N . PHE A 1 282 ? 4.568 26.242 -11.900 1.00 86.69 282 PHE A N 1
ATOM 2129 C CA . PHE A 1 282 ? 3.771 25.052 -12.200 1.00 86.69 282 PHE A CA 1
ATOM 2130 C C . PHE A 1 282 ? 2.589 24.952 -11.227 1.00 86.69 282 PHE A C 1
ATOM 2132 O O . PHE A 1 282 ? 2.661 25.399 -10.074 1.00 86.69 282 PHE A O 1
ATOM 2139 N N . VAL A 1 283 ? 1.480 24.402 -11.714 1.00 88.62 283 VAL A N 1
ATOM 2140 C CA . VAL A 1 283 ? 0.187 24.449 -11.028 1.00 88.62 283 VAL A CA 1
ATOM 2141 C C . VAL A 1 283 ? -0.230 23.057 -10.582 1.00 88.62 283 VAL A C 1
ATOM 2143 O O . VAL A 1 283 ? -0.100 22.086 -11.324 1.00 88.62 283 VAL A O 1
ATOM 2146 N N . ILE A 1 284 ? -0.778 22.984 -9.374 1.00 90.00 284 ILE A N 1
ATOM 2147 C CA . ILE A 1 284 ? -1.363 21.773 -8.803 1.00 90.00 284 ILE A CA 1
ATOM 2148 C C . ILE A 1 284 ? -2.857 21.987 -8.691 1.00 90.00 284 ILE A C 1
ATOM 2150 O O . ILE A 1 284 ? -3.288 22.933 -8.034 1.00 90.00 284 ILE A O 1
ATOM 2154 N N . LYS A 1 285 ? -3.646 21.117 -9.315 1.00 91.50 285 LYS A N 1
ATOM 2155 C CA . LYS A 1 285 ? -5.108 21.195 -9.325 1.00 91.50 285 LYS A CA 1
ATOM 2156 C C . LYS A 1 285 ? -5.709 20.103 -8.462 1.00 91.50 285 LYS A C 1
ATOM 2158 O O . LYS A 1 285 ? -5.304 18.945 -8.552 1.00 91.50 285 LYS A O 1
ATOM 2163 N N . PHE A 1 286 ? -6.722 20.467 -7.687 1.00 91.94 286 PHE A N 1
ATOM 2164 C CA . PHE A 1 286 ? -7.442 19.555 -6.808 1.00 91.94 286 PHE A CA 1
ATOM 2165 C C . PHE A 1 286 ? -8.891 19.387 -7.262 1.00 91.94 286 PHE A C 1
ATOM 2167 O O . PHE A 1 286 ? -9.553 20.343 -7.684 1.00 91.94 286 PHE A O 1
ATOM 2174 N N . TYR A 1 287 ? -9.393 18.161 -7.138 1.00 92.50 287 TYR A N 1
ATOM 2175 C CA . TYR A 1 287 ? -10.744 17.782 -7.526 1.00 92.50 287 TYR A CA 1
ATOM 2176 C C . TYR A 1 287 ? -11.397 16.899 -6.463 1.00 92.50 287 TYR A C 1
ATOM 2178 O O . TYR A 1 287 ? -10.738 16.039 -5.881 1.00 92.50 287 TYR A O 1
ATOM 2186 N N . ILE A 1 288 ? -12.708 17.066 -6.280 1.00 91.75 288 ILE A N 1
ATOM 2187 C CA . ILE A 1 288 ? -13.571 16.212 -5.456 1.00 91.75 288 ILE A CA 1
ATOM 2188 C C . ILE A 1 288 ? -14.662 15.631 -6.355 1.00 91.75 288 ILE A C 1
ATOM 2190 O O . ILE A 1 288 ? -15.425 16.387 -6.950 1.00 91.75 288 ILE A O 1
ATOM 2194 N N . ASN A 1 289 ? -14.750 14.305 -6.478 1.00 91.75 289 ASN A N 1
ATOM 2195 C CA . ASN A 1 289 ? -15.662 13.612 -7.400 1.00 91.75 289 ASN A CA 1
ATOM 2196 C C . ASN A 1 289 ? -15.602 14.205 -8.822 1.00 91.75 289 ASN A C 1
ATOM 2198 O O . ASN A 1 289 ? -16.628 14.493 -9.438 1.00 91.75 289 ASN A O 1
ATOM 2202 N N . ASN A 1 290 ? -14.383 14.453 -9.312 1.00 90.56 290 ASN A N 1
ATOM 2203 C CA . ASN A 1 290 ? -14.077 15.146 -10.571 1.00 90.56 290 ASN A CA 1
ATOM 2204 C C . ASN A 1 290 ? -14.510 16.622 -10.682 1.00 90.56 290 ASN A C 1
ATOM 2206 O O . ASN A 1 290 ? -14.210 17.251 -11.696 1.00 90.56 290 ASN A O 1
ATOM 2210 N N . ALA A 1 291 ? -15.130 17.217 -9.662 1.00 93.06 291 ALA A N 1
ATOM 2211 C CA . ALA A 1 291 ? -15.386 18.653 -9.618 1.00 93.06 291 ALA A CA 1
ATOM 2212 C C . ALA A 1 291 ? -14.130 19.407 -9.161 1.00 93.06 291 ALA A C 1
ATOM 2214 O O . ALA A 1 291 ? -13.551 19.079 -8.129 1.00 93.06 291 ALA A O 1
ATOM 2215 N N . TYR A 1 292 ? -13.711 20.416 -9.923 1.00 92.81 292 TYR A N 1
ATOM 2216 C CA . TYR A 1 292 ? -12.567 21.265 -9.584 1.00 92.81 292 TYR A CA 1
ATOM 2217 C C . TYR A 1 292 ? -12.854 22.095 -8.327 1.00 92.81 292 TYR A C 1
ATOM 2219 O O . TYR A 1 292 ? -13.881 22.773 -8.264 1.00 92.81 292 TYR A O 1
ATOM 2227 N N . ILE A 1 293 ? -11.947 22.053 -7.346 1.00 91.62 293 ILE A N 1
ATOM 2228 C CA . ILE A 1 293 ? -12.093 22.788 -6.077 1.00 91.62 293 ILE A CA 1
ATOM 2229 C C . ILE A 1 293 ? -11.067 23.908 -5.892 1.00 91.62 293 ILE A C 1
ATOM 2231 O O . ILE A 1 293 ? -11.277 24.792 -5.065 1.00 91.62 293 ILE A O 1
ATOM 2235 N N . GLY A 1 294 ? -9.984 23.901 -6.666 1.00 90.31 294 GLY A N 1
ATOM 2236 C CA . GLY A 1 294 ? -8.981 24.955 -6.639 1.00 90.31 294 GLY A CA 1
ATOM 2237 C C . GLY A 1 294 ? -7.616 24.488 -7.118 1.00 90.31 294 GLY A C 1
ATOM 2238 O O . GLY A 1 294 ? -7.396 23.306 -7.404 1.00 90.31 294 GLY A O 1
ATOM 2239 N N . GLU A 1 295 ? -6.699 25.445 -7.193 1.00 90.31 295 GLU A N 1
ATOM 2240 C CA . GLU A 1 295 ? -5.336 25.222 -7.642 1.00 90.31 295 GLU A CA 1
ATOM 2241 C C . GLU A 1 295 ? -4.325 26.005 -6.805 1.00 90.31 295 GLU A C 1
ATOM 2243 O O . GLU A 1 295 ? -4.660 26.993 -6.148 1.00 90.31 295 GLU A O 1
ATOM 2248 N N . TYR A 1 296 ? -3.077 25.549 -6.836 1.00 86.94 296 TYR A N 1
ATOM 2249 C CA . TYR A 1 296 ? -1.948 26.191 -6.180 1.00 86.94 296 TYR A CA 1
ATOM 2250 C C . TYR A 1 296 ? -0.785 26.317 -7.164 1.00 86.94 296 TYR A C 1
ATOM 2252 O O . TYR A 1 296 ? -0.375 25.325 -7.762 1.00 86.94 296 TYR A O 1
ATOM 2260 N N . ALA A 1 297 ? -0.247 27.527 -7.321 1.00 86.69 297 ALA A N 1
ATOM 2261 C CA . ALA A 1 297 ? 0.943 27.773 -8.128 1.00 86.69 297 ALA A CA 1
ATOM 2262 C C . ALA A 1 297 ? 2.194 27.710 -7.245 1.00 86.69 297 ALA A C 1
ATOM 2264 O O . ALA A 1 297 ? 2.303 28.445 -6.259 1.00 86.69 297 ALA A O 1
ATOM 2265 N N . HIS A 1 298 ? 3.147 26.849 -7.598 1.00 83.94 298 HIS A N 1
ATOM 2266 C CA . HIS A 1 298 ? 4.349 26.655 -6.797 1.00 83.94 298 HIS A CA 1
ATOM 2267 C C . HIS A 1 298 ? 5.250 27.908 -6.826 1.00 83.94 298 HIS A C 1
ATOM 2269 O O . HIS A 1 298 ? 5.633 28.361 -7.907 1.00 83.94 298 HIS A O 1
ATOM 2275 N N . PRO A 1 299 ? 5.617 28.496 -5.672 1.00 81.00 299 PRO A N 1
ATOM 2276 C CA . PRO A 1 299 ? 6.201 29.841 -5.629 1.00 81.00 299 PRO A CA 1
ATOM 2277 C C . PRO A 1 299 ? 7.706 29.900 -5.931 1.00 81.00 299 PRO A C 1
ATOM 2279 O O . PRO A 1 299 ? 8.234 30.984 -6.191 1.00 81.00 299 PRO A O 1
ATOM 2282 N N . VAL A 1 300 ? 8.408 28.766 -5.877 1.00 80.44 300 VAL A N 1
ATOM 2283 C CA . VAL A 1 300 ? 9.874 28.684 -6.013 1.00 80.44 300 VAL A CA 1
ATOM 2284 C C . VAL A 1 300 ? 10.287 27.636 -7.041 1.00 80.44 300 VAL A C 1
ATOM 2286 O O . VAL A 1 300 ? 9.487 26.784 -7.413 1.00 80.44 300 VAL A O 1
ATOM 2289 N N . ASP A 1 301 ? 11.519 27.714 -7.533 1.00 84.12 301 ASP A N 1
ATOM 2290 C CA . ASP A 1 301 ? 12.044 26.692 -8.436 1.00 84.12 301 ASP A CA 1
ATOM 2291 C C . ASP A 1 301 ? 12.256 25.386 -7.657 1.00 84.12 301 ASP A C 1
ATOM 2293 O O . ASP A 1 301 ? 12.728 25.403 -6.515 1.00 84.12 301 ASP A O 1
ATOM 2297 N N . LEU A 1 302 ? 11.900 24.251 -8.257 1.00 85.19 302 LEU A N 1
ATOM 2298 C CA . LEU A 1 302 ? 12.026 22.939 -7.634 1.00 85.19 302 LEU A CA 1
ATOM 2299 C C . LEU A 1 302 ? 13.280 22.235 -8.165 1.00 85.19 302 LEU A C 1
ATOM 2301 O O . LEU A 1 302 ? 13.341 21.784 -9.311 1.00 85.19 302 LEU A O 1
ATOM 2305 N N . LEU A 1 303 ? 14.312 22.171 -7.326 1.00 83.31 303 LEU A N 1
ATOM 2306 C CA . LEU A 1 303 ? 15.594 21.550 -7.662 1.00 83.31 303 LEU A CA 1
ATOM 2307 C C . LEU A 1 303 ? 15.466 20.018 -7.825 1.00 83.31 303 LEU A C 1
ATOM 2309 O O . LEU A 1 303 ? 14.577 19.417 -7.224 1.00 83.31 303 LEU A O 1
ATOM 2313 N N . PRO A 1 304 ? 16.367 19.368 -8.584 1.00 80.31 304 PRO A N 1
ATOM 2314 C CA . PRO A 1 304 ? 16.458 17.907 -8.663 1.00 80.31 304 PRO A CA 1
ATOM 2315 C C . PRO A 1 304 ? 16.487 17.237 -7.288 1.00 80.31 304 PRO A C 1
ATOM 2317 O O . PRO A 1 304 ? 17.299 17.607 -6.439 1.00 80.31 304 PRO A O 1
ATOM 2320 N N . GLY A 1 305 ? 15.616 16.256 -7.064 1.00 71.25 305 GLY A N 1
ATOM 2321 C CA . GLY A 1 305 ? 15.477 15.546 -5.792 1.00 71.25 305 GLY A CA 1
ATOM 2322 C C . GLY A 1 305 ? 14.700 16.305 -4.713 1.00 71.25 305 GLY A C 1
ATOM 2323 O O . GLY A 1 305 ? 14.491 15.765 -3.633 1.00 71.25 305 GLY A O 1
ATOM 2324 N N . TRP A 1 306 ? 14.264 17.542 -4.962 1.00 73.31 306 TRP A N 1
ATOM 2325 C CA . TRP A 1 306 ? 13.501 18.315 -3.984 1.00 73.31 306 TRP A CA 1
ATOM 2326 C C . TRP A 1 306 ? 12.004 18.097 -4.140 1.00 73.31 306 TRP A C 1
ATOM 2328 O O . TRP A 1 306 ? 11.494 17.862 -5.234 1.00 73.31 306 TRP A O 1
ATOM 2338 N N . GLY A 1 307 ? 11.297 18.222 -3.021 1.00 77.94 307 GLY A N 1
ATOM 2339 C CA . GLY A 1 307 ? 9.855 18.078 -2.958 1.00 77.94 307 GLY A CA 1
ATOM 2340 C C . GLY A 1 307 ? 9.223 18.871 -1.821 1.00 77.94 307 GLY A C 1
ATOM 2341 O O . GLY A 1 307 ? 9.905 19.368 -0.921 1.00 77.94 307 GLY A O 1
ATOM 2342 N N . GLY A 1 308 ? 7.901 18.986 -1.847 1.00 74.38 308 GLY A N 1
ATOM 2343 C CA . GLY A 1 308 ? 7.129 19.741 -0.865 1.00 74.38 308 GLY A CA 1
ATOM 2344 C C . GLY A 1 308 ? 5.681 19.277 -0.798 1.00 74.38 308 GLY A C 1
ATOM 2345 O O . GLY A 1 308 ? 5.163 18.713 -1.755 1.00 74.38 308 GLY A O 1
ATOM 2346 N N . GLY A 1 309 ? 5.041 19.494 0.351 1.00 75.69 309 GLY A N 1
ATOM 2347 C CA . GLY A 1 309 ? 3.608 19.269 0.525 1.00 75.69 309 GLY A CA 1
ATOM 2348 C C . GLY A 1 309 ? 2.838 20.557 0.263 1.00 75.69 309 GLY A C 1
ATOM 2349 O O . GLY A 1 309 ? 3.158 21.587 0.857 1.00 75.69 309 GLY A O 1
ATOM 2350 N N . PHE A 1 310 ? 1.822 20.496 -0.592 1.00 79.00 310 PHE A N 1
ATOM 2351 C CA . PHE A 1 310 ? 1.009 21.648 -0.973 1.00 79.00 310 PHE A CA 1
ATOM 2352 C C . PHE A 1 310 ? -0.456 21.375 -0.705 1.00 79.00 310 PHE A C 1
ATOM 2354 O O . PHE A 1 310 ? -0.995 20.359 -1.138 1.00 79.00 310 PHE A O 1
ATOM 2361 N N . GLY A 1 311 ? -1.066 22.284 0.054 1.00 78.44 311 GLY A N 1
ATOM 2362 C CA . GLY A 1 311 ? -2.369 22.081 0.663 1.00 78.44 311 GLY A CA 1
ATOM 2363 C C . GLY A 1 311 ? -3.470 22.971 0.097 1.00 78.44 311 GLY A C 1
ATOM 2364 O O . GLY A 1 311 ? -3.234 24.162 -0.106 1.00 78.44 311 GLY A O 1
ATOM 2365 N N . ILE A 1 312 ? -4.688 22.446 -0.043 1.00 84.81 312 ILE A N 1
ATOM 2366 C CA . ILE A 1 312 ? -5.913 23.255 -0.162 1.00 84.81 312 ILE A CA 1
ATOM 2367 C C . ILE A 1 312 ? -6.908 22.890 0.941 1.00 84.81 312 ILE A C 1
ATOM 2369 O O . ILE A 1 312 ? -6.986 21.740 1.368 1.00 84.81 312 ILE A O 1
ATOM 2373 N N . ASN A 1 313 ? -7.676 23.874 1.407 1.00 87.06 313 ASN A N 1
ATOM 2374 C CA . ASN A 1 313 ? -8.768 23.649 2.347 1.00 87.06 313 ASN A CA 1
ATOM 2375 C C . ASN A 1 313 ? -10.085 23.420 1.597 1.00 87.06 313 ASN A C 1
ATOM 2377 O O . ASN A 1 313 ? -10.420 24.189 0.697 1.00 87.06 313 ASN A O 1
ATOM 2381 N N . TYR A 1 314 ? -10.859 22.415 2.003 1.00 88.06 314 TYR A N 1
ATOM 2382 C CA . TYR A 1 314 ? -12.208 22.175 1.497 1.00 88.06 314 TYR A CA 1
ATOM 2383 C C . TYR A 1 314 ? -13.128 21.605 2.588 1.00 88.06 314 TYR A C 1
ATOM 2385 O O . TYR A 1 314 ? -12.733 20.764 3.397 1.00 88.06 314 TYR A O 1
ATOM 2393 N N . THR A 1 315 ? -14.376 22.074 2.617 1.00 89.62 315 THR A N 1
ATOM 2394 C CA . THR A 1 315 ? -15.379 21.689 3.620 1.00 89.62 315 THR A CA 1
ATOM 2395 C C . THR A 1 315 ? -16.426 20.784 2.986 1.00 89.62 315 THR A C 1
ATOM 2397 O O . THR A 1 315 ? -17.207 21.234 2.146 1.00 89.62 315 THR A O 1
ATOM 2400 N N . PHE A 1 316 ? -16.490 19.521 3.411 1.00 88.00 316 PHE A N 1
ATOM 2401 C CA . PHE A 1 316 ? -17.583 18.631 3.016 1.00 88.00 316 PHE A CA 1
ATOM 2402 C C . PHE A 1 316 ? -18.841 18.971 3.804 1.00 88.00 316 PHE A C 1
ATOM 2404 O O . PHE A 1 316 ? -18.797 19.088 5.024 1.00 88.00 316 PHE A O 1
ATOM 2411 N N . ILE A 1 317 ? -19.976 19.098 3.124 1.00 88.81 317 ILE A N 1
ATOM 2412 C CA . ILE A 1 317 ? -21.258 19.366 3.793 1.00 88.81 317 ILE A CA 1
ATOM 2413 C C . ILE A 1 317 ? -21.842 18.077 4.381 1.00 88.81 317 ILE A C 1
ATOM 2415 O O . ILE A 1 317 ? -22.376 18.092 5.485 1.00 88.81 317 ILE A O 1
ATOM 2419 N N . ASN A 1 318 ? -21.725 16.965 3.653 1.00 88.75 318 ASN A N 1
ATOM 2420 C CA . ASN A 1 318 ? -22.329 15.688 4.015 1.00 88.75 318 ASN A CA 1
ATOM 2421 C C . ASN A 1 318 ? -21.249 14.622 4.253 1.00 88.75 318 ASN A C 1
ATOM 2423 O O . ASN A 1 318 ? -20.214 14.660 3.585 1.00 88.75 318 ASN A O 1
ATOM 2427 N N . PRO A 1 319 ? -21.487 13.660 5.162 1.00 88.81 319 PRO A N 1
ATOM 2428 C CA . PRO A 1 319 ? -20.662 12.464 5.252 1.00 88.81 319 PRO A CA 1
ATOM 2429 C C . PRO A 1 319 ? -20.867 11.571 4.018 1.00 88.81 319 PRO A C 1
ATOM 2431 O O . PRO A 1 319 ? -21.907 11.623 3.357 1.00 88.81 319 PRO A O 1
ATOM 2434 N N . GLY A 1 320 ? -19.883 10.730 3.718 1.00 88.75 320 GLY A N 1
ATOM 2435 C CA . GLY A 1 320 ? -19.906 9.807 2.588 1.00 88.75 320 GLY A CA 1
ATOM 2436 C C . GLY A 1 320 ? -18.522 9.546 2.010 1.00 88.75 320 GLY A C 1
ATOM 2437 O O . GLY A 1 320 ? -17.529 10.122 2.442 1.00 88.75 320 GLY A O 1
ATOM 2438 N N . ILE A 1 321 ? -18.460 8.677 1.003 1.00 87.88 321 ILE A N 1
ATOM 2439 C CA . ILE A 1 321 ? -17.212 8.380 0.300 1.00 87.88 321 ILE A CA 1
ATOM 2440 C C . ILE A 1 321 ? -17.034 9.376 -0.847 1.00 87.88 321 ILE A C 1
ATOM 2442 O O . ILE A 1 321 ? -17.903 9.492 -1.713 1.00 87.88 321 ILE A O 1
ATOM 2446 N N . TYR A 1 322 ? -15.895 10.059 -0.862 1.00 88.75 322 TYR A N 1
ATOM 2447 C CA . TYR A 1 322 ? -15.507 11.027 -1.881 1.00 88.75 322 TYR A CA 1
ATOM 2448 C C . TYR A 1 322 ? -14.218 10.587 -2.569 1.00 88.75 322 TYR A C 1
ATOM 2450 O O . TYR A 1 322 ? -13.303 10.065 -1.937 1.00 88.75 322 TYR A O 1
ATOM 2458 N N . GLU A 1 323 ? -14.133 10.817 -3.872 1.00 90.62 323 GLU A N 1
ATOM 2459 C CA . GLU A 1 323 ? -12.901 10.666 -4.637 1.00 90.62 323 GLU A CA 1
ATOM 2460 C C . GLU A 1 323 ? -12.158 12.002 -4.657 1.00 90.62 323 GLU A C 1
ATOM 2462 O O . GLU A 1 323 ? -12.677 12.996 -5.166 1.00 90.62 323 GLU A O 1
ATOM 2467 N N . VAL A 1 324 ? -10.951 12.031 -4.102 1.00 90.06 324 VAL A N 1
ATOM 2468 C CA . VAL A 1 324 ? -10.065 13.194 -4.129 1.00 90.06 324 VAL A CA 1
ATOM 2469 C C . VAL A 1 324 ? -8.958 12.931 -5.127 1.00 90.06 324 VAL A C 1
ATOM 2471 O O . VAL A 1 324 ? -8.268 11.916 -5.053 1.00 90.06 324 VAL A O 1
ATOM 2474 N N . LYS A 1 325 ? -8.782 13.855 -6.062 1.00 91.38 325 LYS A N 1
ATOM 2475 C CA . LYS A 1 325 ? -7.758 13.772 -7.098 1.00 91.38 325 LYS A CA 1
ATOM 2476 C C . LYS A 1 325 ? -6.903 15.023 -7.071 1.00 91.38 325 LYS A C 1
ATOM 2478 O O . LYS A 1 325 ? -7.439 16.131 -7.054 1.00 91.38 325 LYS A O 1
ATOM 2483 N N . ALA A 1 326 ? -5.592 14.837 -7.110 1.00 91.62 326 ALA A N 1
ATOM 2484 C CA . ALA A 1 326 ? -4.630 15.908 -7.302 1.00 91.62 326 ALA A CA 1
ATOM 2485 C C . ALA A 1 326 ? -3.844 15.644 -8.590 1.00 91.62 326 ALA A C 1
ATOM 2487 O O . ALA A 1 326 ? -3.437 14.513 -8.855 1.00 91.62 326 ALA A O 1
ATOM 2488 N N . VAL A 1 327 ? -3.688 16.688 -9.400 1.00 91.75 327 VAL A N 1
ATOM 2489 C CA . VAL A 1 327 ? -2.960 16.653 -10.671 1.00 91.75 327 VAL A CA 1
ATOM 2490 C C . VAL A 1 327 ? -1.921 17.757 -10.633 1.00 91.75 327 VAL A C 1
ATOM 2492 O O . VAL A 1 327 ? -2.282 18.932 -10.512 1.00 91.75 327 VAL A O 1
ATOM 2495 N N . VAL A 1 328 ? -0.650 17.388 -10.708 1.00 90.38 328 VAL A N 1
ATOM 2496 C CA . VAL A 1 328 ? 0.440 18.340 -10.905 1.00 90.38 328 VAL A CA 1
ATOM 2497 C C . VAL A 1 328 ? 0.689 18.495 -12.402 1.00 90.38 328 VAL A C 1
ATOM 2499 O O . VAL A 1 328 ? 0.439 17.577 -13.170 1.00 90.38 328 VAL A O 1
ATOM 2502 N N . ASP A 1 329 ? 1.028 19.710 -12.821 1.00 84.00 329 ASP A N 1
ATOM 2503 C CA . ASP A 1 329 ? 1.213 20.084 -14.224 1.00 84.00 329 ASP A CA 1
ATOM 2504 C C . ASP A 1 329 ? 0.080 19.659 -15.180 1.00 84.00 329 ASP A C 1
ATOM 2506 O O . ASP A 1 329 ? 0.274 19.394 -16.358 1.00 84.00 329 ASP A O 1
ATOM 2510 N N . GLY A 1 330 ? -1.176 19.687 -14.722 1.00 72.56 330 GLY A N 1
ATOM 2511 C CA . GLY A 1 330 ? -2.328 19.328 -15.565 1.00 72.56 330 GLY A CA 1
ATOM 2512 C C . GLY A 1 330 ? -2.585 20.257 -16.769 1.00 72.56 330 GLY A C 1
ATOM 2513 O O . GLY A 1 330 ? -3.582 20.081 -17.466 1.00 72.56 330 GLY A O 1
ATOM 2514 N N . ASN A 1 331 ? -1.751 21.282 -16.976 1.00 76.00 331 ASN A N 1
ATOM 2515 C CA . ASN A 1 331 ? -1.736 22.135 -18.169 1.00 76.00 331 ASN A CA 1
ATOM 2516 C C . ASN A 1 331 ? -0.595 21.771 -19.138 1.00 76.00 331 ASN A C 1
ATOM 2518 O O . ASN A 1 331 ? -0.481 22.427 -20.175 1.00 76.00 331 ASN A O 1
ATOM 2522 N N . ASN A 1 332 ? 0.228 20.772 -18.799 1.00 79.19 332 ASN A N 1
ATOM 2523 C CA . ASN A 1 332 ? 1.409 20.338 -19.541 1.00 79.19 332 ASN A CA 1
ATOM 2524 C C . ASN A 1 332 ? 2.413 21.484 -19.776 1.00 79.19 332 ASN A C 1
ATOM 2526 O O . ASN A 1 332 ? 2.936 21.657 -20.881 1.00 79.19 332 ASN A O 1
ATOM 2530 N N . ALA A 1 333 ? 2.587 22.348 -18.771 1.00 79.75 333 ALA A N 1
ATOM 2531 C CA . ALA A 1 333 ? 3.418 23.545 -18.852 1.00 79.75 333 ALA A CA 1
ATOM 2532 C C . ALA A 1 333 ? 4.910 23.243 -18.636 1.00 79.75 333 ALA A C 1
ATOM 2534 O O . ALA A 1 333 ? 5.757 24.037 -19.056 1.00 79.75 333 ALA A O 1
ATOM 2535 N N . VAL A 1 334 ? 5.235 22.119 -17.998 1.00 83.12 334 VAL A N 1
ATOM 2536 C CA . VAL A 1 334 ? 6.586 21.584 -17.836 1.00 83.12 334 VAL A CA 1
ATOM 2537 C C . VAL A 1 334 ? 6.726 20.405 -18.801 1.00 83.12 334 VAL A C 1
ATOM 2539 O O . VAL A 1 334 ? 5.822 19.601 -18.943 1.00 83.12 334 VAL A O 1
ATOM 2542 N N . ALA A 1 335 ? 7.836 20.327 -19.536 1.00 83.25 335 ALA A N 1
ATOM 2543 C CA . ALA A 1 335 ? 8.105 19.166 -20.384 1.00 83.25 335 ALA A CA 1
ATOM 2544 C C . ALA A 1 335 ? 8.816 18.101 -19.551 1.00 83.25 335 ALA A C 1
ATOM 2546 O O . ALA A 1 335 ? 9.889 18.381 -19.008 1.00 83.25 335 ALA A O 1
ATOM 2547 N N . GLU A 1 336 ? 8.254 16.903 -19.450 1.00 87.94 336 GLU A N 1
ATOM 2548 C CA . GLU A 1 336 ? 8.718 15.912 -18.480 1.00 87.94 336 GLU A CA 1
ATOM 2549 C C . GLU A 1 336 ? 9.336 14.674 -19.134 1.00 87.94 336 GLU A C 1
ATOM 2551 O O . GLU A 1 336 ? 9.117 14.372 -20.308 1.00 87.94 336 GLU A O 1
ATOM 2556 N N . LEU A 1 337 ? 10.173 13.955 -18.379 1.00 85.62 337 LEU A N 1
ATOM 2557 C CA . LEU A 1 337 ? 10.679 12.643 -18.799 1.00 85.62 337 LEU A CA 1
ATOM 2558 C C . LEU A 1 337 ? 9.580 11.573 -18.742 1.00 85.62 337 LEU A C 1
ATOM 2560 O O . LEU A 1 337 ? 9.628 10.609 -19.508 1.00 85.62 337 LEU A O 1
ATOM 2564 N N . SER A 1 338 ? 8.621 11.747 -17.837 1.00 82.88 338 SER A N 1
ATOM 2565 C CA . SER A 1 338 ? 7.438 10.918 -17.660 1.00 82.88 338 SER A CA 1
ATOM 2566 C C . SER A 1 338 ? 6.242 11.846 -17.470 1.00 82.88 338 SER A C 1
ATOM 2568 O O . SER A 1 338 ? 6.271 12.705 -16.607 1.00 82.88 338 SER A O 1
ATOM 2570 N N . GLU A 1 339 ? 5.198 11.674 -18.276 1.00 83.75 339 GLU A N 1
ATOM 2571 C CA . GLU A 1 339 ? 3.944 12.442 -18.156 1.00 83.75 339 GLU A CA 1
ATOM 2572 C C . GLU A 1 339 ? 2.870 11.649 -17.375 1.00 83.75 339 GLU A C 1
ATOM 2574 O O . GLU A 1 339 ? 1.789 12.149 -17.059 1.00 83.75 339 GLU A O 1
ATOM 2579 N N . ASP A 1 340 ? 3.163 10.386 -17.044 1.00 84.50 340 ASP A N 1
ATOM 2580 C CA . ASP A 1 340 ? 2.196 9.427 -16.495 1.00 84.50 340 ASP A CA 1
ATOM 2581 C C . ASP A 1 340 ? 2.139 9.431 -14.952 1.00 84.50 340 ASP A C 1
ATOM 2583 O O . ASP A 1 340 ? 1.229 8.859 -14.351 1.00 84.50 340 ASP A O 1
ATOM 2587 N N . ASN A 1 341 ? 3.090 10.088 -14.288 1.00 82.88 341 ASN A N 1
ATOM 2588 C CA . ASN A 1 341 ? 3.273 10.145 -12.828 1.00 82.88 341 ASN A CA 1
ATOM 2589 C C . ASN A 1 341 ? 2.779 11.464 -12.196 1.00 82.88 341 ASN A C 1
ATOM 2591 O O . ASN A 1 341 ? 3.047 11.755 -11.027 1.00 82.88 341 ASN A O 1
ATOM 2595 N N . ASN A 1 342 ? 1.978 12.219 -12.949 1.00 88.19 342 ASN A N 1
ATOM 2596 C CA . ASN A 1 342 ? 1.474 13.540 -12.580 1.00 88.19 342 ASN A CA 1
ATOM 2597 C C . ASN A 1 342 ? 0.115 13.544 -11.863 1.00 88.19 342 ASN A C 1
ATOM 2599 O O . ASN A 1 342 ? -0.392 14.597 -11.468 1.00 88.19 342 ASN A O 1
ATOM 2603 N N . THR A 1 343 ? -0.513 12.379 -11.683 1.00 90.56 343 THR A N 1
ATOM 2604 C CA . THR A 1 343 ? -1.856 12.266 -11.093 1.00 90.56 343 THR A CA 1
ATOM 2605 C C . THR A 1 343 ? -1.906 11.246 -9.964 1.00 90.56 343 THR A C 1
ATOM 2607 O O . THR A 1 343 ? -1.467 10.112 -10.118 1.00 90.56 343 THR A O 1
ATOM 2610 N N . ILE A 1 344 ? -2.551 11.622 -8.856 1.00 89.62 344 ILE A N 1
ATOM 2611 C CA . ILE A 1 344 ? -2.914 10.710 -7.766 1.00 89.62 344 ILE A CA 1
ATOM 2612 C C . ILE A 1 344 ? -4.404 10.821 -7.456 1.00 89.62 344 ILE A C 1
ATOM 2614 O O . ILE A 1 344 ? -4.992 11.906 -7.487 1.00 89.62 344 ILE A O 1
ATOM 2618 N N . ILE A 1 345 ? -5.016 9.680 -7.148 1.00 89.75 345 ILE A N 1
ATOM 2619 C CA . ILE A 1 345 ? -6.429 9.568 -6.790 1.00 89.75 345 ILE A CA 1
ATOM 2620 C C . ILE A 1 345 ? -6.530 8.790 -5.478 1.00 89.75 345 ILE A C 1
ATOM 2622 O O . ILE A 1 345 ? -5.962 7.707 -5.351 1.00 89.75 345 ILE A O 1
ATOM 2626 N N . ALA A 1 346 ? -7.282 9.325 -4.520 1.00 86.75 346 ALA A N 1
ATOM 2627 C CA . ALA A 1 346 ? -7.573 8.695 -3.239 1.00 86.75 346 ALA A CA 1
ATOM 2628 C C . ALA A 1 346 ? -9.086 8.669 -2.985 1.00 86.75 346 ALA A C 1
ATOM 2630 O O . ALA A 1 346 ? -9.800 9.615 -3.313 1.00 86.75 346 ALA A O 1
ATOM 2631 N N . LYS A 1 347 ? -9.587 7.593 -2.373 1.00 86.69 347 LYS A N 1
ATOM 2632 C CA . LYS A 1 347 ? -10.972 7.514 -1.888 1.00 86.69 347 LYS A CA 1
ATOM 2633 C C . LYS A 1 347 ? -10.986 7.782 -0.394 1.00 86.69 347 LYS A C 1
ATOM 2635 O O . LYS A 1 347 ? -10.301 7.089 0.349 1.00 86.69 347 LYS A O 1
ATOM 2640 N N . LEU A 1 348 ? -11.778 8.757 0.028 1.00 84.88 348 LEU A N 1
ATOM 2641 C CA . LEU A 1 348 ? -11.868 9.195 1.413 1.00 84.88 348 LEU A CA 1
ATOM 2642 C C . LEU A 1 348 ? -13.266 8.967 1.953 1.00 84.88 348 LEU A C 1
ATOM 2644 O O . LEU A 1 348 ? -14.245 9.330 1.307 1.00 84.88 348 LEU A O 1
ATOM 2648 N N . ASN A 1 349 ? -13.351 8.389 3.146 1.00 84.50 349 ASN A N 1
ATOM 2649 C CA . ASN A 1 349 ? -14.603 8.247 3.869 1.00 84.50 349 ASN A CA 1
ATOM 2650 C C . ASN A 1 349 ? -14.768 9.423 4.835 1.00 84.50 349 ASN A C 1
ATOM 2652 O O . ASN A 1 349 ? -14.075 9.501 5.843 1.00 84.50 349 ASN A O 1
ATOM 2656 N N . ILE A 1 350 ? -15.678 10.334 4.512 1.00 86.50 350 ILE A N 1
ATOM 2657 C CA . ILE A 1 350 ? -15.996 11.496 5.333 1.00 86.50 350 ILE A CA 1
ATOM 2658 C C . ILE A 1 350 ? -17.076 11.117 6.334 1.00 86.50 350 ILE A C 1
ATOM 2660 O O . ILE A 1 350 ? -18.155 10.665 5.946 1.00 86.50 350 ILE A O 1
ATOM 2664 N N . ILE A 1 351 ? -16.810 11.339 7.616 1.00 84.00 351 ILE A N 1
ATOM 2665 C CA . ILE A 1 351 ? -17.727 10.991 8.703 1.00 84.00 351 ILE A CA 1
ATOM 2666 C C . ILE A 1 351 ? -18.235 12.236 9.429 1.00 84.00 351 ILE A C 1
ATOM 2668 O O . ILE A 1 351 ? -17.704 13.340 9.294 1.00 84.00 351 ILE A O 1
ATOM 2672 N N . THR A 1 352 ? -19.317 12.072 10.184 1.00 84.00 352 THR A N 1
ATOM 2673 C CA . THR A 1 352 ? -19.757 13.091 11.137 1.00 84.00 352 THR A CA 1
ATOM 2674 C C . THR A 1 352 ? -18.907 12.955 12.402 1.00 84.00 352 THR A C 1
ATOM 2676 O O . THR A 1 352 ? -18.921 11.866 12.977 1.00 84.00 352 THR A O 1
ATOM 2679 N N . PRO A 1 353 ? -18.189 14.009 12.832 1.00 80.94 353 PRO A N 1
ATOM 2680 C CA . PRO A 1 353 ? -17.326 13.933 14.006 1.00 80.94 353 PRO A CA 1
ATOM 2681 C C . PRO A 1 353 ? -18.145 13.691 15.275 1.00 80.94 353 PRO A C 1
ATOM 2683 O O . PRO A 1 353 ? -19.256 14.217 15.424 1.00 80.94 353 PRO A O 1
ATOM 2686 N N . SER A 1 354 ? -17.591 12.920 16.203 1.00 81.19 354 SER A N 1
ATOM 2687 C CA . SER A 1 354 ? -18.166 12.736 17.532 1.00 81.19 354 SER A CA 1
ATOM 2688 C C . SER A 1 354 ? -17.953 13.996 18.367 1.00 81.19 354 SER A C 1
ATOM 2690 O O . SER A 1 354 ? -16.881 14.583 18.406 1.00 81.19 354 SER A O 1
ATOM 2692 N N . SER A 1 355 ? -18.967 14.433 19.112 1.00 79.31 355 SER A N 1
ATOM 2693 C CA . SER A 1 355 ? -18.839 15.638 19.945 1.00 79.31 355 SER A CA 1
ATOM 2694 C C . SER A 1 355 ? -17.953 15.451 21.183 1.00 79.31 355 SER A C 1
ATOM 2696 O O . SER A 1 355 ? -17.753 16.410 21.923 1.00 79.31 355 SER A O 1
ATOM 2698 N N . SER A 1 356 ? -17.495 14.229 21.474 1.00 85.06 356 SER A N 1
ATOM 2699 C CA . SER A 1 356 ? -16.817 13.897 22.733 1.00 85.06 356 SER A CA 1
ATOM 2700 C C . SER A 1 356 ? -15.449 13.237 22.581 1.00 85.06 356 SER A C 1
ATOM 2702 O O . SER A 1 356 ? -14.751 13.122 23.587 1.00 85.06 356 SER A O 1
ATOM 2704 N N . LEU A 1 357 ? -15.073 12.777 21.386 1.00 88.75 357 LEU A N 1
ATOM 2705 C CA . LEU A 1 357 ? -13.813 12.065 21.174 1.00 88.75 357 LEU A CA 1
ATOM 2706 C C . LEU A 1 357 ? -12.769 12.987 20.522 1.00 88.75 357 LEU A C 1
ATOM 2708 O O . LEU A 1 357 ? -13.111 13.776 19.639 1.00 88.75 357 LEU A O 1
ATOM 2712 N N . PRO A 1 358 ? -11.514 12.973 21.000 1.00 91.88 358 PRO A N 1
ATOM 2713 C CA . PRO A 1 358 ? -10.407 13.601 20.292 1.00 91.88 358 PRO A CA 1
ATOM 2714 C C . PRO A 1 358 ? -10.024 12.795 19.044 1.00 91.88 358 PRO A C 1
ATOM 2716 O O . PRO A 1 358 ? -10.448 11.657 18.869 1.00 91.88 358 PRO A O 1
ATOM 2719 N N . ASP A 1 359 ? -9.193 13.394 18.201 1.00 91.00 359 ASP A N 1
ATOM 2720 C CA . ASP A 1 359 ? -8.518 12.715 17.090 1.00 91.00 359 ASP A CA 1
ATOM 2721 C C . ASP A 1 359 ? -7.175 13.418 16.874 1.00 91.00 359 ASP A C 1
ATOM 2723 O O . ASP A 1 359 ? -7.143 14.609 16.571 1.00 91.00 359 ASP A O 1
ATOM 2727 N N . LEU A 1 360 ? -6.063 12.751 17.148 1.00 91.50 360 LEU A N 1
ATOM 2728 C CA . LEU A 1 360 ? -4.710 13.273 17.079 1.00 91.50 360 LEU A CA 1
ATOM 2729 C C . LEU A 1 360 ? -4.104 12.917 15.736 1.00 91.50 360 LEU A C 1
ATOM 2731 O O . LEU A 1 360 ? -3.756 11.785 15.452 1.00 91.50 360 LEU A O 1
ATOM 2735 N N . GLN A 1 3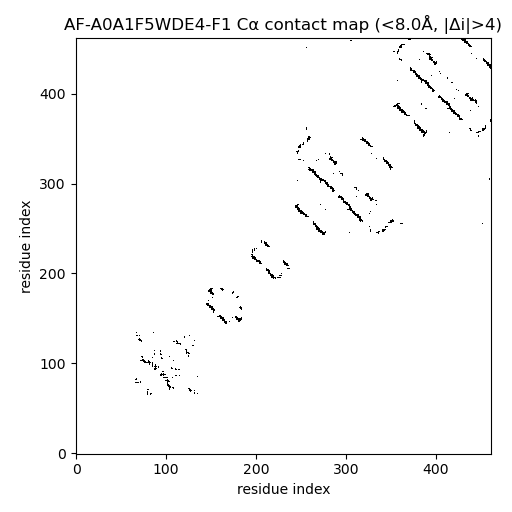61 ? -3.817 13.935 14.941 1.00 89.19 361 GLN A N 1
ATOM 2736 C CA . GLN A 1 361 ? -3.222 13.729 13.636 1.00 89.19 361 GLN A CA 1
ATOM 2737 C C . GLN A 1 361 ? -1.868 14.412 13.527 1.00 89.19 361 GLN A C 1
ATOM 2739 O O . GLN A 1 361 ? -1.705 15.580 13.892 1.00 89.19 361 GLN A O 1
ATOM 2744 N N . VAL A 1 362 ? -0.891 13.716 12.945 1.00 88.31 362 VAL A N 1
ATOM 2745 C CA . VAL A 1 362 ? 0.354 14.352 12.503 1.00 88.31 362 VAL A CA 1
ATOM 2746 C C . VAL A 1 362 ? 0.040 15.182 11.254 1.00 88.31 362 VAL A C 1
ATOM 2748 O O . VAL A 1 362 ? -0.236 14.643 10.188 1.00 88.31 362 VAL A O 1
ATOM 2751 N N . THR A 1 363 ? 0.058 16.509 11.372 1.00 82.31 363 THR A N 1
ATOM 2752 C CA . THR A 1 363 ? -0.280 17.443 10.283 1.00 82.31 363 THR A CA 1
ATOM 2753 C C . THR A 1 363 ? 0.937 17.963 9.529 1.00 82.31 363 THR A C 1
ATOM 2755 O O . THR A 1 363 ? 0.794 18.629 8.507 1.00 82.31 363 THR A O 1
ATOM 2758 N N . GLY A 1 364 ? 2.146 17.706 10.023 1.00 80.69 364 GLY A N 1
ATOM 2759 C CA . GLY A 1 364 ? 3.356 18.111 9.327 1.00 80.69 364 GLY A CA 1
ATOM 2760 C C . GLY A 1 364 ? 4.615 17.543 9.950 1.00 80.69 364 GLY A C 1
ATOM 2761 O O . GLY A 1 364 ? 4.687 17.310 11.152 1.00 80.69 364 GLY A O 1
ATOM 2762 N N . LEU A 1 365 ? 5.633 17.373 9.117 1.00 83.44 365 LEU A N 1
ATOM 2763 C CA . LEU A 1 365 ? 6.958 16.950 9.537 1.00 83.44 365 LEU A CA 1
ATOM 2764 C C . LEU A 1 365 ? 7.976 17.848 8.850 1.00 83.44 365 LEU A C 1
ATOM 2766 O O . LEU A 1 365 ? 8.088 17.814 7.625 1.00 83.44 365 LEU A O 1
ATOM 2770 N N . SER A 1 366 ? 8.649 18.707 9.608 1.00 79.31 366 SER A N 1
ATOM 2771 C CA . SER A 1 366 ? 9.566 19.718 9.077 1.00 79.31 366 SER A CA 1
ATOM 2772 C C . SER A 1 366 ? 10.948 19.625 9.713 1.00 79.31 366 SER A C 1
ATOM 2774 O O . SER A 1 366 ? 11.129 19.044 10.779 1.00 79.31 366 SER A O 1
ATOM 2776 N N . MET A 1 367 ? 11.939 20.190 9.032 1.00 81.38 367 MET A N 1
ATOM 2777 C CA . MET A 1 367 ? 13.314 20.306 9.505 1.00 81.38 367 MET A CA 1
ATOM 2778 C C . MET A 1 367 ? 13.811 21.705 9.174 1.00 81.38 367 MET A C 1
ATOM 2780 O O . MET A 1 367 ? 13.549 22.209 8.081 1.00 81.38 367 MET A O 1
ATOM 2784 N N . MET A 1 368 ? 14.532 22.330 10.102 1.00 63.53 368 MET A N 1
ATOM 2785 C CA . MET A 1 368 ? 15.195 23.609 9.851 1.00 63.53 368 MET A CA 1
ATOM 2786 C C . MET A 1 368 ? 16.699 23.388 9.726 1.00 63.53 368 MET A C 1
ATOM 2788 O O . MET A 1 368 ? 17.344 23.057 10.718 1.00 63.53 368 MET A O 1
ATOM 2792 N N . HIS A 1 369 ? 17.224 23.649 8.525 1.00 64.69 369 HIS A N 1
ATOM 2793 C CA . HIS A 1 369 ? 18.610 23.427 8.099 1.00 64.69 369 HIS A CA 1
ATOM 2794 C C . HIS A 1 369 ? 19.008 21.947 8.072 1.00 64.69 369 HIS A C 1
ATOM 2796 O O . HIS A 1 369 ? 18.921 21.252 9.078 1.00 64.69 369 HIS A O 1
ATOM 2802 N N . ILE A 1 370 ? 19.421 21.477 6.896 1.00 67.56 370 ILE A N 1
ATOM 2803 C CA . ILE A 1 370 ? 19.659 20.067 6.607 1.00 67.56 370 ILE A CA 1
ATOM 2804 C C . ILE A 1 370 ? 21.141 19.905 6.272 1.00 67.56 370 ILE A C 1
ATOM 2806 O O . ILE A 1 370 ? 21.577 20.351 5.214 1.00 67.56 370 ILE A O 1
ATOM 2810 N N . TYR A 1 371 ? 21.911 19.300 7.172 1.00 78.12 371 TYR A N 1
ATOM 2811 C CA . TYR A 1 371 ? 23.346 19.090 6.982 1.00 78.12 371 TYR A CA 1
ATOM 2812 C C . TYR A 1 371 ? 23.744 17.662 7.352 1.00 78.12 371 TYR A C 1
ATOM 2814 O O . TYR A 1 371 ? 23.403 17.169 8.435 1.00 78.12 371 TYR A O 1
ATOM 2822 N N . ALA A 1 372 ? 24.523 17.018 6.482 1.00 80.75 372 ALA A N 1
ATOM 2823 C CA . ALA A 1 372 ? 25.180 15.759 6.805 1.00 80.75 372 ALA A CA 1
ATOM 2824 C C . ALA A 1 372 ? 26.177 15.924 7.959 1.00 80.75 372 ALA A C 1
ATOM 2826 O O . ALA A 1 372 ? 26.886 16.927 8.063 1.00 80.75 372 ALA A O 1
ATOM 2827 N N . ASN A 1 373 ? 26.260 14.903 8.815 1.00 83.00 373 ASN A N 1
ATOM 2828 C CA . ASN A 1 373 ? 27.198 14.820 9.937 1.00 83.00 373 ASN A CA 1
ATOM 2829 C C . ASN A 1 373 ? 27.079 15.964 10.963 1.00 83.00 373 ASN A C 1
ATOM 2831 O O . ASN A 1 373 ? 28.002 16.207 11.739 1.00 83.00 373 ASN A O 1
ATOM 2835 N N . GLN A 1 374 ? 25.934 16.649 10.994 1.00 85.06 374 GLN A N 1
ATOM 2836 C CA . GLN A 1 374 ? 25.589 17.669 11.982 1.00 85.06 374 GLN A CA 1
ATOM 2837 C C . GLN A 1 374 ? 24.247 17.325 12.647 1.00 85.06 374 GLN A C 1
ATOM 2839 O O . GLN A 1 374 ? 23.416 16.647 12.038 1.00 85.06 374 GLN A O 1
ATOM 2844 N N . PRO A 1 375 ? 23.999 17.776 13.888 1.00 86.38 375 PRO A N 1
ATOM 2845 C CA . PRO A 1 375 ? 22.712 17.575 14.541 1.00 86.38 375 PRO A CA 1
ATOM 2846 C C . PRO A 1 375 ? 21.629 18.445 13.889 1.00 86.38 375 PRO A C 1
ATOM 2848 O O . PRO A 1 375 ? 21.645 19.670 14.001 1.00 86.38 375 PRO A O 1
ATOM 2851 N N . ASN A 1 376 ? 20.654 17.798 13.256 1.00 86.69 376 ASN A N 1
ATOM 2852 C CA . ASN A 1 376 ? 19.471 18.422 12.666 1.00 86.69 376 ASN A CA 1
ATOM 2853 C C . ASN A 1 376 ? 18.303 18.354 13.658 1.00 86.69 376 ASN A C 1
ATOM 2855 O O . ASN A 1 376 ? 18.232 17.429 14.466 1.00 86.69 376 ASN A O 1
ATOM 2859 N N . THR A 1 377 ? 17.378 19.317 13.611 1.00 88.50 377 THR A N 1
ATOM 2860 C CA . THR A 1 377 ? 16.155 19.287 14.438 1.00 88.50 377 THR A CA 1
ATOM 2861 C C . THR A 1 377 ? 14.951 18.948 13.570 1.00 88.50 377 THR A C 1
ATOM 2863 O O . THR A 1 377 ? 14.616 19.698 12.654 1.00 88.50 377 THR A O 1
ATOM 2866 N N . ILE A 1 378 ? 14.310 17.826 13.881 1.00 89.81 378 ILE A N 1
ATOM 2867 C CA . ILE A 1 378 ? 13.097 17.320 13.240 1.00 89.81 378 ILE A CA 1
ATOM 2868 C C . ILE A 1 378 ? 11.910 17.760 14.089 1.00 89.81 378 ILE A C 1
ATOM 2870 O O . ILE A 1 378 ? 11.880 17.469 15.281 1.00 89.81 378 ILE A O 1
A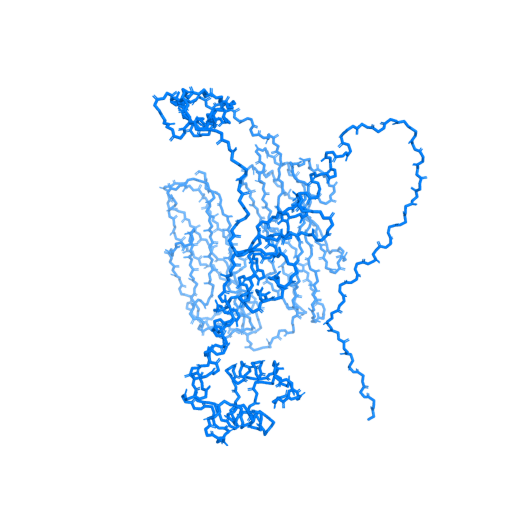TOM 2874 N N . ILE A 1 379 ? 10.952 18.465 13.492 1.00 89.31 379 ILE A N 1
ATOM 2875 C CA . ILE A 1 379 ? 9.758 18.979 14.163 1.00 89.31 379 ILE A CA 1
ATOM 2876 C C . ILE A 1 379 ? 8.524 18.300 13.573 1.00 89.31 379 ILE A C 1
ATOM 2878 O O . ILE A 1 379 ? 8.141 18.564 12.430 1.00 89.31 379 ILE A O 1
ATOM 2882 N N . ALA A 1 380 ? 7.878 17.458 14.373 1.00 90.75 380 ALA A N 1
ATOM 2883 C CA . ALA A 1 380 ? 6.556 16.921 14.084 1.00 90.75 380 ALA A CA 1
ATOM 2884 C C . ALA A 1 380 ? 5.489 17.893 14.600 1.00 90.75 380 ALA A C 1
ATOM 2886 O O . ALA A 1 380 ? 5.523 18.306 15.756 1.00 90.75 380 ALA A O 1
ATOM 2887 N N . SER A 1 381 ? 4.550 18.276 13.742 1.00 89.75 381 SER A N 1
ATOM 2888 C CA . SER A 1 381 ? 3.365 19.053 14.103 1.00 89.75 381 SER A CA 1
ATOM 2889 C C . SER A 1 381 ? 2.191 18.100 14.248 1.00 89.75 381 SER A C 1
ATOM 2891 O O . SER A 1 381 ? 1.838 17.419 13.289 1.00 89.75 381 SER A O 1
ATOM 2893 N N . ILE A 1 382 ? 1.603 18.052 15.436 1.00 91.94 382 ILE A N 1
ATOM 2894 C CA . ILE A 1 382 ? 0.454 17.213 15.777 1.00 91.94 382 ILE A CA 1
ATOM 2895 C C . ILE A 1 382 ? -0.714 18.126 16.115 1.00 91.94 382 ILE A C 1
ATOM 2897 O O . ILE A 1 382 ? -0.544 19.108 16.835 1.00 91.94 382 ILE A O 1
ATOM 2901 N N . LYS A 1 383 ? -1.902 17.820 15.610 1.00 90.19 383 LYS A N 1
ATOM 2902 C CA . LYS A 1 383 ? -3.118 18.592 15.854 1.00 90.19 383 LYS A CA 1
ATOM 2903 C C . LYS A 1 383 ? -4.204 17.676 16.393 1.00 90.19 383 LYS A C 1
ATOM 2905 O O . LYS A 1 383 ? -4.381 16.589 15.864 1.00 90.19 383 LYS A O 1
ATOM 2910 N N . ASN A 1 384 ? -4.954 18.144 17.388 1.00 92.12 384 ASN A N 1
ATOM 2911 C CA . ASN A 1 384 ? -6.223 17.513 17.734 1.00 92.12 384 ASN A CA 1
ATOM 2912 C C . ASN A 1 384 ? -7.303 18.010 16.761 1.00 92.12 384 ASN A C 1
ATOM 2914 O O . ASN A 1 384 ? -7.677 19.185 16.782 1.00 92.12 384 ASN A O 1
ATOM 2918 N N . VAL A 1 385 ? -7.732 17.136 15.865 1.00 85.88 385 VAL A N 1
ATOM 2919 C CA . VAL A 1 385 ? -8.679 17.378 14.781 1.00 85.88 385 VAL A CA 1
ATOM 2920 C C . VAL A 1 385 ? -10.116 16.976 15.132 1.00 85.88 385 VAL A C 1
ATOM 2922 O O . VAL A 1 385 ? -11.048 17.393 14.442 1.00 85.88 385 VAL A O 1
ATOM 2925 N N . GLY A 1 386 ? -10.297 16.234 16.226 1.00 87.69 386 GLY A N 1
ATOM 2926 C CA . GLY A 1 386 ? -11.595 15.869 16.791 1.00 87.69 386 GLY A CA 1
ATOM 2927 C C . GLY A 1 386 ? -12.228 16.997 17.610 1.00 87.69 386 GLY A C 1
ATOM 2928 O O . GLY A 1 386 ? -11.659 18.082 17.775 1.00 87.69 386 GLY A O 1
ATOM 2929 N N . LEU A 1 387 ? -13.431 16.747 18.139 1.00 87.06 387 LEU A N 1
ATOM 2930 C CA . LEU A 1 387 ? -14.158 17.713 18.981 1.00 87.06 387 LEU A CA 1
ATOM 2931 C C . LEU A 1 387 ? -13.990 17.457 20.485 1.00 87.06 387 LEU A C 1
ATOM 2933 O O . LEU A 1 387 ? -14.318 18.326 21.294 1.00 87.06 387 LEU A O 1
ATOM 2937 N N . GLY A 1 388 ? -13.471 16.293 20.873 1.00 89.75 388 GLY A N 1
ATOM 2938 C CA . GLY A 1 388 ? -13.066 15.992 22.243 1.00 89.75 388 GLY A CA 1
ATOM 2939 C C . GLY A 1 388 ? -11.669 16.516 22.572 1.00 89.75 388 GLY A C 1
ATOM 2940 O O . GLY A 1 388 ? -10.835 16.736 21.699 1.00 89.75 388 GLY A O 1
ATOM 2941 N N . THR A 1 389 ? -11.387 16.712 23.858 1.00 93.44 389 THR A N 1
ATOM 2942 C CA . THR A 1 389 ? -10.052 17.097 24.339 1.00 93.44 389 THR A CA 1
ATOM 2943 C C . THR A 1 389 ? -9.179 15.856 24.500 1.00 93.44 389 THR A C 1
ATOM 2945 O O . THR A 1 389 ? -9.545 14.945 25.241 1.00 93.44 389 THR A O 1
ATOM 2948 N N . ALA A 1 390 ? -8.006 15.837 23.864 1.00 94.94 390 ALA A N 1
ATOM 2949 C CA . ALA A 1 390 ? -7.049 14.748 24.020 1.00 94.94 390 ALA A CA 1
ATOM 2950 C C . ALA A 1 390 ? -6.309 14.865 25.356 1.00 94.94 390 ALA A C 1
ATOM 2952 O O . ALA A 1 390 ? -5.970 15.971 25.792 1.00 94.94 390 ALA A O 1
ATOM 2953 N N . GLY A 1 391 ? -6.053 13.723 25.993 1.00 93.81 391 GLY A N 1
ATOM 2954 C CA . GLY A 1 391 ? -5.206 13.626 27.177 1.00 93.81 391 GLY A CA 1
ATOM 2955 C C . GLY A 1 391 ? -3.719 13.721 26.833 1.00 93.81 391 GLY A C 1
ATOM 2956 O O . GLY A 1 391 ? -3.320 14.327 25.838 1.00 93.81 391 GLY A O 1
ATOM 2957 N N . SER A 1 392 ? -2.889 13.118 27.679 1.00 94.62 392 SER A N 1
ATOM 2958 C CA . SER A 1 392 ? -1.455 13.003 27.416 1.00 94.62 392 SER A CA 1
ATOM 2959 C C . SER A 1 392 ? -1.200 11.858 26.442 1.00 94.62 392 SER A C 1
ATOM 2961 O O . SER A 1 392 ? -1.785 10.792 26.604 1.00 94.62 392 SER A O 1
ATOM 2963 N N . PHE A 1 393 ? -0.318 12.074 25.470 1.00 95.06 393 PHE A N 1
ATOM 2964 C CA . PHE A 1 393 ? -0.012 11.112 24.407 1.00 95.06 393 PHE A CA 1
ATOM 2965 C C . PHE A 1 393 ? 1.488 11.082 24.111 1.00 95.06 393 PHE A C 1
ATOM 2967 O O . PHE A 1 393 ? 2.220 12.026 24.434 1.00 95.06 393 PHE A O 1
ATOM 2974 N N . THR A 1 394 ? 1.949 10.010 23.468 1.00 94.75 394 THR A N 1
ATOM 2975 C CA . THR A 1 394 ? 3.364 9.805 23.125 1.00 94.75 394 THR A CA 1
ATOM 2976 C C . THR A 1 394 ? 3.542 9.679 21.618 1.00 94.75 394 THR A C 1
ATOM 2978 O O . THR A 1 394 ? 2.926 8.814 20.997 1.00 94.75 394 THR A O 1
ATOM 2981 N N . ALA A 1 395 ? 4.430 10.488 21.032 1.00 94.62 395 ALA A N 1
ATOM 2982 C CA . ALA A 1 395 ? 4.785 10.371 19.620 1.00 94.62 395 ALA A CA 1
ATOM 2983 C C . ALA A 1 395 ? 6.181 9.764 19.441 1.00 94.62 395 ALA A C 1
ATOM 2985 O O . ALA A 1 395 ? 7.124 10.162 20.127 1.00 94.62 395 ALA A O 1
ATOM 2986 N N . LYS A 1 396 ? 6.308 8.828 18.495 1.00 95.19 396 LYS A N 1
ATOM 2987 C CA . LYS A 1 396 ? 7.560 8.151 18.124 1.00 95.19 396 LYS A CA 1
ATOM 2988 C C . LYS A 1 396 ? 8.045 8.605 16.758 1.00 95.19 396 LYS A C 1
ATOM 2990 O O . LYS A 1 396 ? 7.244 8.726 15.834 1.00 95.19 396 LYS A O 1
ATOM 2995 N N . LEU A 1 397 ? 9.356 8.785 16.629 1.00 94.69 397 LEU A N 1
ATOM 2996 C CA . LEU A 1 397 ? 10.043 9.129 15.390 1.00 94.69 397 LEU A CA 1
ATOM 2997 C C . LEU A 1 397 ? 10.953 7.983 14.935 1.00 94.69 397 LEU A C 1
ATOM 2999 O O . LEU A 1 397 ? 11.732 7.428 15.716 1.00 94.69 397 LEU A O 1
ATOM 3003 N N . TYR A 1 398 ? 10.890 7.697 13.639 1.00 94.31 398 TYR A N 1
ATOM 3004 C CA . TYR A 1 398 ? 11.743 6.755 12.931 1.00 94.31 398 TYR A CA 1
ATOM 3005 C C . TYR A 1 398 ? 12.401 7.446 11.734 1.00 94.31 398 TYR A C 1
ATOM 3007 O O . TYR A 1 398 ? 11.781 8.294 11.088 1.00 94.31 398 TYR A O 1
ATOM 3015 N N . VAL A 1 399 ? 13.641 7.061 11.438 1.00 92.19 399 VAL A N 1
ATOM 3016 C CA . VAL A 1 399 ? 14.404 7.495 10.262 1.00 92.19 399 VAL A CA 1
ATOM 3017 C C . VAL A 1 399 ? 14.954 6.256 9.561 1.00 92.19 399 VAL A C 1
ATOM 3019 O O . VAL A 1 399 ? 15.610 5.439 10.204 1.00 92.19 399 VAL A O 1
ATOM 3022 N N . ASP A 1 400 ? 14.645 6.089 8.274 1.00 90.56 400 ASP A N 1
ATOM 3023 C CA . ASP A 1 400 ? 14.990 4.920 7.444 1.00 90.56 400 ASP A CA 1
ATOM 3024 C C . ASP A 1 400 ? 14.607 3.579 8.094 1.00 90.56 400 ASP A C 1
ATOM 3026 O O . ASP A 1 400 ? 15.360 2.605 8.093 1.00 90.56 400 ASP A O 1
ATOM 3030 N N . GLY A 1 401 ? 13.438 3.553 8.741 1.00 89.06 401 GLY A N 1
ATOM 3031 C CA . GLY A 1 401 ? 12.950 2.409 9.517 1.00 89.06 401 GLY A CA 1
ATOM 3032 C C . GLY A 1 401 ? 13.625 2.211 10.883 1.00 89.06 401 GLY A C 1
ATOM 3033 O O . GLY A 1 401 ? 13.127 1.435 11.699 1.00 89.06 401 GLY A O 1
ATOM 3034 N N . GLY A 1 402 ? 14.711 2.928 11.184 1.00 94.00 402 GLY A N 1
ATOM 3035 C CA . GLY A 1 402 ? 15.383 2.914 12.482 1.00 94.00 402 GLY A CA 1
ATOM 3036 C C . GLY A 1 402 ? 14.674 3.789 13.516 1.00 94.00 402 GLY A C 1
ATOM 3037 O O . GLY A 1 402 ? 14.296 4.922 13.231 1.00 94.00 402 GLY A O 1
ATOM 3038 N N . TYR A 1 403 ? 14.503 3.283 14.739 1.00 94.06 403 TYR A N 1
ATOM 3039 C CA . TYR A 1 403 ? 13.939 4.063 15.846 1.00 94.06 403 TYR A CA 1
ATOM 3040 C C . TYR A 1 403 ? 14.903 5.172 16.285 1.00 94.06 403 TYR A C 1
ATOM 3042 O O . TYR A 1 403 ? 16.068 4.900 16.577 1.00 94.06 403 TYR A O 1
ATOM 3050 N N . VAL A 1 404 ? 14.408 6.410 16.352 1.00 93.25 404 VAL A N 1
ATOM 3051 C CA . VAL A 1 404 ? 15.204 7.581 16.752 1.00 93.25 404 VAL A CA 1
ATOM 3052 C C . VAL A 1 404 ? 14.905 8.003 18.180 1.00 93.25 404 VAL A C 1
ATOM 3054 O O . VAL A 1 404 ? 15.823 8.266 18.956 1.00 93.25 404 VAL A O 1
ATOM 3057 N N . GLY A 1 405 ? 13.628 8.087 18.531 1.00 91.56 405 GLY A N 1
ATOM 3058 C CA . GLY A 1 405 ? 13.222 8.552 19.844 1.00 91.56 405 GLY A CA 1
ATOM 3059 C C . GLY A 1 405 ? 11.724 8.752 19.951 1.00 91.56 405 GLY A C 1
ATOM 3060 O O . GLY A 1 405 ? 10.980 8.623 18.977 1.00 91.56 405 GLY A O 1
ATOM 3061 N N . GLU A 1 406 ? 11.302 9.095 21.158 1.00 93.69 406 GLU A N 1
ATOM 3062 C CA . GLU A 1 406 ? 9.923 9.412 21.479 1.00 93.69 406 GLU A CA 1
ATOM 3063 C C . GLU A 1 406 ? 9.871 10.608 22.421 1.00 93.69 406 GLU A C 1
ATOM 3065 O O . GLU A 1 406 ? 10.801 10.868 23.186 1.00 93.69 406 GLU A O 1
ATOM 3070 N N . GLU A 1 407 ? 8.768 11.337 22.367 1.00 92.94 407 GLU A N 1
ATOM 3071 C CA . GLU A 1 407 ? 8.475 12.414 23.298 1.00 92.94 407 GLU A CA 1
ATOM 3072 C C . GLU A 1 407 ? 7.043 12.209 23.808 1.00 92.94 407 GLU A C 1
ATOM 3074 O O . GLU A 1 407 ? 6.151 11.797 23.067 1.00 92.94 407 GLU A O 1
ATOM 3079 N N . THR A 1 408 ? 6.823 12.431 25.103 1.00 93.19 408 THR A N 1
ATOM 3080 C CA . THR A 1 408 ? 5.485 12.367 25.703 1.00 93.19 408 THR A CA 1
ATOM 3081 C C . THR A 1 408 ? 5.012 13.779 25.970 1.00 93.19 408 THR A C 1
ATOM 3083 O O . THR A 1 408 ? 5.699 14.541 26.651 1.00 93.19 408 THR A O 1
ATOM 3086 N N . ARG A 1 409 ? 3.833 14.123 25.452 1.00 92.38 409 ARG A N 1
ATOM 3087 C CA . ARG A 1 409 ? 3.197 15.415 25.682 1.00 92.38 409 ARG A CA 1
ATOM 3088 C C . ARG A 1 409 ? 2.325 15.333 26.940 1.00 92.38 409 ARG A C 1
ATOM 3090 O O . ARG A 1 409 ? 1.264 14.712 26.885 1.00 92.38 409 ARG A O 1
ATOM 3097 N N . PRO A 1 410 ? 2.725 15.946 28.071 1.00 90.38 410 PRO A N 1
ATOM 3098 C CA . PRO A 1 410 ? 1.900 15.946 29.270 1.00 90.38 410 PRO A CA 1
ATOM 3099 C C . PRO A 1 410 ? 0.740 16.942 29.145 1.00 90.38 410 PRO A C 1
ATOM 3101 O O . PRO A 1 410 ? 0.845 17.970 28.474 1.00 90.38 410 PRO A O 1
ATOM 3104 N N . GLY A 1 411 ? -0.343 16.675 29.871 1.00 91.62 411 GLY A N 1
ATOM 3105 C CA . GLY A 1 411 ? -1.502 17.558 29.968 1.00 91.62 411 GLY A CA 1
ATOM 3106 C C . GLY A 1 411 ? -2.597 17.216 28.963 1.00 91.62 411 GLY A C 1
ATOM 3107 O O . GLY A 1 411 ? -2.861 16.041 28.720 1.00 91.62 411 GLY A O 1
ATOM 3108 N N . THR A 1 412 ? -3.262 18.250 28.444 1.00 93.44 412 THR A N 1
ATOM 3109 C CA . THR A 1 412 ? -4.391 18.121 27.515 1.00 93.44 412 THR A CA 1
ATOM 3110 C C . THR A 1 412 ? -4.162 18.934 26.247 1.00 93.44 412 THR A C 1
ATOM 3112 O O . THR A 1 412 ? -3.516 19.983 26.285 1.00 93.44 412 THR A O 1
ATOM 3115 N N . THR A 1 413 ? -4.708 18.458 25.129 1.00 94.12 413 THR A N 1
ATOM 3116 C CA . THR A 1 413 ? -4.699 19.164 23.842 1.00 94.12 413 THR A CA 1
ATOM 3117 C C . THR A 1 413 ? -6.137 19.412 23.406 1.00 94.12 413 THR A C 1
ATOM 3119 O O . THR A 1 413 ? -6.859 18.483 23.043 1.00 94.12 413 THR A O 1
ATOM 3122 N N . SER A 1 414 ? -6.569 20.670 23.479 1.00 94.38 414 SER A N 1
ATOM 3123 C CA . SER A 1 414 ? -7.934 21.079 23.134 1.00 94.38 414 SER A CA 1
ATOM 3124 C C . SER A 1 414 ? -8.242 20.875 21.643 1.00 94.38 414 SER A C 1
ATOM 3126 O O . SER A 1 414 ? -7.319 20.937 20.824 1.00 94.38 414 SER A O 1
ATOM 3128 N N . PRO A 1 415 ? -9.525 20.715 21.271 1.00 91.25 415 PRO A N 1
ATOM 3129 C CA . PRO A 1 415 ? -9.961 20.658 19.876 1.00 91.25 415 PRO A CA 1
ATOM 3130 C C . PRO A 1 415 ? -9.372 21.787 19.025 1.00 91.25 415 PRO A C 1
ATOM 3132 O O . PRO A 1 415 ? -9.319 22.946 19.447 1.00 91.25 415 PRO A O 1
ATOM 3135 N N . GLY A 1 416 ? -8.895 21.447 17.832 1.00 87.25 416 GLY A N 1
ATOM 3136 C CA . GLY A 1 416 ? -8.299 22.373 16.870 1.00 87.25 416 GLY A CA 1
ATOM 3137 C C . GLY A 1 416 ? -6.886 22.860 17.211 1.00 87.25 416 GLY A C 1
ATOM 3138 O O . GLY A 1 416 ? -6.274 23.533 16.378 1.00 87.25 416 GLY A O 1
ATOM 3139 N N . SER A 1 417 ? -6.349 22.536 18.392 1.00 91.94 417 SER A N 1
ATOM 3140 C CA . SER A 1 417 ? -5.020 22.987 18.821 1.00 91.94 417 SER A CA 1
ATOM 3141 C C . SER A 1 417 ? -3.908 22.132 18.221 1.00 91.94 417 SER A C 1
ATOM 3143 O O . SER A 1 417 ? -4.037 20.912 18.121 1.00 91.94 417 SER A O 1
ATOM 3145 N N . SER A 1 418 ? -2.793 22.777 17.873 1.00 91.50 418 SER A N 1
ATOM 3146 C CA . SER A 1 418 ? -1.575 22.115 17.403 1.00 91.50 418 SER A CA 1
ATOM 3147 C C . SER A 1 418 ? -0.456 22.190 18.436 1.00 91.50 418 SER A C 1
ATOM 3149 O O . SER A 1 418 ? -0.269 23.210 19.100 1.00 91.50 418 SER A O 1
ATOM 3151 N N . VAL A 1 419 ? 0.325 21.121 18.528 1.00 94.00 419 VAL A N 1
ATOM 3152 C CA . VAL A 1 419 ? 1.561 21.038 19.302 1.00 94.00 419 VAL A CA 1
ATOM 3153 C C . VAL A 1 419 ? 2.707 20.613 18.389 1.00 94.00 419 VAL A C 1
ATOM 3155 O O . VAL A 1 419 ? 2.518 19.858 17.438 1.00 94.00 419 VAL A O 1
ATOM 3158 N N . GLY A 1 420 ? 3.902 21.129 18.665 1.00 91.00 420 GLY A N 1
ATOM 3159 C CA . GLY A 1 420 ? 5.135 20.719 17.999 1.00 91.00 420 GLY A CA 1
ATOM 3160 C C . GLY A 1 420 ? 5.966 19.833 18.920 1.00 91.00 420 GLY A C 1
ATOM 3161 O O . GLY A 1 420 ? 6.077 20.138 20.107 1.00 91.00 420 GLY A O 1
ATOM 3162 N N . MET A 1 421 ? 6.552 18.774 18.371 1.00 90.31 421 MET A N 1
ATOM 3163 C CA . MET A 1 421 ? 7.464 17.858 19.063 1.00 90.31 421 MET A CA 1
ATOM 3164 C C . MET A 1 421 ? 8.780 17.830 18.301 1.00 90.31 421 MET A C 1
ATOM 3166 O O . MET A 1 421 ? 8.781 17.680 17.078 1.00 90.31 421 MET A O 1
ATOM 3170 N N . ALA A 1 422 ? 9.885 18.064 19.004 1.00 90.50 422 ALA A N 1
ATOM 3171 C CA . ALA A 1 422 ? 11.172 18.360 18.388 1.00 90.50 422 ALA A CA 1
ATOM 3172 C C . ALA A 1 422 ? 12.226 17.336 18.811 1.00 90.50 422 ALA A C 1
ATOM 3174 O O . ALA A 1 422 ? 12.569 17.223 19.986 1.00 90.50 422 ALA A O 1
ATOM 3175 N N . THR A 1 423 ? 12.802 16.629 17.843 1.00 90.94 423 THR A N 1
ATOM 3176 C CA . THR A 1 423 ? 13.821 15.600 18.080 1.00 90.94 423 THR A CA 1
ATOM 3177 C C . THR A 1 423 ? 15.091 15.921 17.305 1.00 90.94 423 THR A C 1
ATOM 3179 O O . THR A 1 423 ? 15.047 16.275 16.127 1.00 90.94 423 THR A O 1
ATOM 3182 N N . LYS A 1 424 ? 16.248 15.806 17.966 1.00 90.06 424 LYS A N 1
ATOM 3183 C CA . LYS A 1 424 ? 17.549 15.975 17.309 1.00 90.06 424 LYS A CA 1
ATOM 3184 C C . LYS A 1 424 ? 17.987 14.669 16.656 1.00 90.06 424 LYS A C 1
ATOM 3186 O O . LYS A 1 424 ? 17.935 13.626 17.300 1.00 90.06 424 LYS A O 1
ATOM 3191 N N . TYR A 1 425 ? 18.470 14.741 15.419 1.00 91.06 425 TYR A N 1
ATOM 3192 C CA . TYR A 1 425 ? 18.997 13.593 14.687 1.00 91.06 425 TYR A CA 1
ATOM 3193 C C . TYR A 1 425 ? 20.180 13.987 13.795 1.00 91.06 425 TYR A C 1
ATOM 3195 O O . TYR A 1 425 ? 20.156 15.030 13.14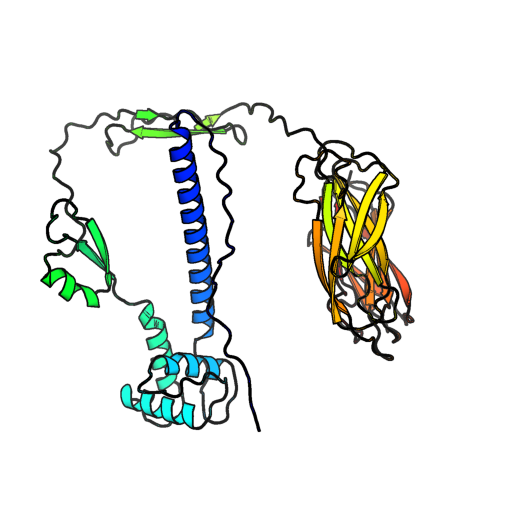0 1.00 91.06 425 TYR A O 1
ATOM 3203 N N . THR A 1 426 ? 21.215 13.149 13.763 1.00 90.81 426 THR A N 1
ATOM 3204 C CA . THR A 1 426 ? 22.402 13.348 12.922 1.00 90.81 426 THR A CA 1
ATOM 3205 C C . THR A 1 426 ? 22.410 12.299 11.823 1.00 90.81 426 THR A C 1
ATOM 3207 O O . THR A 1 426 ? 22.620 11.119 12.092 1.00 90.81 426 THR A O 1
ATOM 3210 N N . PHE A 1 427 ? 22.221 12.737 10.585 1.00 88.44 427 PHE A N 1
ATOM 3211 C CA . PHE A 1 427 ? 22.336 11.874 9.417 1.00 88.44 427 PHE A CA 1
ATOM 3212 C C . PHE A 1 427 ? 23.808 11.671 9.047 1.00 88.44 427 PHE A C 1
ATOM 3214 O O . PHE A 1 427 ? 24.600 12.616 9.081 1.00 88.44 427 PHE A O 1
ATOM 3221 N N . THR A 1 428 ? 24.174 10.446 8.677 1.00 86.88 428 THR A N 1
ATOM 3222 C CA . THR A 1 428 ? 25.554 10.066 8.318 1.00 86.88 428 THR A CA 1
ATOM 3223 C C . THR A 1 428 ? 25.790 9.994 6.814 1.00 86.88 428 THR A C 1
ATOM 3225 O O . THR A 1 428 ? 26.937 9.972 6.370 1.00 86.88 428 THR A O 1
ATOM 3228 N N . THR A 1 429 ? 24.719 9.953 6.024 1.00 83.12 429 THR A N 1
ATOM 3229 C CA . THR A 1 429 ? 24.772 9.860 4.565 1.00 83.12 429 THR A CA 1
ATOM 3230 C C . THR A 1 429 ? 24.018 11.027 3.939 1.00 83.12 429 THR A C 1
ATOM 3232 O O . THR A 1 429 ? 23.169 11.645 4.576 1.00 83.12 429 THR A O 1
ATOM 3235 N N . VAL A 1 430 ? 24.412 11.382 2.717 1.00 80.81 430 VAL A N 1
ATOM 3236 C CA . VAL A 1 430 ? 23.700 12.354 1.880 1.00 80.81 430 VAL A CA 1
ATOM 3237 C C . VAL A 1 430 ? 22.709 11.615 0.989 1.00 80.81 430 VAL A C 1
ATOM 3239 O O . VAL A 1 430 ? 22.951 10.462 0.626 1.00 80.81 430 VAL A O 1
ATOM 3242 N N . GLY A 1 431 ? 21.628 12.284 0.591 1.00 74.56 431 GLY A N 1
ATOM 3243 C CA . GLY A 1 431 ? 20.588 11.697 -0.252 1.00 74.56 431 GLY A CA 1
ATOM 3244 C C . GLY A 1 431 ? 19.251 11.476 0.469 1.00 74.56 431 GLY A C 1
ATOM 3245 O O . GLY A 1 431 ? 18.969 12.159 1.456 1.00 74.56 431 GLY A O 1
ATOM 3246 N N . PRO A 1 432 ? 18.375 10.609 -0.073 1.00 78.00 432 PRO A N 1
ATOM 3247 C CA . PRO A 1 432 ? 17.032 10.405 0.457 1.00 78.00 432 PRO A CA 1
ATOM 3248 C C . PRO A 1 432 ? 17.053 9.718 1.820 1.00 78.00 432 PRO A C 1
ATOM 3250 O O . PRO A 1 432 ? 17.685 8.678 1.977 1.00 78.00 432 PRO A O 1
ATOM 3253 N N . HIS A 1 433 ? 16.264 10.252 2.743 1.00 83.31 433 HIS A N 1
ATOM 3254 C CA . HIS A 1 433 ? 15.950 9.645 4.026 1.00 83.31 433 HIS A CA 1
ATOM 3255 C C . HIS A 1 433 ? 14.442 9.616 4.242 1.00 83.31 433 HIS A C 1
ATOM 3257 O O . HIS A 1 433 ? 13.756 10.622 4.047 1.00 83.31 433 HIS A O 1
ATOM 3263 N N . GLU A 1 434 ? 13.915 8.477 4.666 1.00 87.50 434 GLU A N 1
ATOM 3264 C CA . GLU A 1 434 ? 12.519 8.339 5.057 1.00 87.50 434 GLU A CA 1
ATOM 3265 C C . GLU A 1 434 ? 12.348 8.733 6.522 1.00 87.50 434 GLU A C 1
ATOM 3267 O O . GLU A 1 434 ? 13.050 8.243 7.399 1.00 87.50 434 GLU A O 1
ATOM 3272 N N . LEU A 1 435 ? 11.383 9.596 6.804 1.00 89.00 435 LEU A N 1
ATOM 3273 C CA . LEU A 1 435 ? 10.982 9.965 8.150 1.00 89.00 435 LEU A CA 1
ATOM 3274 C C . LEU A 1 435 ? 9.584 9.430 8.402 1.00 89.00 435 LEU A C 1
ATOM 3276 O O . LEU A 1 435 ? 8.682 9.657 7.597 1.00 89.00 435 LEU A O 1
ATOM 3280 N N . LYS A 1 436 ? 9.376 8.792 9.547 1.00 90.94 436 LYS A N 1
ATOM 3281 C CA . LYS A 1 436 ? 8.063 8.304 9.959 1.00 90.94 436 LYS A CA 1
ATOM 3282 C C . LYS A 1 436 ? 7.768 8.735 11.384 1.00 90.94 436 LYS A C 1
ATOM 3284 O O . LYS A 1 436 ? 8.569 8.490 12.282 1.00 90.94 436 LYS A O 1
ATOM 3289 N N . VAL A 1 437 ? 6.609 9.349 11.592 1.00 93.06 437 VAL A N 1
ATOM 3290 C CA . VAL A 1 437 ? 6.101 9.711 12.918 1.00 93.06 437 VAL A CA 1
ATOM 3291 C C . VAL A 1 437 ? 4.801 8.976 13.184 1.00 93.06 437 VAL A C 1
ATOM 3293 O O . VAL A 1 437 ? 3.960 8.869 12.294 1.00 93.06 437 VAL A O 1
ATOM 3296 N N . ILE A 1 438 ? 4.663 8.474 14.408 1.00 93.12 438 ILE A N 1
ATOM 3297 C CA . ILE A 1 438 ? 3.451 7.834 14.920 1.00 93.12 438 ILE A CA 1
ATOM 3298 C C . ILE A 1 438 ? 3.042 8.594 16.180 1.00 93.12 438 ILE A C 1
ATOM 3300 O O . ILE A 1 438 ? 3.786 8.555 17.162 1.00 93.12 438 ILE A O 1
ATOM 3304 N N . VAL A 1 439 ? 1.918 9.309 16.146 1.00 93.81 439 VAL A N 1
ATOM 3305 C CA . VAL A 1 439 ? 1.300 9.904 17.343 1.00 93.81 439 VAL A CA 1
ATOM 3306 C C . VAL A 1 439 ? 0.464 8.855 18.076 1.00 93.81 439 VAL A C 1
ATOM 3308 O O . VAL A 1 439 ? 0.143 7.820 17.505 1.00 93.81 439 VAL A O 1
ATOM 3311 N N . ASP A 1 440 ? 0.249 9.080 19.372 1.00 92.00 440 ASP A N 1
ATOM 3312 C CA . ASP A 1 440 ? -0.386 8.147 20.308 1.00 92.00 440 ASP A CA 1
ATOM 3313 C C . ASP A 1 440 ? 0.096 6.696 20.159 1.00 92.00 440 ASP A C 1
ATOM 3315 O O . ASP A 1 440 ? -0.646 5.722 20.164 1.00 92.00 440 ASP A O 1
ATOM 3319 N N . SER A 1 441 ? 1.411 6.536 20.025 1.00 87.88 441 SER A N 1
ATOM 3320 C CA . SER A 1 441 ? 2.052 5.250 19.721 1.00 87.88 441 SER A CA 1
ATOM 3321 C C . SER A 1 441 ? 1.911 4.172 20.810 1.00 87.88 441 SER A C 1
ATOM 3323 O O . SER A 1 441 ? 2.432 3.063 20.656 1.00 87.88 441 SER A O 1
ATOM 3325 N N . ASN A 1 442 ? 1.290 4.513 21.938 1.00 88.56 442 ASN A N 1
ATOM 3326 C CA . ASN A 1 442 ? 0.931 3.635 23.046 1.00 88.56 442 ASN A CA 1
ATOM 3327 C C . ASN A 1 442 ? -0.591 3.459 23.202 1.00 88.56 442 ASN A C 1
ATOM 3329 O O . ASN A 1 442 ? -0.998 2.795 24.156 1.00 88.56 442 ASN A O 1
ATOM 3333 N N . SER A 1 443 ? -1.394 4.024 22.293 1.00 88.31 443 SER A N 1
ATOM 3334 C CA . SER A 1 443 ? -2.862 4.007 22.310 1.00 88.31 443 SER A CA 1
ATOM 3335 C C . SER A 1 443 ? -3.428 4.467 23.660 1.00 88.31 443 SER A C 1
ATOM 3337 O O . SER A 1 443 ? -4.277 3.801 24.260 1.00 88.31 443 SER A O 1
ATOM 3339 N N . ALA A 1 444 ? -2.859 5.544 24.214 1.00 89.81 444 ALA A N 1
ATOM 3340 C CA . ALA A 1 444 ? -3.240 6.069 25.522 1.00 89.81 444 ALA A CA 1
ATOM 3341 C C . ALA A 1 444 ? -4.489 6.955 25.451 1.00 89.81 444 ALA A C 1
ATOM 3343 O O . ALA A 1 444 ? -5.179 7.128 26.463 1.00 89.81 444 ALA A O 1
ATOM 3344 N N . VAL A 1 445 ? -4.779 7.521 24.282 1.00 90.81 445 VAL A N 1
ATOM 3345 C CA . VAL A 1 445 ? -5.953 8.343 24.022 1.00 90.81 445 VAL A CA 1
ATOM 3346 C C . VAL A 1 445 ? -6.923 7.515 23.187 1.00 90.81 445 VAL A C 1
ATOM 3348 O O . VAL A 1 445 ? -6.548 6.904 22.204 1.00 90.81 445 VAL A O 1
ATOM 3351 N N . VAL A 1 446 ? -8.192 7.457 23.595 1.00 90.62 446 VAL A N 1
ATOM 3352 C CA . VAL A 1 446 ? -9.230 6.846 22.751 1.00 90.62 446 VAL A CA 1
ATOM 3353 C C . VAL A 1 446 ? -9.663 7.881 21.727 1.00 90.62 446 VAL A C 1
ATOM 3355 O O . VAL A 1 446 ? -10.199 8.926 22.110 1.00 90.62 446 VAL A O 1
ATOM 3358 N N . GLU A 1 447 ? -9.444 7.578 20.454 1.00 90.44 447 GLU A N 1
ATOM 3359 C CA . GLU A 1 447 ? -9.602 8.529 19.353 1.00 90.44 447 GLU A CA 1
ATOM 3360 C C . GLU A 1 447 ? -10.818 8.200 18.475 1.00 90.44 447 GLU A C 1
ATOM 3362 O O . GLU A 1 447 ? -11.373 7.099 18.528 1.00 90.44 447 GLU A O 1
ATOM 3367 N N . GLU A 1 448 ? -11.268 9.159 17.662 1.00 86.38 448 GLU A N 1
ATOM 3368 C CA . GLU A 1 448 ? -12.259 8.878 16.610 1.00 86.38 448 GLU A CA 1
ATOM 3369 C C . GLU A 1 448 ? -11.687 7.992 15.502 1.00 86.38 448 GLU A C 1
ATOM 3371 O O . GLU A 1 448 ? -12.402 7.159 14.941 1.00 86.38 448 GLU A O 1
ATOM 3376 N N . SER A 1 449 ? -10.404 8.176 15.193 1.00 81.69 449 SER A N 1
ATOM 3377 C CA . SER A 1 449 ? -9.684 7.460 14.153 1.00 81.69 449 SER A CA 1
ATOM 3378 C C . SER A 1 449 ? -8.265 7.179 14.628 1.00 81.69 449 SER A C 1
ATOM 3380 O O . SER A 1 449 ? -7.556 8.082 15.037 1.00 81.69 449 SER A O 1
ATOM 3382 N N . GLU A 1 450 ? -7.850 5.919 14.523 1.00 83.75 450 GLU A N 1
ATOM 3383 C CA . GLU A 1 450 ? -6.459 5.491 14.744 1.00 83.75 450 GLU A CA 1
ATOM 3384 C C . GLU A 1 450 ? -5.673 5.438 13.418 1.00 83.75 450 GLU A C 1
ATOM 3386 O O . GLU A 1 450 ? -4.458 5.237 13.384 1.00 83.75 450 GLU A O 1
ATOM 3391 N N . GLU A 1 451 ? -6.368 5.573 12.283 1.00 78.25 451 GLU A N 1
ATOM 3392 C CA . GLU A 1 451 ? -5.806 5.352 10.944 1.00 78.25 451 GLU A CA 1
ATOM 3393 C C . GLU A 1 451 ? -4.937 6.526 10.459 1.00 78.25 451 GLU A C 1
ATOM 3395 O O . GLU A 1 451 ? -4.105 6.370 9.565 1.00 78.25 451 GLU A O 1
ATOM 3400 N N . ASN A 1 452 ? -5.102 7.703 11.059 1.00 76.88 452 ASN A N 1
ATOM 3401 C CA . ASN A 1 452 ? -4.424 8.960 10.730 1.00 76.88 452 ASN A CA 1
ATOM 3402 C C . ASN A 1 452 ? -3.318 9.337 11.734 1.00 76.88 452 ASN A C 1
ATOM 3404 O O . ASN A 1 452 ? -2.731 10.420 11.636 1.00 76.88 452 ASN A O 1
ATOM 3408 N N . ASN A 1 453 ? -2.951 8.407 12.619 1.00 87.25 453 ASN A N 1
ATOM 3409 C CA . ASN A 1 453 ? -1.898 8.598 13.615 1.00 87.25 453 ASN A CA 1
ATOM 3410 C C . ASN A 1 453 ? -0.480 8.519 13.025 1.00 87.25 453 ASN A C 1
ATOM 3412 O O . ASN A 1 453 ? 0.507 8.820 13.699 1.00 87.25 453 ASN A O 1
ATOM 3416 N N . VAL A 1 454 ? -0.344 8.122 11.757 1.00 88.56 454 VAL A N 1
ATOM 3417 C CA . VAL A 1 454 ? 0.950 7.884 11.107 1.00 88.56 454 VAL A CA 1
ATOM 3418 C C . VAL A 1 454 ? 1.172 8.849 9.948 1.00 88.56 454 VAL A C 1
ATOM 3420 O O . VAL A 1 454 ? 0.351 8.953 9.042 1.00 88.56 454 VAL A O 1
ATOM 3423 N N . MET A 1 455 ? 2.340 9.492 9.921 1.00 84.75 455 MET A N 1
ATOM 3424 C CA . MET A 1 455 ? 2.826 10.249 8.765 1.00 84.75 455 MET A CA 1
ATOM 3425 C C . MET A 1 455 ? 4.195 9.734 8.334 1.00 84.75 455 MET A C 1
ATOM 3427 O O . MET A 1 455 ? 5.090 9.579 9.165 1.00 84.75 455 MET A O 1
ATOM 3431 N N . VAL A 1 456 ? 4.365 9.525 7.027 1.00 84.50 456 VAL A N 1
ATOM 3432 C CA . VAL A 1 456 ? 5.646 9.178 6.398 1.00 84.50 456 VAL A CA 1
ATOM 3433 C C . VAL A 1 456 ? 6.033 10.272 5.403 1.00 84.50 456 VAL A C 1
ATOM 3435 O O . VAL A 1 456 ? 5.202 10.761 4.637 1.00 84.50 456 VAL A O 1
ATOM 3438 N N . ARG A 1 457 ? 7.296 10.693 5.411 1.00 79.44 457 ARG A N 1
ATOM 3439 C CA . ARG A 1 457 ? 7.818 11.716 4.503 1.00 79.44 457 ARG A CA 1
ATOM 3440 C C . ARG A 1 457 ? 9.266 11.424 4.145 1.00 79.44 457 ARG A C 1
ATOM 3442 O O . ARG A 1 457 ? 10.100 11.302 5.032 1.00 79.44 457 ARG A O 1
ATOM 3449 N N . THR A 1 458 ? 9.589 11.426 2.857 1.00 77.00 458 THR A N 1
ATOM 3450 C CA . THR A 1 458 ? 10.983 11.422 2.397 1.00 77.00 458 THR A CA 1
ATOM 3451 C C . THR A 1 458 ? 11.549 12.843 2.418 1.00 77.00 458 THR A C 1
ATOM 3453 O O . THR A 1 458 ? 10.908 13.790 1.958 1.00 77.00 458 THR A O 1
ATOM 3456 N N . THR A 1 459 ? 12.749 12.998 2.967 1.00 74.69 459 THR A N 1
ATOM 3457 C CA . THR A 1 459 ? 13.556 14.221 2.928 1.00 74.69 459 THR A CA 1
ATOM 3458 C C . THR A 1 459 ? 14.873 13.937 2.214 1.00 74.69 459 THR A C 1
ATOM 3460 O O . THR A 1 459 ? 15.301 12.790 2.163 1.00 74.69 459 THR A O 1
ATOM 3463 N N . TYR A 1 460 ? 15.524 14.957 1.665 1.00 71.50 460 TYR A N 1
ATOM 3464 C CA . TYR A 1 460 ? 16.802 14.807 0.969 1.00 71.50 460 TYR A CA 1
ATOM 3465 C C . TYR A 1 460 ? 17.877 15.614 1.681 1.00 71.50 460 TYR A C 1
ATOM 3467 O O . TYR A 1 460 ? 17.746 16.828 1.845 1.00 71.50 460 TYR A O 1
ATOM 3475 N N . LEU A 1 461 ? 18.934 14.928 2.107 1.00 73.06 461 LEU A N 1
ATOM 3476 C CA . LEU A 1 461 ? 20.098 15.541 2.725 1.00 73.06 461 LEU A CA 1
ATOM 3477 C C . LEU A 1 461 ? 21.128 15.982 1.688 1.00 73.06 461 LEU A C 1
ATOM 3479 O O . LEU A 1 461 ? 21.396 15.242 0.737 1.00 73.06 461 LEU A O 1
ATOM 3483 N N . GLN A 1 462 ? 21.728 17.152 1.924 1.00 62.62 462 GLN A N 1
ATOM 3484 C CA . GLN A 1 462 ? 22.830 17.707 1.133 1.00 62.62 462 GLN A CA 1
ATOM 3485 C C . GLN A 1 462 ? 24.188 17.503 1.797 1.00 62.62 462 GLN A C 1
ATOM 3487 O O . GLN A 1 462 ? 24.264 17.562 3.052 1.00 62.62 462 GLN A O 1
#

pLDDT: mean 80.11, std 15.19, range [29.14, 95.69]

Radius of gyration: 33.22 Å; Cα contacts (8 Å, |Δi|>4): 880; chains: 1; bounding box: 83×78×79 Å